Protein AF-0000000087551543 (afdb_homodimer)

Organism: NCBI:txid2305228

Sequence (442 aa):
MEDLEQTFEYLQQFLTEERLNKIEFFSKESSDFILPVMEDVYQFRNAAAIVRSVEACGFHKIIAMEEENVFNPNLTVTKGAETWVEVDKMPKSINSLRHIKEQGYKIVAVSPEKNAVMLPDYQVTEPIALVFGTELEGVSDEVIDFADETLAIPMYGFTKSFNVSVAAGICIYELKQKLLHSNLDYKLSEEKLLKMKIRWAVNSIRSGRQIFEKYVRDQNFMEDLEQTFEYLQQFLTEERLNKIEFFSKESSDFILPVMEDVYQFRNAAAIVRSVEACGFHKIIAMEEENVFNPNLTVTKGAETWVEVDKMPKSINSLRHIKEQGYKIVAVSPEKNAVMLPDYQVTEPIALVFGTELEGVSDEVIDFADETLAIPMYGFTKSFNVSVAAGICIYELKQKLLHSNLDYKLSEEKLLKMKIRWAVNSIRSGRQIFEKYVRDQNF

Foldseek 3Di:
DVVLVVLLVVLVVQDDPVLVVVLVVLLFLAFQLEEEEEEAEADLLLLLLLLLLCQVLRYAEYEYAHDPHDNHHDPVNNVCSPLQHYYHYDHNDVVVVVVVVVVWAQEEEADPPPVADELVRDARDGRHYYYWYYQPPIDDPVSVVSGPGYYYHDDDDPDDDDRRSVVSNVNSNSVSVNVVVDPDPRRDDPVVSSVSSLSSSLSRGDVSVVVSVVVVVVVVD/DVVLVVLLVVLVVQDDPVLLVVLVVLLFLAFQLEEEEEEAEADLLLLLLLLLLCQVLRYAEYEYAHDPHDNHHDCVNNVCSPLQHHYHYDHPDVVVVVVVVVVWAQEEEADPPPVADELVRDARDTRHYYYWYYQPPIDDPVSVVSGPGYYYHDDDDPDDDDRRSVVSNVNSNSVSVNVVVDPDPRRDDPVVSSVSSLSSSLSRGDPSVVVSVVVVVVVVD

Structure (mmCIF, N/CA/C/O backbone):
data_AF-0000000087551543-model_v1
#
loop_
_entity.id
_entity.type
_entity.pdbx_description
1 polymer "tRNA (guanosine(18)-2'-O)-methyltransferase"
#
loop_
_atom_site.group_PDB
_atom_site.id
_atom_site.type_symbol
_atom_site.label_atom_id
_atom_site.label_alt_id
_atom_site.label_comp_id
_atom_site.label_asym_id
_atom_site.label_entity_id
_atom_site.label_seq_id
_atom_site.pdbx_PDB_ins_code
_atom_site.Cartn_x
_atom_site.Cartn_y
_atom_site.Cartn_z
_atom_site.occupancy
_atom_site.B_iso_or_equiv
_atom_site.auth_seq_id
_atom_site.auth_comp_id
_atom_site.auth_asym_id
_atom_site.auth_atom_id
_atom_site.pdbx_PDB_model_num
ATOM 1 N N . MET A 1 1 ? -8.898 -35 -8.18 1 83.31 1 MET A N 1
ATOM 2 C CA . MET A 1 1 ? -8.703 -34.625 -6.777 1 83.31 1 MET A CA 1
ATOM 3 C C . MET A 1 1 ? -7.785 -35.625 -6.082 1 83.31 1 MET A C 1
ATOM 5 O O . MET A 1 1 ? -6.855 -35.25 -5.371 1 83.31 1 MET A O 1
ATOM 9 N N . GLU A 1 2 ? -8 -36.938 -6.461 1 86.62 2 GLU A N 1
ATOM 10 C CA . GLU A 1 2 ? -7.215 -37.969 -5.793 1 86.62 2 GLU A CA 1
ATOM 11 C C . GLU A 1 2 ? -5.738 -37.844 -6.148 1 86.62 2 GLU A C 1
ATOM 13 O O . GLU A 1 2 ? -4.871 -37.969 -5.281 1 86.62 2 GLU A O 1
ATOM 18 N N . ASP A 1 3 ? -5.473 -37.5 -7.324 1 92.38 3 ASP A N 1
ATOM 19 C CA . ASP A 1 3 ? -4.094 -37.375 -7.785 1 92.38 3 ASP A CA 1
ATOM 20 C C . ASP A 1 3 ? -3.395 -36.219 -7.113 1 92.38 3 ASP A C 1
ATOM 22 O O . ASP A 1 3 ? -2.246 -36.312 -6.68 1 92.38 3 ASP A O 1
ATOM 26 N N . LEU A 1 4 ? -4.125 -35.219 -6.973 1 95.81 4 LEU A N 1
ATOM 27 C CA . LEU A 1 4 ? -3.559 -34.031 -6.312 1 95.81 4 LEU A CA 1
ATOM 28 C C . LEU A 1 4 ? -3.275 -34.312 -4.84 1 95.81 4 LEU A C 1
ATOM 30 O O . LEU A 1 4 ? -2.236 -33.938 -4.312 1 95.81 4 LEU A O 1
ATOM 34 N N . GLU A 1 5 ? -4.215 -34.969 -4.152 1 96.56 5 GLU A N 1
ATOM 35 C CA . GLU A 1 5 ? -4.047 -35.344 -2.752 1 96.56 5 GLU A CA 1
ATOM 36 C C . GLU A 1 5 ? -2.807 -36.219 -2.561 1 96.56 5 GLU A C 1
ATOM 38 O O . GLU A 1 5 ? -2.027 -36 -1.631 1 96.56 5 GLU A O 1
ATOM 43 N N . GLN A 1 6 ? -2.676 -37.125 -3.449 1 96.62 6 GLN A N 1
ATOM 44 C CA . GLN A 1 6 ? -1.534 -38.031 -3.371 1 96.62 6 GLN A CA 1
ATOM 45 C C . GLN A 1 6 ? -0.225 -37.281 -3.623 1 96.62 6 GLN A C 1
ATOM 47 O O . GLN A 1 6 ? 0.785 -37.562 -2.971 1 96.62 6 GLN A O 1
ATOM 52 N N . THR A 1 7 ? -0.292 -36.438 -4.559 1 97.06 7 THR A N 1
ATOM 53 C CA . THR A 1 7 ? 0.885 -35.656 -4.867 1 97.06 7 THR A CA 1
ATOM 54 C C . THR A 1 7 ? 1.311 -34.812 -3.652 1 97.06 7 THR A C 1
ATOM 56 O O . THR A 1 7 ? 2.486 -34.812 -3.277 1 97.06 7 THR A O 1
ATOM 59 N N . PHE A 1 8 ? 0.382 -34.156 -3.033 1 97.94 8 PHE A N 1
ATOM 60 C CA . PHE A 1 8 ? 0.7 -33.344 -1.855 1 97.94 8 PHE A CA 1
ATOM 61 C C . PHE A 1 8 ? 1.206 -34.25 -0.722 1 97.94 8 PHE A C 1
ATOM 63 O O . PHE A 1 8 ? 2.16 -33.875 -0.028 1 97.94 8 PHE A O 1
ATOM 70 N N . GLU A 1 9 ? 0.592 -35.312 -0.579 1 97.06 9 GLU A N 1
ATOM 71 C CA . GLU A 1 9 ? 1.028 -36.281 0.434 1 97.06 9 GLU A CA 1
ATOM 72 C C . GLU A 1 9 ? 2.482 -36.688 0.216 1 97.06 9 GLU A C 1
ATOM 74 O O . GLU A 1 9 ? 3.26 -36.781 1.168 1 97.06 9 GLU A O 1
ATOM 79 N N . TYR A 1 10 ? 2.801 -36.938 -0.951 1 97.38 10 TYR A N 1
ATOM 80 C CA . TYR A 1 10 ? 4.164 -37.312 -1.3 1 97.38 10 TYR A CA 1
ATOM 81 C C . TYR A 1 10 ? 5.148 -36.219 -0.949 1 97.38 10 TYR A C 1
ATOM 83 O O . TYR A 1 10 ? 6.195 -36.469 -0.346 1 97.38 10 TYR A O 1
ATOM 91 N N . LEU A 1 11 ? 4.82 -35.062 -1.268 1 98.06 11 LEU A N 1
ATOM 92 C CA . LEU A 1 11 ? 5.711 -33.906 -1.078 1 98.06 11 LEU A CA 1
ATOM 93 C C . LEU A 1 11 ? 5.891 -33.594 0.405 1 98.06 11 LEU A C 1
ATOM 95 O O . LEU A 1 11 ? 6.938 -33.094 0.815 1 98.06 11 LEU A O 1
ATOM 99 N N . GLN A 1 12 ? 4.895 -33.938 1.283 1 97.81 12 GLN A N 1
ATOM 100 C CA . GLN A 1 12 ? 4.922 -33.625 2.713 1 97.81 12 GLN A CA 1
ATOM 101 C C . GLN A 1 12 ? 6.141 -34.281 3.379 1 97.81 12 GLN A C 1
ATOM 103 O O . GLN A 1 12 ? 6.672 -33.719 4.352 1 97.81 12 GLN A O 1
ATOM 108 N N . GLN A 1 13 ? 6.625 -35.312 2.762 1 96.81 13 GLN A N 1
ATOM 109 C CA . GLN A 1 13 ? 7.715 -36.062 3.369 1 96.81 13 GLN A CA 1
ATOM 110 C C . GLN A 1 13 ? 9.031 -35.312 3.301 1 96.81 13 GLN A C 1
ATOM 112 O O . GLN A 1 13 ? 9.984 -35.625 4.004 1 96.81 13 GLN A O 1
ATOM 117 N N . PHE A 1 14 ? 9.055 -34.344 2.521 1 97.75 14 PHE A N 1
ATOM 118 C CA . PHE A 1 14 ? 10.289 -33.594 2.307 1 97.75 14 PHE A CA 1
ATOM 119 C C . PHE A 1 14 ? 10.219 -32.25 3.016 1 97.75 14 PHE A C 1
ATOM 121 O O . PHE A 1 14 ? 11.148 -31.453 2.918 1 97.75 14 PHE A O 1
ATOM 128 N N . LEU A 1 15 ? 9.164 -31.953 3.686 1 97.81 15 LEU A N 1
ATOM 129 C CA . LEU A 1 15 ? 8.969 -30.703 4.41 1 97.81 15 LEU A CA 1
ATOM 130 C C . LEU A 1 15 ? 9.266 -30.875 5.895 1 97.81 15 LEU A C 1
ATOM 132 O O . LEU A 1 15 ? 9.047 -31.953 6.445 1 97.81 15 LEU A O 1
ATOM 136 N N . THR A 1 16 ? 9.781 -29.859 6.539 1 97.5 16 THR A N 1
ATOM 137 C CA . THR A 1 16 ? 9.82 -29.859 7.996 1 97.5 16 THR A CA 1
ATOM 138 C C . THR A 1 16 ? 8.414 -29.781 8.578 1 97.5 16 THR A C 1
ATOM 140 O O . THR A 1 16 ? 7.488 -29.312 7.906 1 97.5 16 THR A O 1
ATOM 143 N N . GLU A 1 17 ? 8.242 -30.25 9.742 1 97.81 17 GLU A N 1
ATOM 144 C CA . GLU A 1 17 ? 6.949 -30.172 10.414 1 97.81 17 GLU A CA 1
ATOM 145 C C . GLU A 1 17 ? 6.488 -28.719 10.547 1 97.81 17 GLU A C 1
ATOM 147 O O . GLU A 1 17 ? 5.305 -28.422 10.367 1 97.81 17 GLU A O 1
ATOM 152 N N . GLU A 1 18 ? 7.418 -27.922 10.773 1 97.44 18 GLU A N 1
ATOM 153 C CA . GLU A 1 18 ? 7.109 -26.5 10.922 1 97.44 18 GLU A CA 1
ATOM 154 C C . GLU A 1 18 ? 6.562 -25.922 9.617 1 97.44 18 GLU A C 1
ATOM 156 O O . GLU A 1 18 ? 5.547 -25.219 9.625 1 97.44 18 GLU A O 1
ATOM 161 N N . ARG A 1 19 ? 7.258 -26.219 8.531 1 97.38 19 ARG A N 1
ATOM 162 C CA . ARG A 1 19 ? 6.84 -25.719 7.227 1 97.38 19 ARG A CA 1
ATOM 163 C C . ARG A 1 19 ? 5.48 -26.281 6.832 1 97.38 19 ARG A C 1
ATOM 165 O O . ARG A 1 19 ? 4.621 -25.547 6.332 1 97.38 19 ARG A O 1
ATOM 172 N N . LEU A 1 20 ? 5.281 -27.531 7.094 1 98.06 20 LEU A N 1
ATOM 173 C CA . LEU A 1 20 ? 4.008 -28.172 6.789 1 98.06 20 LEU A CA 1
ATOM 174 C C . LEU A 1 20 ? 2.873 -27.547 7.586 1 98.06 20 LEU A C 1
ATOM 176 O O . LEU A 1 20 ? 1.802 -27.281 7.039 1 98.06 20 LEU A O 1
ATOM 180 N N . ASN A 1 21 ? 3.135 -27.328 8.789 1 98.06 21 ASN A N 1
ATOM 181 C CA . ASN A 1 21 ? 2.129 -26.703 9.648 1 98.06 21 ASN A CA 1
ATOM 182 C C . ASN A 1 21 ? 1.756 -25.312 9.156 1 98.06 21 ASN A C 1
ATOM 184 O O . ASN A 1 21 ? 0.583 -24.922 9.172 1 98.06 21 ASN A O 1
ATOM 188 N N . LYS A 1 22 ? 2.688 -24.594 8.695 1 97.25 22 LYS A N 1
ATOM 189 C CA . LYS A 1 22 ? 2.43 -23.266 8.156 1 97.25 22 LYS A CA 1
ATOM 190 C C . LYS A 1 22 ? 1.593 -23.344 6.879 1 97.25 22 LYS A C 1
ATOM 192 O O . LYS A 1 22 ? 0.639 -22.578 6.711 1 97.25 22 LYS A O 1
ATOM 197 N N . ILE A 1 23 ? 2.004 -24.203 6.039 1 98.12 23 ILE A N 1
ATOM 198 C CA . ILE A 1 23 ? 1.266 -24.391 4.793 1 98.12 23 ILE A CA 1
ATOM 199 C C . ILE A 1 23 ? -0.193 -24.719 5.105 1 98.12 23 ILE A C 1
ATOM 201 O O . ILE A 1 23 ? -1.106 -24.109 4.535 1 98.12 23 ILE A O 1
ATOM 205 N N . GLU A 1 24 ? -0.45 -25.641 6.027 1 97.88 24 GLU A N 1
ATOM 206 C CA . GLU A 1 24 ? -1.799 -26.078 6.391 1 97.88 24 GLU A CA 1
ATOM 207 C C . GLU A 1 24 ? -2.584 -24.938 7.031 1 97.88 24 GLU A C 1
ATOM 209 O O . GLU A 1 24 ? -3.777 -24.766 6.77 1 97.88 24 GLU A O 1
ATOM 214 N N . PHE A 1 25 ? -1.883 -24.203 7.777 1 97.69 25 PHE A N 1
ATOM 215 C CA . PHE A 1 25 ? -2.535 -23.109 8.5 1 97.69 25 PHE A CA 1
ATOM 216 C C . PHE A 1 25 ? -2.959 -22 7.539 1 97.69 25 PHE A C 1
ATOM 218 O O . PHE A 1 25 ? -4.137 -21.656 7.473 1 97.69 25 PHE A O 1
ATOM 225 N N . PHE A 1 26 ? -2.072 -21.516 6.695 1 97.25 26 PHE A N 1
ATOM 226 C CA . PHE A 1 26 ? -2.324 -20.344 5.875 1 97.25 26 PHE A CA 1
ATOM 227 C C . PHE A 1 26 ? -3.146 -20.703 4.645 1 97.25 26 PHE A C 1
ATOM 229 O O . PHE A 1 26 ? -3.818 -19.844 4.066 1 97.25 26 PHE A O 1
ATOM 236 N N . SER A 1 27 ? -3.053 -21.953 4.289 1 97.62 27 SER A N 1
ATOM 237 C CA . SER A 1 27 ? -3.84 -22.359 3.131 1 97.62 27 SER A CA 1
ATOM 238 C C . SER A 1 27 ? -5.332 -22.188 3.387 1 97.62 27 SER A C 1
ATOM 240 O O . SER A 1 27 ? -6.102 -21.938 2.459 1 97.62 27 SER A O 1
ATOM 242 N N . LYS A 1 28 ? -5.738 -22.281 4.547 1 94.06 28 LYS A N 1
ATOM 243 C CA . LYS A 1 28 ? -7.148 -22.203 4.918 1 94.06 28 LYS A CA 1
ATOM 244 C C . LYS A 1 28 ? -7.707 -20.812 4.664 1 94.06 28 LYS A C 1
ATOM 246 O O . LYS A 1 28 ? -8.906 -20.656 4.434 1 94.06 28 LYS A O 1
ATOM 251 N N . GLU A 1 29 ? -6.816 -19.797 4.715 1 93.06 29 GLU A N 1
ATOM 252 C CA . GLU A 1 29 ? -7.242 -18.406 4.555 1 93.06 29 GLU A CA 1
ATOM 253 C C . GLU A 1 29 ? -7.027 -17.938 3.121 1 93.06 29 GLU A C 1
ATOM 255 O O . GLU A 1 29 ? -7.391 -16.812 2.777 1 93.06 29 GLU A O 1
ATOM 260 N N . SER A 1 30 ? -6.539 -18.812 2.23 1 97.25 30 SER A N 1
ATOM 261 C CA . SER A 1 30 ? -6.164 -18.438 0.867 1 97.25 30 SER A CA 1
ATOM 262 C C . SER A 1 30 ? -7.395 -18.297 -0.022 1 97.25 30 SER A C 1
ATOM 264 O O . SER A 1 30 ? -8.391 -19 0.16 1 97.25 30 SER A O 1
ATOM 266 N N . SER A 1 31 ? -7.332 -17.312 -0.839 1 98.44 31 SER A N 1
ATOM 267 C CA . SER A 1 31 ? -8.438 -16.984 -1.739 1 98.44 31 SER A CA 1
ATOM 268 C C . SER A 1 31 ? -7.926 -16.484 -3.086 1 98.44 31 SER A C 1
ATOM 270 O O . SER A 1 31 ? -6.852 -15.891 -3.162 1 98.44 31 SER A O 1
ATOM 272 N N . ASP A 1 32 ? -8.609 -16.797 -4.141 1 98.31 32 ASP A N 1
ATOM 273 C CA . ASP A 1 32 ? -8.32 -16.234 -5.453 1 98.31 32 ASP A CA 1
ATOM 274 C C . ASP A 1 32 ? -9.461 -15.336 -5.926 1 98.31 32 ASP A C 1
ATOM 276 O O . ASP A 1 32 ? -9.633 -15.125 -7.125 1 98.31 32 ASP A O 1
ATOM 280 N N . PHE A 1 33 ? -10.336 -14.93 -4.918 1 98.75 33 PHE A N 1
ATOM 281 C CA . PHE A 1 33 ? -11.508 -14.125 -5.215 1 98.75 33 PHE A CA 1
ATOM 282 C C . PHE A 1 33 ? -11.109 -12.75 -5.738 1 98.75 33 PHE A C 1
ATOM 284 O O . PHE A 1 33 ? -11.883 -12.094 -6.441 1 98.75 33 PHE A O 1
ATOM 291 N N . ILE A 1 34 ? -9.938 -12.281 -5.406 1 98.81 34 ILE A N 1
ATOM 292 C CA . ILE A 1 34 ? -9.312 -11.062 -5.902 1 98.81 34 ILE A CA 1
ATOM 293 C C . ILE A 1 34 ? -8.016 -11.414 -6.637 1 98.81 34 ILE A C 1
ATOM 295 O O . ILE A 1 34 ? -7.141 -12.078 -6.082 1 98.81 34 ILE A O 1
ATOM 299 N N . LEU A 1 35 ? -7.93 -11.031 -7.871 1 98.81 35 LEU A N 1
ATOM 300 C CA . LEU A 1 35 ? -6.766 -11.281 -8.711 1 98.81 35 LEU A CA 1
ATOM 301 C C . LEU A 1 35 ? -6.117 -9.977 -9.148 1 98.81 35 LEU A C 1
ATOM 303 O O . LEU A 1 35 ? -6.629 -9.289 -10.031 1 98.81 35 LEU A O 1
ATOM 307 N N . PRO A 1 36 ? -5.031 -9.617 -8.531 1 98.75 36 PRO A N 1
ATOM 308 C CA . PRO A 1 36 ? -4.328 -8.414 -9 1 98.75 36 PRO A CA 1
ATOM 309 C C . PRO A 1 36 ? -3.715 -8.594 -10.383 1 98.75 36 PRO A C 1
ATOM 311 O O . PRO A 1 36 ? -3.078 -9.617 -10.656 1 98.75 36 PRO A O 1
ATOM 314 N N . VAL A 1 37 ? -3.91 -7.664 -11.227 1 98.75 37 VAL A N 1
ATOM 315 C CA . VAL A 1 37 ? -3.354 -7.59 -12.578 1 98.75 37 VAL A CA 1
ATOM 316 C C . VAL A 1 37 ? -2.559 -6.297 -12.742 1 98.75 37 VAL A C 1
ATOM 318 O O . VAL A 1 37 ? -3.109 -5.203 -12.609 1 98.75 37 VAL A O 1
ATOM 321 N N . MET A 1 38 ? -1.271 -6.43 -13.008 1 97.38 38 MET A N 1
ATOM 322 C CA . MET A 1 38 ? -0.379 -5.277 -13.102 1 97.38 38 MET A CA 1
ATOM 323 C C . MET A 1 38 ? -0.048 -4.969 -14.562 1 97.38 38 MET A C 1
ATOM 325 O O . MET A 1 38 ? 0.503 -5.812 -15.266 1 97.38 38 MET A O 1
ATOM 329 N N . GLU A 1 39 ? -0.346 -3.756 -14.938 1 95.88 39 GLU A N 1
ATOM 330 C CA . GLU A 1 39 ? -0.029 -3.318 -16.297 1 95.88 39 GLU A CA 1
ATOM 331 C C . GLU A 1 39 ? 1.344 -2.656 -16.359 1 95.88 39 GLU A C 1
ATOM 333 O O . GLU A 1 39 ? 1.496 -1.495 -15.969 1 95.88 39 GLU A O 1
ATOM 338 N N . ASP A 1 40 ? 2.328 -3.355 -16.781 1 93.69 40 ASP A N 1
ATOM 339 C CA . ASP A 1 40 ? 3.641 -2.873 -17.203 1 93.69 40 ASP A CA 1
ATOM 340 C C . ASP A 1 40 ? 4.324 -2.092 -16.078 1 93.69 40 ASP A C 1
ATOM 342 O O . ASP A 1 40 ? 4.809 -0.98 -16.297 1 93.69 40 ASP A O 1
ATOM 346 N N . VAL A 1 41 ? 4.328 -2.691 -14.93 1 89.31 41 VAL A N 1
ATOM 347 C CA . VAL A 1 41 ? 4.969 -2.094 -13.766 1 89.31 41 VAL A CA 1
ATOM 348 C C . VAL A 1 41 ? 6.461 -1.919 -14.023 1 89.31 41 VAL A C 1
ATOM 350 O O . VAL A 1 41 ? 7.145 -2.869 -14.414 1 89.31 41 VAL A O 1
ATOM 353 N N . TYR A 1 42 ? 6.984 -0.744 -13.781 1 84.06 42 TYR A N 1
ATOM 354 C CA . TYR A 1 42 ? 8.336 -0.339 -14.164 1 84.06 42 TYR A CA 1
ATOM 355 C C . TYR A 1 42 ? 9.32 -0.586 -13.031 1 84.06 42 TYR A C 1
ATOM 357 O O . TYR A 1 42 ? 10.359 -1.224 -13.227 1 84.06 42 TYR A O 1
ATOM 365 N N . GLN A 1 43 ? 9.023 -0.26 -11.797 1 85.25 43 GLN A N 1
ATOM 366 C CA . GLN A 1 43 ? 9.961 -0.276 -10.68 1 85.25 43 GLN A CA 1
ATOM 367 C C . GLN A 1 43 ? 9.906 -1.606 -9.938 1 85.25 43 GLN A C 1
ATOM 369 O O . GLN A 1 43 ? 8.852 -2 -9.438 1 85.25 43 GLN A O 1
ATOM 374 N N . PHE A 1 44 ? 11.078 -2.221 -9.789 1 88.5 44 PHE A N 1
ATOM 375 C CA . PHE A 1 44 ? 11.156 -3.533 -9.156 1 88.5 44 PHE A CA 1
ATOM 376 C C . PHE A 1 44 ? 10.758 -3.453 -7.688 1 88.5 44 PHE A C 1
ATOM 378 O O . PHE A 1 44 ? 10.227 -4.418 -7.129 1 88.5 44 PHE A O 1
ATOM 385 N N . ARG A 1 45 ? 10.969 -2.322 -7.043 1 90.31 45 ARG A N 1
ATOM 386 C CA . ARG A 1 45 ? 10.586 -2.17 -5.641 1 90.31 45 ARG A CA 1
ATOM 387 C C . ARG A 1 45 ? 9.07 -2.195 -5.48 1 90.31 45 ARG A C 1
ATOM 389 O O . ARG A 1 45 ? 8.555 -2.73 -4.5 1 90.31 45 ARG A O 1
ATOM 396 N N . ASN A 1 46 ? 8.383 -1.562 -6.43 1 93.88 46 ASN A N 1
ATOM 397 C CA . ASN A 1 46 ? 6.926 -1.633 -6.418 1 93.88 46 ASN A CA 1
ATOM 398 C C . ASN A 1 46 ? 6.434 -3.062 -6.625 1 93.88 46 ASN A C 1
ATOM 400 O O . ASN A 1 46 ? 5.523 -3.516 -5.926 1 93.88 46 ASN A O 1
ATOM 404 N N . ALA A 1 47 ? 7.059 -3.732 -7.559 1 94.69 47 ALA A N 1
ATOM 405 C CA . ALA A 1 47 ? 6.695 -5.125 -7.816 1 94.69 47 ALA A CA 1
ATOM 406 C C . ALA A 1 47 ? 6.852 -5.977 -6.559 1 94.69 47 ALA A C 1
ATOM 408 O O . ALA A 1 47 ? 5.957 -6.746 -6.207 1 94.69 47 ALA A O 1
ATOM 409 N N . ALA A 1 48 ? 7.945 -5.801 -5.883 1 95.44 48 ALA A N 1
ATOM 410 C CA . ALA A 1 48 ? 8.219 -6.566 -4.672 1 95.44 48 ALA A CA 1
ATOM 411 C C . ALA A 1 48 ? 7.199 -6.25 -3.58 1 95.44 48 ALA A C 1
ATOM 413 O O . ALA A 1 48 ? 6.691 -7.156 -2.912 1 95.44 48 ALA A O 1
ATOM 414 N N . ALA A 1 49 ? 6.883 -4.969 -3.408 1 96.19 49 ALA A N 1
ATOM 415 C CA . ALA A 1 49 ? 5.902 -4.555 -2.406 1 96.19 49 ALA A CA 1
ATOM 416 C C . ALA A 1 49 ? 4.52 -5.113 -2.725 1 96.19 49 ALA A C 1
ATOM 418 O O . ALA A 1 49 ? 3.781 -5.512 -1.821 1 96.19 49 ALA A O 1
ATOM 419 N N . ILE A 1 50 ? 4.16 -5.191 -3.969 1 97.75 50 ILE A N 1
ATOM 420 C CA . ILE A 1 50 ? 2.865 -5.711 -4.395 1 97.75 50 ILE A CA 1
ATOM 421 C C . ILE A 1 50 ? 2.787 -7.207 -4.102 1 97.75 50 ILE A C 1
ATOM 423 O O . ILE A 1 50 ? 1.794 -7.688 -3.547 1 97.75 50 ILE A O 1
ATOM 427 N N . VAL A 1 51 ? 3.859 -7.898 -4.383 1 97.56 51 VAL A N 1
ATOM 428 C CA . VAL A 1 51 ? 3.91 -9.328 -4.094 1 97.56 51 VAL A CA 1
ATOM 429 C C . VAL A 1 51 ? 3.711 -9.562 -2.596 1 97.56 51 VAL A C 1
ATOM 431 O O . VAL A 1 51 ? 2.926 -10.422 -2.193 1 97.56 51 VAL A O 1
ATOM 434 N N . ARG A 1 52 ? 4.328 -8.781 -1.812 1 97.69 52 ARG A N 1
ATOM 435 C CA . ARG A 1 52 ? 4.211 -8.914 -0.362 1 97.69 52 ARG A CA 1
ATOM 436 C C . ARG A 1 52 ? 2.783 -8.633 0.099 1 97.69 52 ARG A C 1
ATOM 438 O O . ARG A 1 52 ? 2.25 -9.352 0.95 1 97.69 52 ARG A O 1
ATOM 445 N N . SER A 1 53 ? 2.176 -7.582 -0.453 1 98.44 53 SER A N 1
ATOM 446 C CA . SER A 1 53 ? 0.82 -7.211 -0.061 1 98.44 53 SER A CA 1
ATOM 447 C C . SER A 1 53 ? -0.183 -8.297 -0.445 1 98.44 53 SER A C 1
ATOM 449 O O . SER A 1 53 ? -1.076 -8.625 0.338 1 98.44 53 SER A O 1
ATOM 451 N N . VAL A 1 54 ? -0.042 -8.812 -1.632 1 98.44 54 VAL A N 1
ATOM 452 C CA . VAL A 1 54 ? -0.929 -9.867 -2.117 1 98.44 54 VAL A CA 1
ATOM 453 C C . VAL A 1 54 ? -0.836 -11.086 -1.201 1 98.44 54 VAL A C 1
ATOM 455 O O . VAL A 1 54 ? -1.856 -11.609 -0.744 1 98.44 54 VAL A O 1
ATOM 458 N N . GLU A 1 55 ? 0.37 -11.445 -0.916 1 98.12 55 GLU A N 1
ATOM 459 C CA . GLU A 1 55 ? 0.617 -12.594 -0.053 1 98.12 55 GLU A CA 1
ATOM 460 C C . GLU A 1 55 ? 0.108 -12.344 1.363 1 98.12 55 GLU A C 1
ATOM 462 O O . GLU A 1 55 ? -0.557 -13.195 1.95 1 98.12 55 GLU A O 1
ATOM 467 N N . ALA A 1 56 ? 0.368 -11.195 1.892 1 98 56 ALA A N 1
ATOM 468 C CA . ALA A 1 56 ? -0.018 -10.828 3.252 1 98 56 ALA A CA 1
ATOM 469 C C . ALA A 1 56 ? -1.534 -10.867 3.42 1 98 56 ALA A C 1
ATOM 471 O O . ALA A 1 56 ? -2.039 -11.117 4.52 1 98 56 ALA A O 1
ATOM 472 N N . CYS A 1 57 ? -2.279 -10.656 2.363 1 98.5 57 CYS A N 1
ATOM 473 C CA . CYS A 1 57 ? -3.734 -10.578 2.436 1 98.5 57 CYS A CA 1
ATOM 474 C C . CYS A 1 57 ? -4.371 -11.914 2.088 1 98.5 57 CYS A C 1
ATOM 476 O O . CYS A 1 57 ? -5.598 -12.023 1.998 1 98.5 57 CYS A O 1
ATOM 478 N N . GLY A 1 58 ? -3.557 -12.914 1.888 1 98.25 58 GLY A N 1
ATOM 479 C CA . GLY A 1 58 ? -4.062 -14.266 1.698 1 98.25 58 GLY A CA 1
ATOM 480 C C . GLY A 1 58 ? -4.445 -14.562 0.26 1 98.25 58 GLY A C 1
ATOM 481 O O . GLY A 1 58 ? -5.285 -15.43 0.001 1 98.25 58 GLY A O 1
ATOM 482 N N . PHE A 1 59 ? -3.906 -13.742 -0.574 1 98.44 59 PHE A N 1
ATOM 483 C CA . PHE A 1 59 ? -3.969 -14.039 -1.999 1 98.44 59 PHE A CA 1
ATOM 484 C C . PHE A 1 59 ? -2.621 -14.531 -2.51 1 98.44 59 PHE A C 1
ATOM 486 O O . PHE A 1 59 ? -1.6 -14.375 -1.836 1 98.44 59 PHE A O 1
ATOM 493 N N . HIS A 1 60 ? -2.594 -15.211 -3.648 1 97.25 60 HIS A N 1
ATOM 494 C CA . HIS A 1 60 ? -1.337 -15.891 -3.947 1 97.25 60 HIS A CA 1
ATOM 495 C C . HIS A 1 60 ? -1.097 -15.969 -5.449 1 97.25 60 HIS A C 1
ATOM 497 O O . HIS A 1 60 ? -0.386 -16.859 -5.926 1 97.25 60 HIS A O 1
ATOM 503 N N . LYS A 1 61 ? -1.736 -15.102 -6.168 1 97.94 61 LYS A N 1
ATOM 504 C CA . LYS A 1 61 ? -1.493 -15.008 -7.605 1 97.94 61 LYS A CA 1
ATOM 505 C C . LYS A 1 61 ? -1.518 -13.555 -8.078 1 97.94 61 LYS A C 1
ATOM 507 O O . LYS A 1 61 ? -2.34 -12.766 -7.613 1 97.94 61 LYS A O 1
ATOM 512 N N . ILE A 1 62 ? -0.627 -13.258 -8.961 1 98.25 62 ILE A N 1
ATOM 513 C CA . ILE A 1 62 ? -0.564 -11.977 -9.648 1 98.25 62 ILE A CA 1
ATOM 514 C C . ILE A 1 62 ? -0.412 -12.203 -11.148 1 98.25 62 ILE A C 1
ATOM 516 O O . ILE A 1 62 ? 0.345 -13.07 -11.578 1 98.25 62 ILE A O 1
ATOM 520 N N . ILE A 1 63 ? -1.139 -11.43 -11.906 1 98.5 63 ILE A N 1
ATOM 521 C CA . ILE A 1 63 ? -0.889 -11.383 -13.344 1 98.5 63 ILE A CA 1
ATOM 522 C C . ILE A 1 63 ? -0.081 -10.133 -13.688 1 98.5 63 ILE A C 1
ATOM 524 O O . ILE A 1 63 ? -0.451 -9.023 -13.297 1 98.5 63 ILE A O 1
ATOM 528 N N . ALA A 1 64 ? 0.991 -10.367 -14.328 1 97.31 64 ALA A N 1
ATOM 529 C CA . ALA A 1 64 ? 1.811 -9.258 -14.828 1 97.31 64 ALA A CA 1
ATOM 530 C C . ALA A 1 64 ? 1.68 -9.125 -16.344 1 97.31 64 ALA A C 1
ATOM 532 O O . ALA A 1 64 ? 2.193 -9.953 -17.094 1 97.31 64 ALA A O 1
ATOM 533 N N . MET A 1 65 ? 0.991 -8.094 -16.734 1 97 65 MET A N 1
ATOM 534 C CA . MET A 1 65 ? 0.915 -7.801 -18.172 1 97 65 MET A CA 1
ATOM 535 C C . MET A 1 65 ? 2.082 -6.918 -18.594 1 97 65 MET A C 1
ATOM 537 O O . MET A 1 65 ? 2.148 -5.742 -18.234 1 97 65 MET A O 1
ATOM 541 N N . GLU A 1 66 ? 2.941 -7.52 -19.422 1 95.19 66 GLU A N 1
ATOM 542 C CA . GLU A 1 66 ? 4.211 -6.867 -19.734 1 95.19 66 GLU A CA 1
ATOM 543 C C . GLU A 1 66 ? 4.227 -6.344 -21.172 1 95.19 66 GLU A C 1
ATOM 545 O O . GLU A 1 66 ? 3.6 -6.93 -22.062 1 95.19 66 GLU A O 1
ATOM 550 N N . GLU A 1 67 ? 4.883 -5.223 -21.297 1 90.88 67 GLU A N 1
ATOM 551 C CA . GLU A 1 67 ? 5.164 -4.633 -22.609 1 90.88 67 GLU A CA 1
ATOM 552 C C . GLU A 1 67 ? 6.598 -4.109 -22.672 1 90.88 67 GLU A C 1
ATOM 554 O O . GLU A 1 67 ? 7.492 -4.793 -23.172 1 90.88 67 GLU A O 1
ATOM 559 N N . GLU A 1 68 ? 6.93 -2.947 -22.078 1 84.81 68 GLU A N 1
ATOM 560 C CA . GLU A 1 68 ? 8.273 -2.377 -22.062 1 84.81 68 GLU A CA 1
ATOM 561 C C . GLU A 1 68 ? 9.039 -2.781 -20.812 1 84.81 68 GLU A C 1
ATOM 563 O O . GLU A 1 68 ? 10.266 -2.818 -20.812 1 84.81 68 GLU A O 1
ATOM 568 N N . ASN A 1 69 ? 8.273 -3.061 -19.828 1 83.88 69 ASN A N 1
ATOM 569 C CA . ASN A 1 69 ? 8.875 -3.383 -18.547 1 83.88 69 ASN A CA 1
ATOM 570 C C . ASN A 1 69 ? 8.625 -4.836 -18.156 1 83.88 69 ASN A C 1
ATOM 572 O O . ASN A 1 69 ? 7.613 -5.422 -18.547 1 83.88 69 ASN A O 1
ATOM 576 N N . VAL A 1 70 ? 9.656 -5.328 -17.359 1 82.12 70 VAL A N 1
ATOM 577 C CA . VAL A 1 70 ? 9.539 -6.68 -16.828 1 82.12 70 VAL A CA 1
ATOM 578 C C . VAL A 1 70 ? 9.203 -6.621 -15.336 1 82.12 70 VAL A C 1
ATOM 580 O O . VAL A 1 70 ? 9.836 -5.879 -14.578 1 82.12 70 VAL A O 1
ATOM 583 N N . PHE A 1 71 ? 8.133 -7.34 -15.062 1 85.19 71 PHE A N 1
ATOM 584 C CA . PHE A 1 71 ? 7.789 -7.496 -13.656 1 85.19 71 PHE A CA 1
ATOM 585 C C . PHE A 1 71 ? 8.82 -8.359 -12.938 1 85.19 71 PHE A C 1
ATOM 587 O O . PHE A 1 71 ? 8.836 -9.578 -13.102 1 85.19 71 PHE A O 1
ATOM 594 N N . ASN A 1 72 ? 9.688 -7.73 -12.203 1 82.81 72 ASN A N 1
ATOM 595 C CA . ASN A 1 72 ? 10.82 -8.406 -11.578 1 82.81 72 ASN A CA 1
ATOM 596 C C . ASN A 1 72 ? 10.961 -8.031 -10.109 1 82.81 72 ASN A C 1
ATOM 598 O O . ASN A 1 72 ? 11.742 -7.145 -9.758 1 82.81 72 ASN A O 1
ATOM 602 N N . PRO A 1 73 ? 10.18 -8.758 -9.297 1 81.12 73 PRO A N 1
ATOM 603 C CA . PRO A 1 73 ? 10.328 -8.461 -7.867 1 81.12 73 PRO A CA 1
ATOM 604 C C . PRO A 1 73 ? 11.68 -8.891 -7.309 1 81.12 73 PRO A C 1
ATOM 606 O O . PRO A 1 73 ? 12.109 -10.031 -7.531 1 81.12 73 PRO A O 1
ATOM 609 N N . ASN A 1 74 ? 12.383 -7.902 -6.773 1 77.5 74 ASN A N 1
ATOM 610 C CA . ASN A 1 74 ? 13.633 -8.25 -6.105 1 77.5 74 ASN A CA 1
ATOM 611 C C . ASN A 1 74 ? 13.391 -9.133 -4.887 1 77.5 74 ASN A C 1
ATOM 613 O O . ASN A 1 74 ? 12.672 -8.742 -3.963 1 77.5 74 ASN A O 1
ATOM 617 N N . LEU A 1 75 ? 14.047 -10.227 -4.863 1 75.81 75 LEU A N 1
ATOM 618 C CA . LEU A 1 75 ? 13.82 -11.266 -3.865 1 75.81 75 LEU A CA 1
ATOM 619 C C . LEU A 1 75 ? 14.18 -10.766 -2.471 1 75.81 75 LEU A C 1
ATOM 621 O O . LEU A 1 75 ? 13.555 -11.156 -1.484 1 75.81 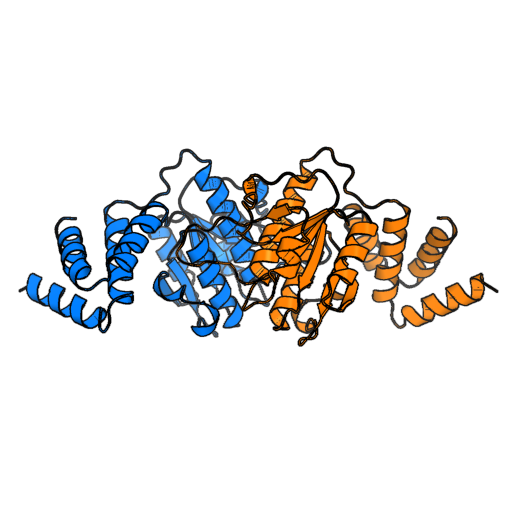75 LEU A O 1
ATOM 625 N N . THR A 1 76 ? 15.117 -9.914 -2.416 1 74.81 76 THR A N 1
ATOM 626 C CA . THR A 1 76 ? 15.516 -9.367 -1.121 1 74.81 76 THR A CA 1
ATOM 627 C C . THR A 1 76 ? 14.445 -8.43 -0.575 1 74.81 76 THR A C 1
ATOM 629 O O . THR A 1 76 ? 14.25 -8.344 0.639 1 74.81 76 THR A O 1
ATOM 632 N N . VAL A 1 77 ? 13.68 -8 -1.53 1 78.94 77 VAL A N 1
ATOM 633 C CA . VAL A 1 77 ? 12.711 -6.977 -1.15 1 78.94 77 VAL A CA 1
ATOM 634 C C . VAL A 1 77 ? 11.375 -7.633 -0.803 1 78.94 77 VAL A C 1
ATOM 636 O O . VAL A 1 77 ? 10.617 -7.117 0.023 1 78.94 77 VAL A O 1
ATOM 639 N N . THR A 1 78 ? 11.148 -8.766 -1.321 1 86.25 78 THR A N 1
ATOM 640 C CA . THR A 1 78 ? 9.867 -9.43 -1.089 1 86.25 78 THR A CA 1
ATOM 641 C C . THR A 1 78 ? 9.828 -10.039 0.308 1 86.25 78 THR A C 1
ATOM 643 O O . THR A 1 78 ? 8.75 -10.367 0.812 1 86.25 78 THR A O 1
ATOM 646 N N . LYS A 1 79 ? 11.016 -10.281 0.94 1 87.62 79 LYS A N 1
ATOM 647 C CA . LYS A 1 79 ? 11.164 -10.906 2.25 1 87.62 79 LYS A CA 1
ATOM 648 C C . LYS A 1 79 ? 10.562 -12.312 2.258 1 87.62 79 LYS A C 1
ATOM 650 O O . LYS A 1 79 ? 9.859 -12.688 3.197 1 87.62 79 LYS A O 1
ATOM 655 N N . GLY A 1 80 ? 10.672 -13.008 1.076 1 90.94 80 GLY A N 1
ATOM 656 C CA . GLY A 1 80 ? 10.281 -14.406 0.981 1 90.94 80 GLY A CA 1
ATOM 657 C C . GLY A 1 80 ? 8.875 -14.594 0.452 1 90.94 80 GLY A C 1
ATOM 658 O O . GLY A 1 80 ? 8.453 -15.727 0.184 1 90.94 80 GLY A O 1
ATOM 659 N N . ALA A 1 81 ? 8.133 -13.516 0.255 1 94.38 81 ALA A N 1
ATOM 660 C CA . ALA A 1 81 ? 6.746 -13.609 -0.193 1 94.38 81 ALA A CA 1
ATOM 661 C C . ALA A 1 81 ? 6.652 -14.289 -1.556 1 94.38 81 ALA A C 1
ATOM 663 O O . ALA A 1 81 ? 5.641 -14.914 -1.879 1 94.38 81 ALA A O 1
ATOM 664 N N . GLU A 1 82 ? 7.707 -14.258 -2.309 1 92.25 82 GLU A N 1
ATOM 665 C CA . GLU A 1 82 ? 7.723 -14.797 -3.662 1 92.25 82 GLU A CA 1
ATOM 666 C C . GLU A 1 82 ? 7.594 -16.312 -3.648 1 92.25 82 GLU A C 1
ATOM 668 O 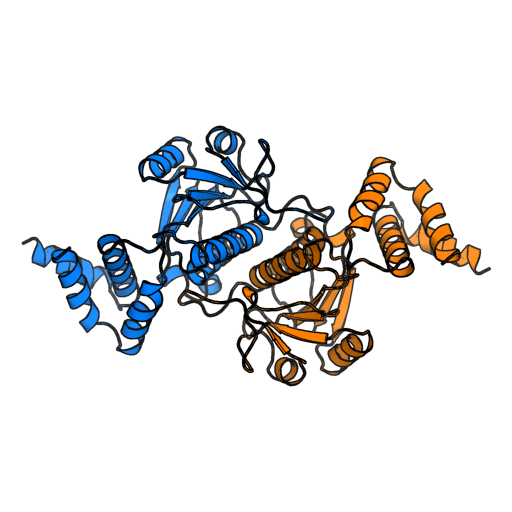O . GLU A 1 82 ? 7.199 -16.922 -4.648 1 92.25 82 GLU A O 1
ATOM 673 N N . THR A 1 83 ? 7.887 -16.922 -2.543 1 94.25 83 THR A N 1
ATOM 674 C CA . THR A 1 83 ? 7.754 -18.359 -2.393 1 94.25 83 THR A CA 1
ATOM 675 C C . THR A 1 83 ? 6.285 -18.781 -2.441 1 94.25 83 THR A C 1
ATOM 677 O O . THR A 1 83 ? 5.965 -19.891 -2.865 1 94.25 83 THR A O 1
ATOM 680 N N . TRP A 1 84 ? 5.445 -17.828 -2.133 1 97 84 TRP A N 1
ATOM 681 C CA . TRP A 1 84 ? 4.059 -18.203 -1.863 1 97 84 TRP A CA 1
ATOM 682 C C . TRP A 1 84 ? 3.125 -17.609 -2.91 1 97 84 TRP A C 1
ATOM 684 O O . TRP A 1 84 ? 1.93 -17.906 -2.928 1 97 84 TRP A O 1
ATOM 694 N N . VAL A 1 85 ? 3.68 -16.766 -3.754 1 97.25 85 VAL A N 1
ATOM 695 C CA . VAL A 1 85 ? 2.852 -16.062 -4.723 1 97.25 85 VAL A CA 1
ATOM 696 C C . VAL A 1 85 ? 3.248 -16.469 -6.141 1 97.25 85 VAL A C 1
ATOM 698 O O . VAL A 1 85 ? 4.43 -16.453 -6.488 1 97.25 85 VAL A O 1
ATOM 701 N N . GLU A 1 86 ? 2.324 -16.828 -6.926 1 96.81 86 GLU A N 1
ATOM 702 C CA . GLU A 1 86 ? 2.525 -17.109 -8.344 1 96.81 86 GLU A CA 1
ATOM 703 C C . GLU A 1 86 ? 2.387 -15.852 -9.195 1 96.81 86 GLU A C 1
ATOM 705 O O . GLU A 1 86 ? 1.372 -15.156 -9.117 1 96.81 86 GLU A O 1
ATOM 710 N N . VAL A 1 87 ? 3.402 -15.594 -9.938 1 95.88 87 VAL A N 1
ATOM 711 C CA . VAL A 1 87 ? 3.34 -14.477 -10.883 1 95.88 87 VAL A CA 1
ATOM 712 C C . VAL A 1 87 ? 3.25 -15.008 -12.305 1 95.88 87 VAL A C 1
ATOM 714 O O . VAL A 1 87 ? 4.184 -15.648 -12.797 1 95.88 87 VAL A O 1
ATOM 717 N N . ASP A 1 88 ? 2.127 -14.797 -12.938 1 96.62 88 ASP A N 1
ATOM 718 C CA . ASP A 1 88 ? 1.916 -15.172 -14.336 1 96.62 88 ASP A CA 1
ATOM 719 C C . ASP A 1 88 ? 2.145 -13.984 -15.266 1 96.62 88 ASP A C 1
ATOM 721 O O . ASP A 1 88 ? 1.475 -12.953 -15.141 1 96.62 88 ASP A O 1
ATOM 725 N N . LYS A 1 89 ? 3.051 -14.18 -16.141 1 96.19 89 LYS A N 1
ATOM 726 C CA . LYS A 1 89 ? 3.375 -13.109 -17.078 1 96.19 89 LYS A CA 1
ATOM 727 C C . LYS A 1 89 ? 2.643 -13.305 -18.406 1 96.19 89 LYS A C 1
ATOM 729 O O . LYS A 1 89 ? 2.525 -14.43 -18.906 1 96.19 89 LYS A O 1
ATOM 734 N N . MET A 1 90 ? 2.076 -12.266 -18.859 1 96.25 90 MET A N 1
ATOM 735 C CA . MET A 1 90 ? 1.405 -12.266 -20.156 1 96.25 90 MET A CA 1
ATOM 736 C C . MET A 1 90 ? 1.602 -10.938 -20.875 1 96.25 90 MET A C 1
ATOM 738 O O . MET A 1 90 ? 1.951 -9.938 -20.25 1 96.25 90 MET A O 1
ATOM 742 N N . PRO A 1 91 ? 1.388 -10.953 -22.203 1 96.56 91 PRO A N 1
ATOM 743 C CA . PRO A 1 91 ? 1.531 -9.695 -22.953 1 96.56 91 PRO A CA 1
ATOM 744 C C . PRO A 1 91 ? 0.491 -8.656 -22.547 1 96.56 91 PRO A C 1
ATOM 746 O O . PRO A 1 91 ? -0.654 -9.008 -22.25 1 96.56 91 PRO A O 1
ATOM 749 N N . LYS A 1 92 ? 0.923 -7.461 -22.469 1 95.62 92 LYS A N 1
ATOM 750 C CA . LYS A 1 92 ? -0.028 -6.371 -22.281 1 95.62 92 LYS A CA 1
ATOM 751 C C . LYS A 1 92 ? -0.912 -6.188 -23.5 1 95.62 92 LYS A C 1
ATOM 753 O O . LYS A 1 92 ? -0.557 -5.453 -24.422 1 95.62 92 LYS A O 1
ATOM 758 N N . SER A 1 93 ? -2.109 -6.859 -23.469 1 96.31 93 SER A N 1
ATOM 759 C CA . SER A 1 93 ? -3.062 -6.82 -24.578 1 96.31 93 SER A CA 1
ATOM 760 C C . SER A 1 93 ? -4.488 -7.055 -24.078 1 96.31 93 SER A C 1
ATOM 762 O O . SER A 1 93 ? -4.691 -7.605 -23 1 96.31 93 SER A O 1
ATOM 764 N N . ILE A 1 94 ? -5.387 -6.656 -24.875 1 97.19 94 ILE A N 1
ATOM 765 C CA . ILE A 1 94 ? -6.797 -6.871 -24.562 1 97.19 94 ILE A CA 1
ATOM 766 C C . ILE A 1 94 ? -7.102 -8.367 -24.562 1 97.19 94 ILE A C 1
ATOM 768 O O . ILE A 1 94 ? -7.941 -8.836 -23.797 1 97.19 94 ILE A O 1
ATOM 772 N N . ASN A 1 95 ? -6.387 -9.102 -25.375 1 98 95 ASN A N 1
ATOM 773 C CA . ASN A 1 95 ? -6.562 -10.555 -25.406 1 98 95 ASN A CA 1
ATOM 774 C C . ASN A 1 95 ? -6.227 -11.188 -24.062 1 98 95 ASN A C 1
ATOM 776 O O . ASN A 1 95 ? -6.879 -12.141 -23.641 1 98 95 ASN A O 1
ATOM 780 N N . SER A 1 96 ? -5.207 -10.695 -23.438 1 98.25 96 SER A N 1
ATOM 781 C CA . SER A 1 96 ? -4.863 -11.188 -22.109 1 98.25 96 SER A CA 1
ATOM 782 C C . SER A 1 96 ? -6 -10.953 -21.125 1 98.25 96 SER A C 1
ATOM 784 O O . SER A 1 96 ? -6.332 -11.836 -20.328 1 98.25 96 SER A O 1
ATOM 786 N N . LEU A 1 97 ? -6.613 -9.797 -21.188 1 98.44 97 LEU A N 1
ATOM 787 C CA . LEU A 1 97 ? -7.734 -9.477 -20.312 1 98.44 97 LEU A CA 1
ATOM 788 C C . LEU A 1 97 ? -8.945 -10.352 -20.641 1 98.44 97 LEU A C 1
ATOM 790 O O . LEU A 1 97 ? -9.68 -10.766 -19.734 1 98.44 97 LEU A O 1
ATOM 794 N N . ARG A 1 98 ? -9.148 -10.602 -21.906 1 98.5 98 ARG A N 1
ATOM 795 C CA . ARG A 1 98 ? -10.227 -11.5 -22.312 1 98.5 98 ARG A CA 1
ATOM 796 C C . ARG A 1 98 ? -10.039 -12.891 -21.719 1 98.5 98 ARG A C 1
ATOM 798 O O . ARG A 1 98 ? -10.992 -13.5 -21.234 1 98.5 98 ARG A O 1
ATOM 805 N N . HIS A 1 99 ? -8.836 -13.289 -21.812 1 98.44 99 HIS A N 1
ATOM 806 C CA . HIS A 1 99 ? -8.516 -14.594 -21.25 1 98.44 99 HIS A CA 1
ATOM 807 C C . HIS A 1 99 ? -8.82 -14.641 -19.766 1 98.44 99 HIS A C 1
ATOM 809 O O . HIS A 1 99 ? -9.383 -15.617 -19.266 1 98.44 99 HIS A O 1
ATOM 815 N N . ILE A 1 100 ? -8.508 -13.633 -19.016 1 98.56 100 ILE A N 1
ATOM 816 C CA . ILE A 1 100 ? -8.773 -13.531 -17.594 1 98.56 100 ILE A CA 1
ATOM 817 C C . ILE A 1 100 ? -10.281 -13.531 -17.344 1 98.56 100 ILE A C 1
ATOM 819 O O . ILE A 1 100 ? -10.773 -14.219 -16.453 1 98.56 100 ILE A O 1
ATOM 823 N N . LYS A 1 101 ? -10.961 -12.773 -18.125 1 98.31 101 LYS A N 1
ATOM 824 C CA . LYS A 1 101 ? -12.414 -12.719 -18.031 1 98.31 101 LYS A CA 1
ATOM 825 C C . LYS A 1 101 ? -13.031 -14.094 -18.25 1 98.31 101 LYS A C 1
ATOM 827 O O . LYS A 1 101 ? -13.961 -14.484 -17.547 1 98.31 101 LYS A O 1
ATOM 832 N N . GLU A 1 102 ? -12.5 -14.844 -19.203 1 98.25 102 GLU A N 1
ATOM 833 C CA . GLU A 1 102 ? -12.984 -16.188 -19.516 1 98.25 102 GLU A CA 1
ATOM 834 C C . GLU A 1 102 ? -12.75 -17.141 -18.359 1 98.25 102 GLU A C 1
ATOM 836 O O . GLU A 1 102 ? -13.406 -18.188 -18.266 1 98.25 102 GLU A O 1
ATOM 841 N N . GLN A 1 103 ? -11.875 -16.797 -17.531 1 97.69 103 GLN A N 1
ATOM 842 C CA . GLN A 1 103 ? -11.609 -17.625 -16.375 1 97.69 103 GLN A CA 1
ATOM 843 C C . GLN A 1 103 ? -12.586 -17.328 -15.242 1 97.69 103 GLN A C 1
ATOM 845 O O . GLN A 1 103 ? -12.492 -17.906 -14.156 1 97.69 103 GLN A O 1
ATOM 850 N N . GLY A 1 104 ? -13.469 -16.328 -15.422 1 98 104 GLY A N 1
ATOM 851 C CA . GLY A 1 104 ? -14.547 -16.109 -14.461 1 98 104 GLY A CA 1
ATOM 852 C C . GLY A 1 104 ? -14.383 -14.828 -13.664 1 98 104 GLY A C 1
ATOM 853 O O . GLY A 1 104 ? -15.109 -14.602 -12.695 1 98 104 GLY A O 1
ATOM 854 N N . TYR A 1 105 ? -13.477 -13.992 -14.117 1 98.81 105 TYR A N 1
ATOM 855 C CA . TYR A 1 105 ? -13.234 -12.766 -13.359 1 98.81 105 TYR A CA 1
ATOM 856 C C . TYR A 1 105 ? -13.945 -11.578 -14.008 1 98.81 105 TYR A C 1
ATOM 858 O O . TYR A 1 105 ? -13.906 -11.414 -15.227 1 98.81 105 TYR A O 1
ATOM 866 N N . LYS A 1 106 ? -14.633 -10.805 -13.172 1 98.81 106 LYS A N 1
ATOM 867 C CA . LYS A 1 106 ? -15.016 -9.461 -13.578 1 98.81 106 LYS A CA 1
ATOM 868 C C . LYS A 1 106 ? -13.805 -8.531 -13.625 1 98.81 106 LYS A C 1
ATOM 870 O O . LYS A 1 106 ? -13.016 -8.484 -12.68 1 98.81 106 LYS A O 1
ATOM 875 N N . ILE A 1 107 ? -13.609 -7.859 -14.766 1 98.81 107 ILE A N 1
ATOM 876 C CA . ILE A 1 107 ? -12.461 -6.969 -14.914 1 98.81 107 ILE A CA 1
ATOM 877 C C . ILE A 1 107 ? -12.773 -5.617 -14.281 1 98.81 107 ILE A C 1
ATOM 879 O O . ILE A 1 107 ? -13.695 -4.922 -14.703 1 98.81 107 ILE A O 1
ATOM 883 N N . VAL A 1 108 ? -12.039 -5.238 -13.273 1 98.88 108 VAL A N 1
ATOM 884 C CA . VAL A 1 108 ? -12.203 -3.975 -12.562 1 98.88 108 VAL A CA 1
ATOM 885 C C . VAL A 1 108 ? -10.914 -3.154 -12.672 1 98.88 108 VAL A C 1
ATOM 887 O O . VAL A 1 108 ? -9.875 -3.551 -12.141 1 98.88 108 VAL A O 1
ATOM 890 N N . ALA A 1 109 ? -10.969 -2.059 -13.375 1 98.75 109 ALA A N 1
ATOM 891 C CA . ALA A 1 109 ? -9.812 -1.175 -13.508 1 98.75 109 ALA A CA 1
ATOM 892 C C . ALA A 1 109 ? -9.75 -0.174 -12.359 1 98.75 109 ALA A C 1
ATOM 894 O O . ALA A 1 109 ? -10.75 0.486 -12.047 1 98.75 109 ALA A O 1
ATOM 895 N N . VAL A 1 110 ? -8.594 -0.069 -11.75 1 98.56 110 VAL A N 1
ATOM 896 C CA . VAL A 1 110 ? -8.422 0.91 -10.68 1 98.56 110 VAL A CA 1
ATOM 897 C C . VAL A 1 110 ? -8.086 2.273 -11.281 1 98.56 110 VAL A C 1
ATOM 899 O O . VAL A 1 110 ? -6.934 2.535 -11.641 1 98.56 110 VAL A O 1
ATOM 902 N N . SER A 1 111 ? -9.062 3.061 -11.43 1 97.62 111 SER A N 1
ATOM 903 C CA . SER A 1 111 ? -9.016 4.367 -12.078 1 97.62 111 SER A CA 1
ATOM 904 C C . SER A 1 111 ? -10.227 5.215 -11.711 1 97.62 111 SER A C 1
ATOM 906 O O . SER A 1 111 ? -11.336 4.691 -11.57 1 97.62 111 SER A O 1
ATOM 908 N N . PRO A 1 112 ? -9.992 6.477 -11.547 1 96.12 112 PRO A N 1
ATOM 909 C CA . PRO A 1 112 ? -11.141 7.336 -11.234 1 96.12 112 PRO A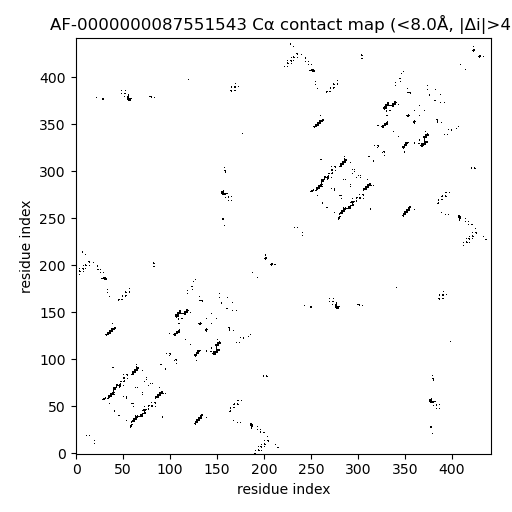 CA 1
ATOM 910 C C . PRO A 1 112 ? -12.047 7.559 -12.445 1 96.12 112 PRO A C 1
ATOM 912 O O . PRO A 1 112 ? -13.125 8.148 -12.305 1 96.12 112 PRO A O 1
ATOM 915 N N . GLU A 1 113 ? -11.695 7.062 -13.539 1 95.19 113 GLU A N 1
ATOM 916 C CA . GLU A 1 113 ? -12.43 7.32 -14.773 1 95.19 113 GLU A CA 1
ATOM 917 C C . GLU A 1 113 ? -13.711 6.5 -14.836 1 95.19 113 GLU A C 1
ATOM 919 O O . GLU A 1 113 ? -13.922 5.605 -14.016 1 95.19 113 GLU A O 1
ATOM 924 N N . LYS A 1 114 ? -14.703 6.855 -15.789 1 95 114 LYS A N 1
ATOM 925 C CA . LYS A 1 114 ? -15.93 6.137 -16.125 1 95 114 LYS A CA 1
ATOM 926 C C . LYS A 1 114 ? -16.812 5.961 -14.883 1 95 114 LYS A C 1
ATOM 928 O O . LYS A 1 114 ? -17.281 4.852 -14.594 1 95 114 LYS A O 1
ATOM 933 N N . ASN A 1 115 ? -17 7.039 -14.102 1 94.31 115 ASN A N 1
ATOM 934 C CA . ASN A 1 115 ? -17.859 7.031 -12.922 1 94.31 115 ASN A CA 1
ATOM 935 C C . ASN A 1 115 ? -17.484 5.895 -11.969 1 94.31 115 ASN A C 1
ATOM 937 O O . ASN A 1 115 ? -18.359 5.121 -11.555 1 94.31 115 ASN A O 1
ATOM 941 N N . ALA A 1 116 ? -16.281 5.812 -11.648 1 98.12 116 ALA A N 1
ATOM 942 C CA . ALA A 1 116 ? -15.719 4.766 -10.797 1 98.12 116 ALA A CA 1
ATOM 943 C C . ALA A 1 116 ? -16.469 4.68 -9.469 1 98.12 116 ALA A C 1
ATOM 945 O O . ALA A 1 116 ? -16.812 5.707 -8.883 1 98.12 116 ALA A O 1
ATOM 946 N N . VAL A 1 117 ? -16.734 3.467 -9.039 1 98.69 117 VAL A N 1
ATOM 947 C CA . VAL A 1 117 ? -17.203 3.264 -7.672 1 98.69 117 VAL A CA 1
ATOM 948 C C . VAL A 1 117 ? -16.062 3.484 -6.688 1 98.69 117 VAL A C 1
ATOM 950 O O . VAL A 1 117 ? -14.945 2.984 -6.895 1 98.69 117 VAL A O 1
ATOM 953 N N . MET A 1 118 ? -16.312 4.289 -5.691 1 98.75 118 MET A N 1
ATOM 954 C CA . MET A 1 118 ? -15.289 4.516 -4.676 1 98.75 118 MET A CA 1
ATOM 955 C C . MET A 1 118 ? -15.094 3.273 -3.814 1 98.75 118 MET A C 1
ATOM 957 O O . MET A 1 118 ? -16.062 2.596 -3.463 1 98.75 118 MET A O 1
ATOM 961 N N . LEU A 1 119 ? -13.867 2.996 -3.455 1 98.81 119 LEU A N 1
ATOM 962 C CA . LEU A 1 119 ? -13.445 1.781 -2.766 1 98.81 119 LEU A CA 1
ATOM 963 C C . LEU A 1 119 ? -14.281 1.548 -1.513 1 98.81 119 LEU A C 1
ATOM 965 O O . LEU A 1 119 ? -14.742 0.431 -1.267 1 98.81 119 LEU A O 1
ATOM 969 N N . PRO A 1 120 ? -14.586 2.557 -0.681 1 98.5 120 PRO A N 1
ATOM 970 C CA . PRO A 1 120 ? -15.398 2.287 0.507 1 98.5 120 PRO A CA 1
ATOM 971 C C . PRO A 1 120 ? -16.781 1.747 0.162 1 98.5 120 PRO A C 1
ATOM 973 O O . PRO A 1 120 ? -17.359 0.964 0.927 1 98.5 120 PRO A O 1
ATOM 976 N N . ASP A 1 121 ? -17.297 2.111 -0.968 1 98.25 121 ASP A N 1
ATOM 977 C CA . ASP A 1 121 ? -18.672 1.775 -1.347 1 98.25 121 ASP A CA 1
ATOM 978 C C . ASP A 1 121 ? -18.703 0.547 -2.252 1 98.25 121 ASP A C 1
ATOM 980 O O . ASP A 1 121 ? -19.781 0.036 -2.574 1 98.25 121 ASP A O 1
ATOM 984 N N . TYR A 1 122 ? -17.562 0.101 -2.664 1 98.44 122 TYR A N 1
ATOM 985 C CA . TYR A 1 122 ? -17.5 -1.015 -3.602 1 98.44 122 TYR A CA 1
ATOM 986 C C . TYR A 1 122 ? -17.891 -2.322 -2.918 1 98.44 122 TYR A C 1
ATOM 988 O O . TYR A 1 122 ? -17.375 -2.641 -1.843 1 98.44 122 TYR A O 1
ATOM 996 N N . GLN A 1 123 ? -18.734 -3.082 -3.463 1 97.25 123 GLN A N 1
ATOM 997 C CA . GLN A 1 123 ? -19.172 -4.383 -2.953 1 97.25 123 GLN A CA 1
ATOM 998 C C . GLN A 1 123 ? -18.656 -5.512 -3.836 1 97.25 123 GLN A C 1
ATOM 1000 O O . GLN A 1 123 ? -18.922 -5.539 -5.039 1 97.25 123 GLN A O 1
ATOM 1005 N N . VAL A 1 124 ? -17.922 -6.395 -3.23 1 97.31 124 VAL A N 1
ATOM 1006 C CA . VAL A 1 124 ? -17.469 -7.578 -3.951 1 97.31 124 VAL A CA 1
ATOM 1007 C C . VAL A 1 124 ? -18.578 -8.625 -3.977 1 97.31 124 VAL A C 1
ATOM 1009 O O . VAL A 1 124 ? -19.031 -9.078 -2.924 1 97.31 124 VAL A O 1
ATOM 1012 N N . THR A 1 125 ? -19.031 -8.984 -5.117 1 97.69 125 THR A N 1
ATOM 1013 C CA . THR A 1 125 ? -20.156 -9.922 -5.215 1 97.69 125 THR A CA 1
ATOM 1014 C C . THR A 1 125 ? -19.75 -11.148 -6.031 1 97.69 125 THR A C 1
ATOM 1016 O O . THR A 1 125 ? -20.453 -12.156 -6.027 1 97.69 125 THR A O 1
ATOM 1019 N N . GLU A 1 126 ? -18.703 -11.094 -6.77 1 98.31 126 GLU A N 1
ATOM 1020 C CA . GLU A 1 126 ? -18.125 -12.141 -7.609 1 98.31 126 GLU A CA 1
ATOM 1021 C C . GLU A 1 126 ? -16.609 -11.977 -7.73 1 98.31 126 GLU A C 1
ATOM 1023 O O . GLU A 1 126 ? -16.062 -10.945 -7.34 1 98.31 126 GLU A O 1
ATOM 1028 N N . PRO A 1 127 ? -15.906 -12.969 -8.211 1 98.75 127 PRO A N 1
ATOM 1029 C CA . PRO A 1 127 ? -14.453 -12.836 -8.383 1 98.75 127 PRO A CA 1
ATOM 1030 C C . PRO A 1 127 ? -14.078 -11.672 -9.297 1 98.75 127 PRO A C 1
ATOM 1032 O O . PRO A 1 127 ? -14.703 -11.477 -10.344 1 98.75 127 PRO A O 1
ATOM 1035 N N . ILE A 1 128 ? -13.062 -10.93 -8.922 1 98.88 128 ILE A N 1
ATOM 1036 C CA . ILE A 1 128 ? -12.695 -9.766 -9.719 1 98.88 128 ILE A CA 1
ATOM 1037 C C . ILE A 1 128 ? -11.195 -9.805 -10.016 1 98.88 128 ILE A C 1
ATOM 1039 O O . ILE A 1 128 ? -10.398 -10.25 -9.18 1 98.88 128 ILE A O 1
ATOM 1043 N N . ALA A 1 129 ? -10.812 -9.406 -11.203 1 98.88 129 ALA A N 1
ATOM 1044 C CA . ALA A 1 129 ? -9.445 -9.039 -11.57 1 98.88 129 ALA A CA 1
ATOM 1045 C C . ALA A 1 129 ? -9.227 -7.535 -11.438 1 98.88 129 ALA A C 1
ATOM 1047 O O . ALA A 1 129 ? -9.852 -6.746 -12.148 1 98.88 129 ALA A O 1
ATOM 1048 N N . LEU A 1 130 ? -8.445 -7.188 -10.523 1 98.81 130 LEU A N 1
ATOM 1049 C CA . LEU A 1 130 ? -8.172 -5.785 -10.227 1 98.81 130 LEU A CA 1
ATOM 1050 C C . LEU A 1 130 ? -6.957 -5.285 -11 1 98.81 130 LEU A C 1
ATOM 1052 O O . LEU A 1 130 ? -5.824 -5.664 -10.703 1 98.81 130 LEU A O 1
ATOM 1056 N N . VAL A 1 131 ? -7.156 -4.383 -11.945 1 98.75 131 VAL A N 1
ATOM 1057 C CA . VAL A 1 131 ? -6.098 -3.975 -12.867 1 98.75 131 VAL A CA 1
ATOM 1058 C C . VAL A 1 131 ? -5.5 -2.646 -12.406 1 98.75 131 VAL A C 1
ATOM 1060 O O . VAL A 1 131 ? -6.211 -1.651 -12.273 1 98.75 131 VAL A O 1
ATOM 1063 N N . PHE A 1 132 ? -4.223 -2.703 -12.156 1 98.25 132 PHE A N 1
ATOM 1064 C CA . PHE A 1 132 ? -3.453 -1.513 -11.812 1 98.25 132 PHE A CA 1
ATOM 1065 C C . PHE A 1 132 ? -2.555 -1.093 -12.969 1 98.25 132 PHE A C 1
ATOM 1067 O O . PHE A 1 132 ? -1.961 -1.939 -13.641 1 98.25 132 PHE A O 1
ATOM 1074 N N . GLY A 1 133 ? -2.447 0.161 -13.164 1 95.12 133 GLY A N 1
ATOM 1075 C CA . GLY A 1 133 ? -1.688 0.681 -14.289 1 95.12 133 GLY A CA 1
ATOM 1076 C C . GLY A 1 133 ? -0.254 1.023 -13.938 1 95.12 133 GLY A C 1
ATOM 1077 O O . GLY A 1 133 ? 0.228 0.662 -12.859 1 95.12 133 GLY A O 1
ATOM 1078 N N . THR A 1 134 ? 0.407 1.69 -14.891 1 90.44 134 THR A N 1
ATOM 1079 C CA . THR A 1 134 ? 1.806 2.07 -14.719 1 90.44 134 THR A CA 1
ATOM 1080 C C . THR A 1 134 ? 1.939 3.221 -13.727 1 90.44 134 THR A C 1
ATOM 1082 O O . THR A 1 134 ? 0.964 3.916 -13.445 1 90.44 134 THR A O 1
ATOM 1085 N N . GLU A 1 135 ? 3.184 3.424 -13.211 1 87.12 135 GLU A N 1
ATOM 1086 C CA . GLU A 1 135 ? 3.48 4.469 -12.234 1 87.12 135 GLU A CA 1
ATOM 1087 C C . GLU A 1 135 ? 3.271 5.855 -12.836 1 87.12 135 GLU A C 1
ATOM 1089 O O . GLU A 1 135 ? 2.889 6.793 -12.133 1 87.12 135 GLU A O 1
ATOM 1094 N N . LEU A 1 136 ? 3.381 5.984 -14.094 1 82.75 136 LEU A N 1
ATOM 1095 C CA . LEU A 1 136 ? 3.344 7.293 -14.734 1 82.75 136 LEU A CA 1
ATOM 1096 C C . LEU A 1 136 ? 1.948 7.598 -15.273 1 82.75 136 LEU A C 1
ATOM 1098 O O . LEU A 1 136 ? 1.353 8.617 -14.914 1 82.75 136 LEU A O 1
ATOM 1102 N N . GLU A 1 137 ? 1.285 6.609 -15.961 1 87.06 137 GLU A N 1
ATOM 1103 C CA . GLU A 1 137 ? 0.091 6.914 -16.75 1 87.06 137 GLU A CA 1
ATOM 1104 C C . GLU A 1 137 ? -1.156 6.305 -16.109 1 87.06 137 GLU A C 1
ATOM 1106 O O . GLU A 1 137 ? -2.279 6.676 -16.453 1 87.06 137 GLU A O 1
ATOM 1111 N N . GLY A 1 138 ? -0.89 5.449 -15.125 1 92.25 138 GLY A N 1
ATOM 1112 C CA . GLY A 1 138 ? -2.039 4.703 -14.641 1 92.25 138 GLY A CA 1
ATOM 1113 C C . GLY A 1 138 ? -2.525 3.65 -15.617 1 92.25 138 GLY A C 1
ATOM 1114 O O . GLY A 1 138 ? -1.732 3.09 -16.375 1 92.25 138 GLY A O 1
ATOM 1115 N N . VAL A 1 139 ? -3.758 3.346 -15.5 1 95.06 139 VAL A N 1
ATOM 1116 C CA . VAL A 1 139 ? -4.348 2.332 -16.375 1 95.06 139 VAL A CA 1
ATOM 1117 C C . VAL A 1 139 ? -4.617 2.928 -17.75 1 95.06 139 VAL A C 1
ATOM 1119 O O . VAL A 1 139 ? -5.098 4.059 -17.859 1 95.06 139 VAL A O 1
ATOM 1122 N N . SER A 1 140 ? -4.309 2.234 -18.797 1 95.19 140 SER A N 1
ATOM 1123 C CA . SER A 1 140 ? -4.484 2.732 -20.156 1 95.19 140 SER A CA 1
ATOM 1124 C C . SER A 1 140 ? -5.961 2.873 -20.5 1 95.19 140 SER A C 1
ATOM 1126 O O . SER A 1 140 ? -6.809 2.191 -19.922 1 95.19 140 SER A O 1
ATOM 1128 N N . ASP A 1 141 ? -6.215 3.701 -21.453 1 96.06 141 ASP A N 1
ATOM 1129 C CA . ASP A 1 141 ? -7.578 3.906 -21.938 1 96.06 141 ASP A CA 1
ATOM 1130 C C . ASP A 1 141 ? -8.172 2.609 -22.484 1 96.06 141 ASP A C 1
ATOM 1132 O O . ASP A 1 141 ? -9.359 2.338 -22.297 1 96.06 141 ASP A O 1
ATOM 1136 N N . GLU A 1 142 ? -7.336 1.825 -23.141 1 96.19 142 GLU A N 1
ATOM 1137 C CA . GLU A 1 142 ? -7.777 0.55 -23.703 1 96.19 142 GLU A CA 1
ATOM 1138 C C . GLU A 1 142 ? -8.297 -0.379 -22.609 1 96.19 142 GLU A C 1
ATOM 1140 O O . GLU A 1 142 ? -9.336 -1.017 -22.766 1 96.19 142 GLU A O 1
ATOM 1145 N N . VAL A 1 143 ? -7.629 -0.407 -21.516 1 97.06 143 VAL A N 1
ATOM 1146 C CA . VAL A 1 143 ? -8.008 -1.258 -20.391 1 97.06 143 VAL A CA 1
ATOM 1147 C C . VAL A 1 143 ? -9.273 -0.704 -19.734 1 97.06 143 VAL A C 1
ATOM 1149 O O . VAL A 1 143 ? -10.188 -1.458 -19.391 1 97.06 143 VAL A O 1
ATOM 1152 N N . ILE A 1 144 ? -9.305 0.599 -19.578 1 97.88 144 ILE A N 1
ATOM 1153 C CA . ILE A 1 144 ? -10.469 1.241 -18.984 1 97.88 144 ILE A CA 1
ATOM 1154 C C . ILE A 1 144 ? -11.711 0.943 -19.828 1 97.88 144 ILE A C 1
ATOM 1156 O O . ILE A 1 144 ? -12.766 0.607 -19.281 1 97.88 144 ILE A O 1
ATOM 1160 N N . ASP A 1 145 ? -11.555 1.01 -21.109 1 97.88 145 ASP A N 1
ATOM 1161 C CA . ASP A 1 145 ? -12.672 0.786 -22.016 1 97.88 145 ASP A CA 1
ATOM 1162 C C . ASP A 1 145 ? -13.125 -0.672 -21.984 1 97.88 145 ASP A C 1
ATOM 1164 O O . ASP A 1 145 ? -14.312 -0.964 -22.156 1 97.88 145 ASP A O 1
ATOM 1168 N N . PHE A 1 146 ? -12.227 -1.541 -21.766 1 98.12 146 PHE A N 1
ATOM 1169 C CA . PHE A 1 146 ? -12.516 -2.971 -21.766 1 98.12 146 PHE A CA 1
ATOM 1170 C C . PHE A 1 146 ? -13.086 -3.404 -20.422 1 98.12 146 PHE A C 1
ATOM 1172 O O . PHE A 1 146 ? -13.844 -4.371 -20.344 1 98.12 146 PHE A O 1
ATOM 1179 N N . ALA A 1 147 ? -12.742 -2.771 -19.328 1 98.5 147 ALA A N 1
ATOM 1180 C CA . ALA A 1 147 ? -13.094 -3.168 -17.953 1 98.5 147 ALA A CA 1
ATOM 1181 C C . ALA A 1 147 ? -14.609 -3.199 -17.766 1 98.5 147 ALA A C 1
ATOM 1183 O O . ALA A 1 147 ? -15.336 -2.42 -18.391 1 98.5 147 ALA A O 1
ATOM 1184 N N . ASP A 1 148 ? -15.109 -4.086 -16.953 1 98.56 148 ASP A N 1
ATOM 1185 C CA . ASP A 1 148 ? -16.531 -4.16 -16.594 1 98.56 148 ASP A CA 1
ATOM 1186 C C . ASP A 1 148 ? -16.922 -3.012 -15.672 1 98.56 148 ASP A C 1
ATOM 1188 O O . ASP A 1 148 ? -18.078 -2.578 -15.672 1 98.56 148 ASP A O 1
ATOM 1192 N N . GLU A 1 149 ? -16.016 -2.613 -14.859 1 98.25 149 GLU A N 1
ATOM 1193 C CA . GLU A 1 149 ? -16.203 -1.558 -13.875 1 98.25 149 GLU A CA 1
ATOM 1194 C C . GLU A 1 149 ? -14.883 -0.863 -13.547 1 98.25 149 GLU A C 1
ATOM 1196 O O . GLU A 1 149 ? -13.812 -1.39 -13.836 1 98.25 149 GLU A O 1
ATOM 1201 N N . THR A 1 150 ? -15.016 0.354 -13.117 1 98.62 150 THR A N 1
ATOM 1202 C CA . THR A 1 150 ? -13.852 1.049 -12.578 1 98.62 150 THR A CA 1
ATOM 1203 C C . THR A 1 150 ? -14.016 1.295 -11.078 1 98.62 150 THR A C 1
ATOM 1205 O O . THR A 1 150 ? -15.141 1.442 -10.586 1 98.62 150 THR A O 1
ATOM 1208 N N . LEU A 1 151 ? -12.938 1.193 -10.391 1 98.69 151 LEU A N 1
ATOM 1209 C CA . LEU A 1 151 ? -12.82 1.376 -8.945 1 98.69 151 LEU A CA 1
ATOM 1210 C C . LEU A 1 151 ? -11.773 2.438 -8.617 1 98.69 151 LEU A C 1
ATOM 1212 O O . LEU A 1 151 ? -10.695 2.461 -9.211 1 98.69 151 LEU A O 1
ATOM 1216 N N . ALA A 1 152 ? -12.109 3.332 -7.676 1 98.56 152 ALA A N 1
ATOM 1217 C CA . ALA A 1 152 ? -11.148 4.375 -7.32 1 98.56 152 ALA A CA 1
ATOM 1218 C C . ALA A 1 152 ? -11.008 4.496 -5.809 1 98.56 152 ALA A C 1
ATOM 1220 O O . ALA A 1 152 ? -11.961 4.254 -5.066 1 98.56 152 ALA A O 1
ATOM 1221 N N . ILE A 1 153 ? -9.82 4.766 -5.379 1 98.69 153 ILE A N 1
ATOM 1222 C CA . ILE A 1 153 ? -9.578 5.141 -3.99 1 98.69 153 ILE A CA 1
ATOM 1223 C C . ILE A 1 153 ? -9.852 6.633 -3.803 1 98.69 153 ILE A C 1
ATOM 1225 O O . ILE A 1 153 ? -9.32 7.465 -4.543 1 98.69 153 ILE A O 1
ATOM 1229 N N . PRO A 1 154 ? -10.641 6.996 -2.875 1 98.19 154 PRO A N 1
ATOM 1230 C CA . PRO A 1 154 ? -10.906 8.43 -2.695 1 98.19 154 PRO A CA 1
ATOM 1231 C C . PRO A 1 154 ? -9.641 9.219 -2.373 1 98.19 154 PRO A C 1
ATOM 1233 O O . PRO A 1 154 ? -8.766 8.734 -1.647 1 98.19 154 PRO A O 1
ATOM 1236 N N . MET A 1 155 ? -9.492 10.312 -2.947 1 97.44 155 MET A N 1
ATOM 1237 C CA . MET A 1 155 ? -8.414 11.273 -2.688 1 97.44 155 MET A CA 1
ATOM 1238 C C . MET A 1 155 ? -8.938 12.484 -1.931 1 97.44 155 MET A C 1
ATOM 1240 O O . MET A 1 155 ? -9.938 13.086 -2.33 1 97.44 155 MET A O 1
ATOM 1244 N N . TYR A 1 156 ? -8.227 12.852 -0.897 1 97.5 156 TYR A N 1
ATOM 1245 C CA . TYR A 1 156 ? -8.711 13.953 -0.067 1 97.5 156 TYR A CA 1
ATOM 1246 C C . TYR A 1 156 ? -7.734 15.125 -0.094 1 97.5 156 TYR A C 1
ATOM 1248 O O . TYR A 1 156 ? -7.973 16.156 0.541 1 97.5 156 TYR A O 1
ATOM 1256 N N . GLY A 1 157 ? -6.609 14.906 -0.784 1 96.88 157 GLY A N 1
ATOM 1257 C CA . GLY A 1 157 ? -5.609 15.945 -0.949 1 96.88 157 GLY A CA 1
ATOM 1258 C C . GLY A 1 157 ? -5.379 16.328 -2.398 1 96.88 157 GLY A C 1
ATOM 1259 O O . GLY A 1 157 ? -6.25 16.125 -3.246 1 96.88 157 GLY A O 1
ATOM 1260 N N . PHE A 1 158 ? -4.215 16.969 -2.645 1 95.94 158 PHE A N 1
ATOM 1261 C CA . PHE A 1 158 ? -3.885 17.547 -3.945 1 95.94 158 PHE A CA 1
ATOM 1262 C C . PHE A 1 158 ? -3.412 16.453 -4.906 1 95.94 158 PHE A C 1
ATOM 1264 O O . PHE A 1 158 ? -3.559 16.594 -6.121 1 95.94 158 PHE A O 1
ATOM 1271 N N . THR A 1 159 ? -2.898 15.445 -4.277 1 93.31 159 THR A N 1
ATOM 1272 C CA . THR A 1 159 ? -2.369 14.359 -5.09 1 93.31 159 THR A CA 1
ATOM 1273 C C . THR A 1 159 ? -3.498 13.625 -5.812 1 93.31 159 THR A C 1
ATOM 1275 O O . THR A 1 159 ? -4.59 13.469 -5.27 1 93.31 159 THR A O 1
ATOM 1278 N N . LYS A 1 160 ? -3.168 13.125 -6.996 1 92.56 160 LYS A N 1
ATOM 1279 C CA . LYS A 1 160 ? -4.215 12.539 -7.828 1 92.56 160 LYS A CA 1
ATOM 1280 C C . LYS A 1 160 ? -4.215 11.016 -7.719 1 92.56 160 LYS A C 1
ATOM 1282 O O . LYS A 1 160 ? -5.141 10.352 -8.188 1 92.56 160 LYS A O 1
ATOM 1287 N N . SER A 1 161 ? -3.186 10.508 -7.184 1 95.31 161 SER A N 1
ATOM 1288 C CA . SER A 1 161 ? -3.115 9.055 -7.043 1 95.31 161 SER A CA 1
ATOM 1289 C C . SER A 1 161 ? -2.096 8.648 -5.984 1 95.31 161 SER A C 1
ATOM 1291 O O . SER A 1 161 ? -1.216 9.438 -5.629 1 95.31 161 SER A O 1
ATOM 1293 N N . PHE A 1 162 ? -2.252 7.465 -5.508 1 97 162 PHE A N 1
ATOM 1294 C CA . PHE A 1 162 ? -1.259 6.824 -4.652 1 97 162 PHE A CA 1
ATOM 1295 C C . PHE A 1 162 ? -0.161 6.18 -5.492 1 97 162 PHE A C 1
ATOM 1297 O O . PHE A 1 162 ? -0.334 5.965 -6.691 1 97 162 PHE A O 1
ATOM 1304 N N . ASN A 1 163 ? 1.068 6.012 -4.82 1 95.75 163 ASN A N 1
ATOM 1305 C CA . ASN A 1 163 ? 2.027 5.078 -5.402 1 95.75 163 ASN A CA 1
ATOM 1306 C C . ASN A 1 163 ? 1.375 3.74 -5.738 1 95.75 163 ASN A C 1
ATOM 1308 O O . ASN A 1 163 ? 0.553 3.236 -4.973 1 95.75 163 ASN A O 1
ATOM 1312 N N . VAL A 1 164 ? 1.741 3.154 -6.828 1 96.81 164 VAL A N 1
ATOM 1313 C CA . VAL A 1 164 ? 1.034 1.994 -7.363 1 96.81 164 VAL A CA 1
ATOM 1314 C C . VAL A 1 164 ? 1.059 0.859 -6.34 1 96.81 164 VAL A C 1
ATOM 1316 O O . VAL A 1 164 ? 0.074 0.133 -6.188 1 96.81 164 VAL A O 1
ATOM 1319 N N . SER A 1 165 ? 2.188 0.634 -5.637 1 97.06 165 SER A N 1
ATOM 1320 C CA . SER A 1 165 ? 2.238 -0.451 -4.664 1 97.06 165 SER A CA 1
ATOM 1321 C C . SER A 1 165 ? 1.363 -0.149 -3.453 1 97.06 165 SER A C 1
ATOM 1323 O O . SER A 1 165 ? 0.762 -1.056 -2.873 1 97.06 165 SER A O 1
ATOM 1325 N N . VAL A 1 166 ? 1.268 1.143 -3.094 1 98.38 166 VAL A N 1
ATOM 1326 C CA . VAL A 1 166 ? 0.395 1.553 -1.999 1 98.38 166 VAL A CA 1
ATOM 1327 C C . VAL A 1 166 ? -1.065 1.377 -2.41 1 98.38 166 VAL A C 1
ATOM 1329 O O . VAL A 1 166 ? -1.873 0.844 -1.644 1 98.38 166 VAL A O 1
ATOM 1332 N N . ALA A 1 167 ? -1.389 1.818 -3.637 1 98.62 167 ALA A N 1
ATOM 1333 C CA . ALA A 1 167 ? -2.748 1.658 -4.148 1 98.62 167 ALA A CA 1
ATOM 1334 C C . ALA A 1 167 ? -3.164 0.19 -4.148 1 98.62 167 ALA A C 1
ATOM 1336 O O . ALA A 1 167 ? -4.262 -0.151 -3.703 1 98.62 167 ALA A O 1
ATOM 1337 N N . ALA A 1 168 ? -2.264 -0.64 -4.625 1 98.69 168 ALA A N 1
ATOM 1338 C CA . ALA A 1 168 ? -2.537 -2.076 -4.633 1 98.69 168 ALA A CA 1
ATOM 1339 C C . ALA A 1 168 ? -2.748 -2.6 -3.215 1 98.69 168 ALA A C 1
ATOM 1341 O O . ALA A 1 168 ? -3.709 -3.328 -2.953 1 98.69 168 ALA A O 1
ATOM 1342 N N . GLY A 1 169 ? -1.885 -2.217 -2.305 1 98.81 169 GLY A N 1
ATOM 1343 C CA . GLY A 1 169 ? -2.002 -2.643 -0.918 1 98.81 169 GLY A CA 1
ATOM 1344 C C . GLY A 1 169 ? -3.309 -2.223 -0.274 1 98.81 169 GLY A C 1
ATOM 1345 O O . GLY A 1 169 ? -3.971 -3.031 0.384 1 98.81 169 GLY A O 1
ATOM 1346 N N . ILE A 1 170 ? -3.734 -0.936 -0.478 1 98.94 170 ILE A N 1
ATOM 1347 C CA . ILE A 1 170 ? -4.973 -0.411 0.086 1 98.94 170 ILE A CA 1
ATOM 1348 C C . ILE A 1 170 ? -6.164 -1.19 -0.466 1 98.94 170 ILE A C 1
ATOM 1350 O O . ILE A 1 170 ? -7.023 -1.642 0.293 1 98.94 170 ILE A O 1
ATOM 1354 N N . CYS A 1 171 ? -6.215 -1.387 -1.762 1 98.94 171 CYS A N 1
ATOM 1355 C CA . CYS A 1 171 ? -7.344 -2.053 -2.4 1 98.94 171 CYS A CA 1
ATOM 1356 C C . CYS A 1 171 ? -7.445 -3.506 -1.955 1 98.94 171 CYS A C 1
ATOM 1358 O O . CYS A 1 171 ? -8.508 -3.963 -1.543 1 98.94 171 CYS A O 1
ATOM 1360 N N . ILE A 1 172 ? -6.301 -4.203 -2.014 1 98.88 172 ILE A N 1
ATOM 1361 C CA . ILE A 1 172 ? -6.305 -5.629 -1.717 1 98.88 172 ILE A CA 1
ATOM 1362 C C . ILE A 1 172 ? -6.648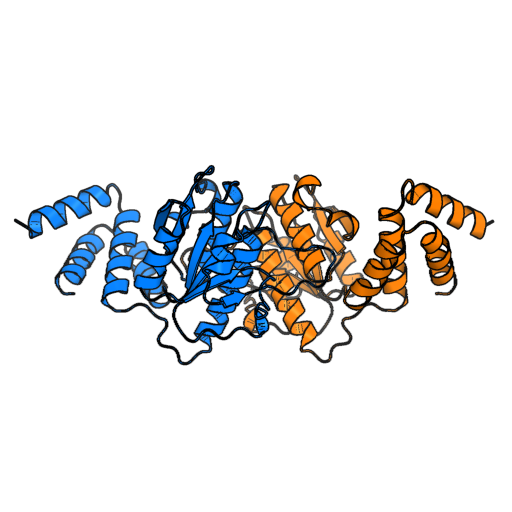 -5.852 -0.245 1 98.88 172 ILE A C 1
ATOM 1364 O O . ILE A 1 172 ? -7.43 -6.742 0.091 1 98.88 172 ILE A O 1
ATOM 1368 N N . TYR A 1 173 ? -6.121 -5.043 0.651 1 98.88 173 TYR A N 1
ATOM 1369 C CA . TYR A 1 173 ? -6.426 -5.125 2.074 1 98.88 173 TYR A CA 1
ATOM 1370 C C . TYR A 1 173 ? -7.91 -4.883 2.328 1 98.88 173 TYR A C 1
ATOM 1372 O O . TYR A 1 173 ? -8.57 -5.676 3.004 1 98.88 173 TYR A O 1
ATOM 1380 N N . GLU A 1 174 ? -8.438 -3.785 1.801 1 98.88 174 GLU A N 1
ATOM 1381 C CA . GLU A 1 174 ? -9.836 -3.436 2.051 1 98.88 174 GLU A CA 1
ATOM 1382 C C . GLU A 1 174 ? -10.781 -4.484 1.476 1 98.88 174 GLU A C 1
ATOM 1384 O O . GLU A 1 174 ? -11.766 -4.855 2.113 1 98.88 174 GLU A O 1
ATOM 1389 N N . LEU A 1 175 ? -10.508 -4.934 0.285 1 98.75 175 LEU A N 1
ATOM 1390 C CA . LEU A 1 175 ? -11.367 -5.938 -0.333 1 98.75 175 LEU A CA 1
ATOM 1391 C C . LEU A 1 175 ? -11.297 -7.258 0.425 1 98.75 175 LEU A C 1
ATOM 1393 O O . LEU A 1 175 ? -12.289 -7.98 0.517 1 98.75 175 LEU A O 1
ATOM 1397 N N . LYS A 1 176 ? -10.078 -7.633 0.953 1 98.62 176 LYS A N 1
ATOM 1398 C CA . LYS A 1 176 ? -9.984 -8.805 1.821 1 98.62 176 LYS A CA 1
ATOM 1399 C C . LYS A 1 176 ? -10.867 -8.641 3.057 1 98.62 176 LYS A C 1
ATOM 1401 O O . LYS A 1 176 ? -11.578 -9.57 3.438 1 98.62 176 LYS A O 1
ATOM 1406 N N . GLN A 1 177 ? -10.836 -7.445 3.723 1 98.5 177 GLN A N 1
ATOM 1407 C CA . GLN A 1 177 ? -11.695 -7.199 4.879 1 98.5 177 GLN A CA 1
ATOM 1408 C C . GLN A 1 177 ? -13.172 -7.355 4.516 1 98.5 177 GLN A C 1
ATOM 1410 O O . GLN A 1 177 ? -13.945 -7.938 5.277 1 98.5 177 GLN A O 1
ATOM 1415 N N . LYS A 1 178 ? -13.547 -6.871 3.332 1 98.44 178 LYS A N 1
ATOM 1416 C CA . LYS A 1 178 ? -14.938 -6.977 2.896 1 98.44 178 LYS A CA 1
ATOM 1417 C C . LYS A 1 178 ? -15.328 -8.438 2.674 1 98.44 178 LYS A C 1
ATOM 1419 O O . LYS A 1 178 ? -16.438 -8.836 3.018 1 98.44 178 LYS A O 1
ATOM 1424 N N . LEU A 1 179 ? -14.438 -9.219 2.098 1 98.38 179 LEU A N 1
ATOM 1425 C CA . LEU A 1 179 ? -14.711 -10.641 1.902 1 98.38 179 LEU A CA 1
ATOM 1426 C C . LEU A 1 179 ? -14.922 -11.336 3.238 1 98.38 179 LEU A C 1
ATOM 1428 O O . LEU A 1 179 ? -15.836 -12.156 3.379 1 98.38 179 LEU A O 1
ATOM 1432 N N . LEU A 1 180 ? -14.078 -11.008 4.227 1 97.56 180 LEU A N 1
ATOM 1433 C CA . LEU A 1 180 ? -14.148 -11.633 5.543 1 97.56 180 LEU A CA 1
ATOM 1434 C C . LEU A 1 180 ? -15.5 -11.383 6.195 1 97.56 180 LEU A C 1
ATOM 1436 O O . LEU A 1 180 ? -15.984 -12.211 6.973 1 97.56 180 LEU A O 1
ATOM 1440 N N . HIS A 1 181 ? -16.109 -10.281 5.844 1 96.69 181 HIS A N 1
ATOM 1441 C CA . HIS A 1 181 ? -17.375 -9.898 6.469 1 96.69 181 HIS A CA 1
ATOM 1442 C C . HIS A 1 181 ? -18.562 -10.203 5.547 1 96.69 181 HIS A C 1
ATOM 1444 O O . HIS A 1 181 ? -19.688 -9.773 5.82 1 96.69 181 HIS A O 1
ATOM 1450 N N . SER A 1 182 ? -18.266 -10.914 4.449 1 97.25 182 SER A N 1
ATOM 1451 C CA . SER A 1 182 ? -19.312 -11.258 3.492 1 97.25 182 SER A CA 1
ATOM 1452 C C . SER A 1 182 ? -19.828 -12.68 3.717 1 97.25 182 SER A C 1
ATOM 1454 O O . SER A 1 182 ? -19.281 -13.414 4.535 1 97.25 182 SER A O 1
ATOM 1456 N N . ASN A 1 183 ? -20.906 -12.992 3.1 1 97.19 183 ASN A N 1
ATOM 1457 C CA . ASN A 1 183 ? -21.438 -14.359 3.098 1 97.19 183 ASN A CA 1
ATOM 1458 C C . ASN A 1 183 ? -21.031 -15.109 1.832 1 97.19 183 ASN A C 1
ATOM 1460 O O . ASN A 1 183 ? -21.641 -16.125 1.492 1 97.19 183 ASN A O 1
ATOM 1464 N N . LEU A 1 184 ? -19.984 -14.594 1.212 1 97.5 184 LEU A N 1
ATOM 1465 C CA . LEU A 1 184 ? -19.547 -15.203 -0.039 1 97.5 184 LEU A CA 1
ATOM 1466 C C . LEU A 1 184 ? -18.656 -16.422 0.228 1 97.5 184 LEU A C 1
ATOM 1468 O O . LEU A 1 184 ? -17.922 -16.453 1.213 1 97.5 184 LEU A O 1
ATOM 1472 N N . ASP A 1 185 ? -18.797 -17.359 -0.648 1 96.94 185 ASP A N 1
ATOM 1473 C CA . ASP A 1 185 ? -17.859 -18.484 -0.658 1 96.94 185 ASP A CA 1
ATOM 1474 C C . ASP A 1 185 ? -16.578 -18.109 -1.399 1 96.94 185 ASP A C 1
ATOM 1476 O O . ASP A 1 185 ? -16.344 -18.562 -2.523 1 96.94 185 ASP A O 1
ATOM 1480 N N . TYR A 1 186 ? -15.734 -17.328 -0.705 1 97.5 186 TYR A N 1
ATOM 1481 C CA . TYR A 1 186 ? -14.609 -16.703 -1.388 1 97.5 186 TYR A CA 1
ATOM 1482 C C . TYR A 1 186 ? -13.336 -17.531 -1.217 1 97.5 186 TYR A C 1
ATOM 1484 O O . TYR A 1 186 ? -12.281 -17.156 -1.723 1 97.5 186 TYR A O 1
ATOM 1492 N N . LYS A 1 187 ? -13.359 -18.594 -0.505 1 96.44 187 LYS A N 1
ATOM 1493 C CA . LYS A 1 187 ? -12.188 -19.453 -0.313 1 96.44 187 LYS A CA 1
ATOM 1494 C C . LYS A 1 187 ? -11.961 -20.344 -1.525 1 96.44 187 LYS A C 1
ATOM 1496 O O . LYS A 1 187 ? -12.82 -20.453 -2.402 1 96.44 187 LYS A O 1
ATOM 1501 N N . LEU A 1 188 ? -10.82 -20.922 -1.544 1 97.38 188 LEU A N 1
ATOM 1502 C CA . LEU A 1 188 ? -10.461 -21.766 -2.676 1 97.38 188 LEU A CA 1
ATOM 1503 C C . LEU A 1 188 ? -11.289 -23.047 -2.688 1 97.38 188 LEU A C 1
ATOM 1505 O O . LEU A 1 188 ? -11.586 -23.609 -1.63 1 97.38 188 LEU A O 1
ATOM 1509 N N . SER A 1 189 ? -11.633 -23.469 -3.891 1 96 189 SER A N 1
ATOM 1510 C CA . SER A 1 189 ? -12.148 -24.828 -4.016 1 96 189 SER A CA 1
ATOM 1511 C C . SER A 1 189 ? -11.109 -25.844 -3.562 1 96 189 SER A C 1
ATOM 1513 O O . SER A 1 189 ? -9.922 -25.547 -3.473 1 96 189 SER A O 1
ATOM 1515 N N . GLU A 1 190 ? -11.594 -26.969 -3.297 1 95.94 190 GLU A N 1
ATOM 1516 C CA . GLU A 1 190 ? -10.695 -28.031 -2.857 1 95.94 190 GLU A CA 1
ATOM 1517 C C . GLU A 1 190 ? -9.578 -28.266 -3.871 1 95.94 190 GLU A C 1
ATOM 1519 O O . GLU A 1 190 ? -8.414 -28.422 -3.494 1 95.94 190 GLU A O 1
ATOM 1524 N N . GLU A 1 191 ? -9.93 -28.25 -5.027 1 97.06 191 GLU A N 1
ATOM 1525 C CA . GLU A 1 191 ? -8.953 -28.484 -6.086 1 97.06 191 GLU A CA 1
ATOM 1526 C C . GLU A 1 191 ? -7.902 -27.391 -6.137 1 97.06 191 GLU A C 1
ATOM 1528 O O . GLU A 1 191 ? -6.703 -27.656 -6.176 1 97.06 191 GLU A O 1
ATOM 1533 N N . LYS A 1 192 ? -8.359 -26.188 -6.152 1 97.19 192 LYS A N 1
ATOM 1534 C CA . LYS A 1 192 ? -7.438 -25.047 -6.203 1 97.19 192 LYS A CA 1
ATOM 1535 C C . LYS A 1 192 ? -6.559 -25 -4.957 1 97.19 192 LYS A C 1
ATOM 1537 O O . LYS A 1 192 ? -5.387 -24.625 -5.035 1 97.19 192 LYS A O 1
ATOM 1542 N N . LEU A 1 193 ? -7.156 -25.344 -3.857 1 97.69 193 LEU A N 1
ATOM 1543 C CA . LEU A 1 193 ? -6.434 -25.391 -2.594 1 97.69 193 LEU A CA 1
ATOM 1544 C C . LEU A 1 193 ? -5.277 -26.391 -2.662 1 97.69 193 LEU A C 1
ATOM 1546 O O . LEU A 1 193 ? -4.148 -26.062 -2.281 1 97.69 193 LEU A O 1
ATOM 1550 N N . LEU A 1 194 ? -5.57 -27.531 -3.176 1 97.75 194 LEU A N 1
ATOM 1551 C CA . LEU A 1 194 ? -4.551 -28.578 -3.277 1 97.75 194 LEU A CA 1
ATOM 1552 C C . LEU A 1 194 ? -3.455 -28.172 -4.258 1 97.75 194 LEU A C 1
ATOM 1554 O O . LEU A 1 194 ? -2.27 -28.375 -3.99 1 97.75 194 LEU A O 1
ATOM 1558 N N . LYS A 1 195 ? -3.838 -27.578 -5.312 1 97.94 195 LYS A N 1
ATOM 1559 C CA . LYS A 1 195 ? -2.855 -27.109 -6.285 1 97.94 195 LYS A CA 1
ATOM 1560 C C . LYS A 1 195 ? -1.935 -26.062 -5.676 1 97.94 195 LYS A C 1
ATOM 1562 O O . LYS A 1 195 ? -0.726 -26.078 -5.918 1 97.94 195 LYS A O 1
ATOM 1567 N N . MET A 1 196 ? -2.494 -25.203 -4.918 1 98 196 MET A N 1
ATOM 1568 C CA . MET A 1 196 ? -1.708 -24.172 -4.246 1 98 196 MET A CA 1
ATOM 1569 C C . MET A 1 196 ? -0.756 -24.797 -3.229 1 98 196 MET A C 1
ATOM 1571 O O . MET A 1 196 ? 0.426 -24.453 -3.186 1 98 196 MET A O 1
ATOM 1575 N N . LYS A 1 197 ? -1.236 -25.703 -2.477 1 98.25 197 LYS A N 1
ATOM 1576 C CA . LYS A 1 197 ? -0.402 -26.375 -1.479 1 98.25 197 LYS A CA 1
ATOM 1577 C C . LYS A 1 197 ? 0.761 -27.109 -2.139 1 98.25 197 LYS A C 1
ATOM 1579 O O . LYS A 1 197 ? 1.874 -27.125 -1.609 1 98.25 197 LYS A O 1
ATOM 1584 N N . ILE A 1 198 ? 0.445 -27.703 -3.195 1 98.19 198 ILE A N 1
ATOM 1585 C CA . ILE A 1 198 ? 1.484 -28.406 -3.938 1 98.19 198 ILE A CA 1
ATOM 1586 C C . ILE A 1 198 ? 2.545 -27.406 -4.41 1 98.19 198 ILE A C 1
ATOM 1588 O O . ILE A 1 198 ? 3.742 -27.641 -4.234 1 98.19 198 ILE A O 1
ATOM 1592 N N . ARG A 1 199 ? 2.162 -26.359 -4.957 1 97.88 199 ARG A N 1
ATOM 1593 C CA . ARG A 1 199 ? 3.105 -25.344 -5.398 1 97.88 199 ARG A CA 1
ATOM 1594 C C . ARG A 1 199 ? 3.943 -24.828 -4.23 1 97.88 199 ARG A C 1
ATOM 1596 O O . ARG A 1 199 ? 5.16 -24.672 -4.355 1 97.88 199 ARG A O 1
ATOM 1603 N N . TRP A 1 200 ? 3.297 -24.531 -3.086 1 98.25 200 TRP A N 1
ATOM 1604 C CA . TRP A 1 200 ? 3.994 -24.062 -1.895 1 98.25 200 TRP A CA 1
ATOM 1605 C C . TRP A 1 200 ? 5.008 -25.094 -1.413 1 98.25 200 TRP A C 1
ATOM 1607 O O . TRP A 1 200 ? 6.129 -24.75 -1.033 1 98.25 200 TRP A O 1
ATOM 1617 N N . ALA A 1 201 ? 4.621 -26.328 -1.454 1 98.25 201 ALA A N 1
ATOM 1618 C CA . ALA A 1 201 ? 5.516 -27.406 -1.054 1 98.25 201 ALA A CA 1
ATOM 1619 C C . ALA A 1 201 ? 6.738 -27.469 -1.967 1 98.25 201 ALA A C 1
ATOM 1621 O O . ALA A 1 201 ? 7.875 -27.5 -1.492 1 98.25 201 ALA A O 1
ATOM 1622 N N . VAL A 1 202 ? 6.449 -27.438 -3.199 1 98.19 202 VAL A N 1
ATOM 1623 C CA . VAL A 1 202 ? 7.52 -27.5 -4.184 1 98.19 202 VAL A CA 1
ATOM 1624 C C . VAL A 1 202 ? 8.5 -26.359 -3.967 1 98.19 202 VAL A C 1
ATOM 1626 O O . VAL A 1 202 ? 9.719 -26.562 -3.936 1 98.19 202 VAL A O 1
ATOM 1629 N N . ASN A 1 203 ? 8.023 -25.234 -3.752 1 96.81 203 ASN A N 1
ATOM 1630 C CA . ASN A 1 203 ? 8.836 -24.031 -3.566 1 96.81 203 ASN A CA 1
ATOM 1631 C C . ASN A 1 203 ? 9.609 -24.078 -2.25 1 96.81 203 ASN A C 1
ATOM 1633 O O . ASN A 1 203 ? 10.562 -23.328 -2.055 1 96.81 203 ASN A O 1
ATOM 1637 N N . SER A 1 204 ? 9.211 -24.906 -1.328 1 96.62 204 SER A N 1
ATOM 1638 C CA . SER A 1 204 ? 9.781 -24.938 0.015 1 96.62 204 SER A CA 1
ATOM 1639 C C . SER A 1 204 ? 10.828 -26.031 0.148 1 96.62 204 SER A C 1
ATOM 1641 O O . SER A 1 204 ? 11.508 -26.141 1.172 1 96.62 204 SER A O 1
ATOM 1643 N N . ILE A 1 205 ? 10.859 -26.938 -0.855 1 96.56 205 ILE A N 1
ATOM 1644 C CA . ILE A 1 205 ? 11.742 -28.094 -0.818 1 96.56 205 ILE A CA 1
ATOM 1645 C C . ILE A 1 205 ? 12.992 -27.828 -1.649 1 96.56 205 ILE A C 1
ATOM 1647 O O . ILE A 1 205 ? 12.906 -27.281 -2.758 1 96.56 205 ILE A O 1
ATOM 1651 N N . ARG A 1 206 ? 14.125 -28.172 -0.959 1 92.88 206 ARG A N 1
ATOM 1652 C CA . ARG A 1 206 ? 15.344 -28.141 -1.766 1 92.88 206 ARG A CA 1
ATOM 1653 C C . ARG A 1 206 ? 15.211 -29.062 -2.982 1 92.88 206 ARG A C 1
ATOM 1655 O O . ARG A 1 206 ? 14.875 -30.234 -2.848 1 92.88 206 ARG A O 1
ATOM 1662 N N . SER A 1 207 ? 15.391 -28.5 -4.215 1 95.44 207 SER A N 1
ATOM 1663 C CA . SER A 1 207 ? 15.203 -29.203 -5.48 1 95.44 207 SER A CA 1
ATOM 1664 C C . SER A 1 207 ? 13.758 -29.641 -5.656 1 95.44 207 SER A C 1
ATOM 1666 O O . SER A 1 207 ? 13.492 -30.734 -6.18 1 95.44 207 SER A O 1
ATOM 1668 N N . GLY A 1 208 ? 12.867 -28.984 -5.008 1 96.62 208 GLY A N 1
ATOM 1669 C CA . GLY A 1 208 ? 11.453 -29.312 -5.016 1 96.62 208 GLY A CA 1
ATOM 1670 C C . GLY A 1 208 ? 10.898 -29.547 -6.41 1 96.62 208 GLY A C 1
ATOM 1671 O O . GLY A 1 208 ? 10.125 -30.469 -6.633 1 96.62 208 GLY A O 1
ATOM 1672 N N . ARG A 1 209 ? 11.305 -28.797 -7.391 1 96.44 209 ARG A N 1
ATOM 1673 C CA . ARG A 1 209 ? 10.82 -28.922 -8.758 1 96.44 209 ARG A CA 1
ATOM 1674 C C . ARG A 1 209 ? 11.211 -30.281 -9.352 1 96.44 209 ARG A C 1
ATOM 1676 O O . ARG A 1 209 ? 10.391 -30.953 -9.977 1 96.44 209 ARG A O 1
ATOM 1683 N N . GLN A 1 210 ? 12.398 -30.547 -9.078 1 96.69 210 GLN A N 1
ATOM 1684 C CA . GLN A 1 210 ? 12.898 -31.828 -9.578 1 96.69 210 GLN A CA 1
ATOM 1685 C C . GLN A 1 210 ? 12.164 -33 -8.93 1 96.69 210 GLN A C 1
ATOM 1687 O O . GLN A 1 210 ? 11.789 -33.969 -9.609 1 96.69 210 GLN A O 1
ATOM 1692 N N . ILE A 1 211 ? 12.031 -32.844 -7.738 1 96.06 211 ILE A N 1
ATOM 1693 C CA . ILE A 1 211 ? 11.352 -33.906 -6.988 1 96.06 211 ILE A CA 1
ATOM 1694 C C . ILE A 1 211 ? 9.914 -34.062 -7.488 1 96.06 211 ILE A C 1
ATOM 1696 O O . ILE A 1 211 ? 9.438 -35.156 -7.719 1 96.06 211 ILE A O 1
ATOM 1700 N N . PHE A 1 212 ? 9.266 -32.969 -7.648 1 96.62 212 PHE A N 1
ATOM 1701 C CA . PHE A 1 212 ? 7.891 -32.969 -8.133 1 96.62 212 PHE A CA 1
ATOM 1702 C C . PHE A 1 212 ? 7.801 -33.531 -9.531 1 96.62 212 PHE A C 1
ATOM 1704 O O . PHE A 1 212 ? 6.957 -34.406 -9.797 1 96.62 212 PHE A O 1
ATOM 1711 N N . GLU A 1 213 ? 8.586 -33.125 -10.367 1 95.5 213 GLU A N 1
ATOM 1712 C CA . GLU A 1 213 ? 8.562 -33.625 -11.75 1 95.5 213 GLU A CA 1
ATOM 1713 C C . GLU A 1 213 ? 8.797 -35.125 -11.82 1 95.5 213 GLU A C 1
ATOM 1715 O O . GLU A 1 213 ? 8.164 -35.812 -12.617 1 95.5 213 GLU A O 1
ATOM 1720 N N . LYS A 1 214 ? 9.758 -35.531 -11.117 1 94.88 214 LYS A N 1
ATOM 1721 C CA . LYS A 1 214 ? 10.016 -36.969 -11.07 1 94.88 214 LYS A CA 1
ATOM 1722 C C . LYS A 1 214 ? 8.789 -37.719 -10.602 1 94.88 214 LYS A C 1
ATOM 1724 O O . LYS A 1 214 ? 8.43 -38.75 -11.188 1 94.88 214 LYS A O 1
ATOM 1729 N N . TYR A 1 215 ? 8.195 -37.281 -9.523 1 94.06 215 TYR A N 1
ATOM 1730 C CA . TYR A 1 215 ? 7.004 -37.938 -8.992 1 94.06 215 TYR A CA 1
ATOM 1731 C C . TYR A 1 215 ? 5.91 -38.031 -10.055 1 94.06 215 TYR A C 1
ATOM 1733 O O . TYR A 1 215 ? 5.312 -39.094 -10.258 1 94.06 215 TYR A O 1
ATOM 1741 N N . VAL A 1 216 ? 5.645 -36.906 -10.766 1 93.31 216 VAL A N 1
ATOM 1742 C CA . VAL A 1 216 ? 4.59 -36.844 -11.766 1 93.31 216 VAL A CA 1
ATOM 1743 C C . VAL A 1 216 ? 4.91 -37.812 -12.914 1 93.31 216 VAL A C 1
ATOM 1745 O O . VAL A 1 216 ? 4.023 -38.5 -13.422 1 93.31 216 VAL A O 1
ATOM 1748 N N . ARG A 1 217 ? 6.199 -37.812 -13.273 1 91.56 217 ARG A N 1
ATOM 1749 C CA . ARG A 1 217 ? 6.629 -38.719 -14.336 1 91.56 217 ARG A CA 1
ATOM 1750 C C . ARG A 1 217 ? 6.406 -40.188 -13.938 1 91.56 217 ARG A C 1
ATOM 1752 O O . ARG A 1 217 ? 5.957 -41 -14.75 1 91.56 217 ARG A O 1
ATOM 1759 N N . ASP A 1 218 ? 6.629 -40.438 -12.789 1 90.75 218 ASP A N 1
ATOM 1760 C CA . ASP A 1 218 ? 6.527 -41.812 -12.305 1 90.75 218 ASP A CA 1
ATOM 1761 C C . ASP A 1 218 ? 5.07 -42.25 -12.172 1 90.75 218 ASP A C 1
ATOM 1763 O O . ASP A 1 218 ? 4.758 -43.438 -12.242 1 90.75 218 ASP A O 1
ATOM 1767 N N . GLN A 1 219 ? 4.262 -41.344 -11.891 1 87.75 219 GLN A N 1
ATOM 1768 C CA . GLN A 1 219 ? 2.846 -41.656 -11.773 1 87.75 219 GLN A CA 1
ATOM 1769 C C . GLN A 1 219 ? 2.203 -41.844 -13.148 1 87.75 219 GLN A C 1
ATOM 1771 O O . GLN A 1 219 ? 1.178 -42.5 -13.273 1 87.75 219 GLN A O 1
ATOM 1776 N N . ASN A 1 220 ? 2.686 -41.125 -14.07 1 78.12 220 ASN A N 1
ATOM 1777 C CA . ASN A 1 220 ? 2.133 -41.219 -15.414 1 78.12 220 ASN A CA 1
ATOM 1778 C C . ASN A 1 220 ? 2.709 -42.438 -16.172 1 78.12 220 ASN A C 1
ATOM 1780 O O . ASN A 1 220 ? 2.33 -42.688 -17.312 1 78.12 220 ASN A O 1
ATOM 1784 N N . PHE A 1 221 ? 3.613 -43.031 -15.734 1 72.06 221 PHE A N 1
ATOM 1785 C CA . PHE A 1 221 ? 4.121 -44.281 -16.297 1 72.06 221 PHE A CA 1
ATOM 1786 C C . PHE A 1 221 ? 3.586 -45.469 -15.516 1 72.06 221 PHE A C 1
ATOM 1788 O O . PHE A 1 221 ? 3.398 -45.406 -14.305 1 72.06 221 PHE A O 1
ATOM 1795 N N . MET B 1 1 ? -5.465 35.125 15.516 1 84.81 1 MET B N 1
ATOM 1796 C CA . MET B 1 1 ? -6.266 34.719 14.375 1 84.81 1 MET B CA 1
ATOM 1797 C C . MET B 1 1 ? -6.297 35.781 13.297 1 84.81 1 MET B C 1
ATOM 1799 O O . MET B 1 1 ? -6.109 35.5 12.117 1 84.81 1 MET B O 1
ATOM 1803 N N . GLU B 1 2 ? -6.395 37.031 13.805 1 86.31 2 GLU B N 1
ATOM 1804 C CA . GLU B 1 2 ? -6.512 38.125 12.844 1 86.31 2 GLU B CA 1
ATOM 1805 C C . GLU B 1 2 ? -5.234 38.281 12.023 1 86.31 2 GLU B C 1
ATOM 1807 O O . GLU B 1 2 ? -5.289 38.469 10.812 1 86.31 2 GLU B O 1
ATOM 1812 N N . ASP B 1 3 ? -4.137 38.062 12.625 1 92.44 3 ASP B N 1
ATOM 1813 C CA . ASP B 1 3 ? -2.85 38.219 11.945 1 92.44 3 ASP B CA 1
ATOM 1814 C C . ASP B 1 3 ? -2.66 37.125 10.906 1 92.44 3 ASP B C 1
ATOM 1816 O O . ASP B 1 3 ? -2.205 37.375 9.789 1 92.44 3 ASP B O 1
ATOM 1820 N N . LEU B 1 4 ? -3.172 36 11.25 1 95.81 4 LEU B N 1
ATOM 1821 C CA . LEU B 1 4 ? -3.064 34.875 10.305 1 95.81 4 LEU B CA 1
ATOM 1822 C C . LEU B 1 4 ? -3.967 35.125 9.094 1 95.81 4 LEU B C 1
ATOM 1824 O O . LEU B 1 4 ? -3.568 34.844 7.957 1 95.81 4 LEU B O 1
ATOM 1828 N N . GLU B 1 5 ? -5.152 35.562 9.359 1 96.62 5 GLU B N 1
ATOM 1829 C CA . GLU B 1 5 ? -6.094 35.875 8.281 1 96.62 5 GLU B CA 1
ATOM 1830 C C . GLU B 1 5 ? -5.527 36.906 7.324 1 96.62 5 GLU B C 1
ATOM 1832 O O . GLU B 1 5 ? -5.625 36.75 6.105 1 96.62 5 GLU B O 1
ATOM 1837 N N . GLN B 1 6 ? -4.988 37.844 7.887 1 96.31 6 GLN B N 1
ATOM 1838 C CA . GLN B 1 6 ? -4.422 38.938 7.074 1 96.31 6 GLN B CA 1
ATOM 1839 C C . GLN B 1 6 ? -3.225 38.438 6.266 1 96.31 6 GLN B C 1
ATOM 1841 O O . GLN B 1 6 ? -3.049 38.812 5.109 1 96.31 6 GLN B O 1
ATOM 1846 N N . THR B 1 7 ? -2.463 37.656 6.926 1 96.94 7 THR B N 1
ATOM 1847 C CA . THR B 1 7 ? -1.309 37.094 6.246 1 96.94 7 THR B CA 1
ATOM 1848 C C . THR B 1 7 ? -1.749 36.25 5.043 1 96.94 7 THR B C 1
ATOM 1850 O O . THR B 1 7 ? -1.216 36.438 3.941 1 96.94 7 THR B O 1
ATOM 1853 N N . PHE B 1 8 ? -2.701 35.438 5.219 1 97.94 8 PHE B N 1
ATOM 1854 C CA . PHE B 1 8 ? -3.195 34.594 4.117 1 97.94 8 PHE B CA 1
ATOM 1855 C C . PHE B 1 8 ? -3.801 35.469 3.025 1 97.94 8 PHE B C 1
ATOM 1857 O O . PHE B 1 8 ? -3.584 35.25 1.836 1 97.94 8 PHE B O 1
ATOM 1864 N N . GLU B 1 9 ? -4.508 36.438 3.459 1 97.12 9 GLU B N 1
ATOM 1865 C CA . GLU B 1 9 ? -5.09 37.375 2.502 1 97.12 9 GLU B CA 1
ATOM 1866 C C . GLU B 1 9 ? -4.008 38 1.646 1 97.12 9 GLU B C 1
ATOM 1868 O O . GLU B 1 9 ? -4.168 38.156 0.43 1 97.12 9 GLU B O 1
ATOM 1873 N N . TYR B 1 10 ? -2.986 38.375 2.25 1 97.38 10 TYR B N 1
ATOM 1874 C CA . TYR B 1 10 ? -1.875 39.031 1.543 1 97.38 10 TYR B CA 1
ATOM 1875 C C . TYR B 1 10 ? -1.27 38.062 0.521 1 97.38 10 TYR B C 1
ATOM 1877 O O . TYR B 1 10 ? -1.028 38.438 -0.627 1 97.38 10 TYR B O 1
ATOM 1885 N N . LEU B 1 11 ? -1.116 36.875 0.89 1 98 11 LEU B N 1
ATOM 1886 C CA . LEU B 1 11 ? -0.455 35.906 0.042 1 98 11 LEU B CA 1
ATOM 1887 C C . LEU B 1 11 ? -1.34 35.531 -1.141 1 98 11 LEU B C 1
ATOM 1889 O O . LEU B 1 11 ? -0.836 35.156 -2.207 1 98 11 LEU B O 1
ATOM 1893 N N . GLN B 1 12 ? -2.641 35.594 -1.004 1 97.88 12 GLN B N 1
ATOM 1894 C CA . GLN B 1 12 ? -3.594 35.219 -2.039 1 97.88 12 GLN B CA 1
ATOM 1895 C C . GLN B 1 12 ? -3.34 36 -3.332 1 97.88 12 GLN B C 1
ATOM 1897 O O . GLN B 1 12 ? -3.588 35.469 -4.426 1 97.88 12 GLN B O 1
ATOM 1902 N N . GLN B 1 13 ? -2.852 37.125 -3.211 1 96.69 13 GLN B N 1
ATOM 1903 C CA . GLN B 1 13 ? -2.672 38 -4.363 1 96.69 13 GLN B CA 1
ATOM 1904 C C . GLN B 1 13 ? -1.6 37.469 -5.305 1 96.69 13 GLN B C 1
ATOM 1906 O O . GLN B 1 13 ? -1.508 37.906 -6.461 1 96.69 13 GLN B O 1
ATOM 1911 N N . PHE B 1 14 ? -0.769 36.594 -4.805 1 97.75 14 PHE B N 1
ATOM 1912 C CA . PHE B 1 14 ? 0.344 36.062 -5.586 1 97.75 14 PHE B CA 1
ATOM 1913 C C . PHE B 1 14 ? 0.014 34.688 -6.125 1 97.75 14 PHE B C 1
ATOM 1915 O O . PHE B 1 14 ? 0.847 34.062 -6.777 1 97.75 14 PHE B O 1
ATOM 1922 N N . LEU B 1 15 ? -1.177 34.156 -5.859 1 97.75 15 LEU B N 1
ATOM 1923 C CA . LEU B 1 15 ? -1.622 32.844 -6.312 1 97.75 15 LEU B CA 1
ATOM 1924 C C . LEU B 1 15 ? -2.514 32.969 -7.547 1 97.75 15 LEU B C 1
ATOM 1926 O O . LEU B 1 15 ? -3.229 33.969 -7.703 1 97.75 15 LEU B O 1
ATOM 1930 N N . THR B 1 16 ? -2.436 32.031 -8.406 1 97.44 16 THR B N 1
ATOM 1931 C CA . THR B 1 16 ? -3.451 31.938 -9.453 1 97.44 16 THR B CA 1
ATOM 1932 C C . THR B 1 16 ? -4.809 31.578 -8.859 1 97.44 16 THR B C 1
ATOM 1934 O O . THR B 1 16 ? -4.887 31.031 -7.762 1 97.44 16 THR B O 1
ATOM 1937 N N . GLU B 1 17 ? -5.816 31.922 -9.516 1 97.81 17 GLU B N 1
ATOM 1938 C CA . GLU B 1 17 ? -7.164 31.594 -9.07 1 97.81 17 GLU B CA 1
ATOM 1939 C C . GLU B 1 17 ? -7.336 30.078 -8.93 1 97.81 17 GLU B C 1
ATOM 1941 O O . GLU B 1 17 ? -7.965 29.609 -7.98 1 97.81 17 GLU B O 1
ATOM 1946 N N . GLU B 1 18 ? -6.758 29.406 -9.805 1 97.44 18 GLU B N 1
ATOM 1947 C CA . GLU B 1 18 ? -6.844 27.953 -9.781 1 97.44 18 GLU B CA 1
ATOM 1948 C C . GLU B 1 18 ? -6.195 27.391 -8.531 1 97.44 18 GLU B C 1
ATOM 1950 O O . GLU B 1 18 ? -6.773 26.531 -7.855 1 97.44 18 GLU B O 1
ATOM 1955 N N . ARG B 1 19 ? -5 27.875 -8.25 1 97.25 19 ARG B N 1
ATOM 1956 C CA . ARG B 1 19 ? -4.27 27.406 -7.078 1 97.25 19 ARG B CA 1
ATOM 1957 C C . ARG B 1 19 ? -5.004 27.766 -5.793 1 97.25 19 ARG B C 1
ATOM 1959 O O . ARG B 1 19 ? -5.113 26.953 -4.879 1 97.25 19 ARG B O 1
ATOM 1966 N N . LEU B 1 20 ? -5.527 28.969 -5.746 1 98.06 20 LEU B N 1
ATOM 1967 C CA . LEU B 1 20 ? -6.281 29.406 -4.578 1 98.06 20 LEU B CA 1
ATOM 1968 C C . LEU B 1 20 ? -7.52 28.547 -4.367 1 98.06 20 LEU B C 1
ATOM 1970 O O . LEU B 1 20 ? -7.816 28.141 -3.24 1 98.06 20 LEU B O 1
ATOM 1974 N N . ASN B 1 21 ? -8.18 28.266 -5.402 1 98.06 21 ASN B N 1
ATOM 1975 C CA . ASN B 1 21 ? -9.375 27.438 -5.324 1 98.06 21 ASN B CA 1
ATOM 1976 C C . ASN B 1 21 ? -9.055 26.031 -4.809 1 98.06 21 ASN B C 1
ATOM 1978 O O . ASN B 1 21 ? -9.805 25.469 -4.012 1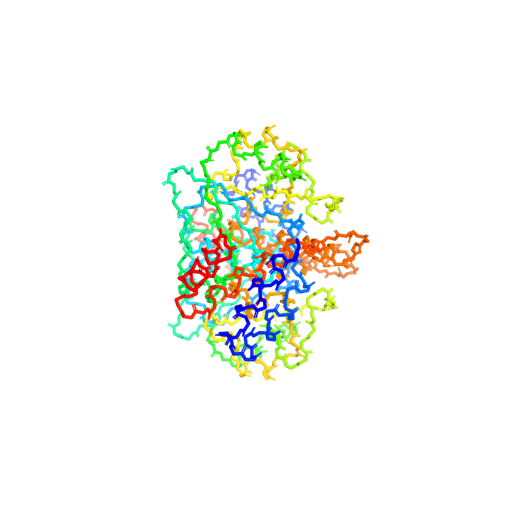 98.06 21 ASN B O 1
ATOM 1982 N N . LYS B 1 22 ? -7.957 25.516 -5.219 1 97.25 22 LYS B N 1
ATOM 1983 C CA . LYS B 1 22 ? -7.527 24.203 -4.75 1 97.25 22 LYS B CA 1
ATOM 1984 C C . LYS B 1 22 ? -7.203 24.234 -3.258 1 97.25 22 LYS B C 1
ATOM 1986 O O . LYS B 1 22 ? -7.605 23.344 -2.512 1 97.25 22 LYS B O 1
ATOM 1991 N N . ILE B 1 23 ? -6.461 25.25 -2.877 1 98.12 23 ILE B N 1
ATOM 1992 C CA . ILE B 1 23 ? -6.109 25.406 -1.469 1 98.12 23 ILE B CA 1
ATOM 1993 C C . ILE B 1 23 ? -7.379 25.469 -0.624 1 98.12 23 ILE B C 1
ATOM 1995 O O . ILE B 1 23 ? -7.504 24.766 0.383 1 98.12 23 ILE B O 1
ATOM 1999 N N . GLU B 1 24 ? -8.375 26.25 -1.076 1 97.88 24 GLU B N 1
ATOM 2000 C CA . GLU B 1 24 ? -9.617 26.422 -0.332 1 97.88 24 GLU B CA 1
ATOM 2001 C C . GLU B 1 24 ? -10.422 25.125 -0.298 1 97.88 24 GLU B C 1
ATOM 2003 O O . GLU B 1 24 ? -11.023 24.781 0.725 1 97.88 24 GLU B O 1
ATOM 2008 N N . PHE B 1 25 ? -10.367 24.453 -1.326 1 97.75 25 PHE B N 1
ATOM 2009 C CA . PHE B 1 25 ? -11.156 23.234 -1.435 1 97.75 25 PHE B CA 1
ATOM 2010 C C . PHE B 1 25 ? -10.578 22.141 -0.545 1 97.75 25 PHE B C 1
ATOM 2012 O O . PHE B 1 25 ? -11.281 21.609 0.318 1 97.75 25 PHE B O 1
ATOM 2019 N N . PHE B 1 26 ? -9.289 21.875 -0.664 1 97.25 26 PHE B N 1
ATOM 2020 C CA . PHE B 1 26 ? -8.688 20.719 0.006 1 97.25 26 PHE B CA 1
ATOM 2021 C C . PHE B 1 26 ? -8.43 21.031 1.477 1 97.25 26 PHE B C 1
ATOM 2023 O O . PHE B 1 26 ? -8.336 20.125 2.301 1 97.25 26 PHE B O 1
ATOM 2030 N N . SER B 1 27 ? -8.305 22.328 1.805 1 97.62 27 SER B N 1
ATOM 2031 C CA . SER B 1 27 ? -8.086 22.688 3.203 1 97.62 27 SER B CA 1
ATOM 2032 C C . SER B 1 27 ? -9.258 22.25 4.074 1 97.62 27 SER B C 1
ATOM 2034 O O . SER B 1 27 ? -9.086 21.953 5.254 1 97.62 27 SER B O 1
ATOM 2036 N N . LYS B 1 28 ? -10.406 22.188 3.463 1 94.06 28 LYS B N 1
ATOM 2037 C CA . LYS B 1 28 ? -11.617 21.859 4.211 1 94.06 28 LYS B CA 1
ATOM 2038 C C . LYS B 1 28 ? -11.586 20.406 4.699 1 94.06 28 LYS B C 1
ATOM 2040 O O . LYS B 1 28 ? -12.219 20.078 5.707 1 94.06 28 LYS B O 1
ATOM 2045 N N . GLU B 1 29 ? -10.836 19.578 4.031 1 93.19 29 GLU B N 1
ATOM 2046 C CA . GLU B 1 29 ? -10.789 18.156 4.359 1 93.19 29 GLU B CA 1
ATOM 2047 C C . GLU B 1 29 ? -9.539 17.812 5.168 1 93.19 29 GLU B C 1
ATOM 2049 O O . GLU B 1 29 ? -9.367 16.672 5.594 1 93.19 29 GLU B O 1
ATOM 2054 N N . SER B 1 30 ? -8.727 18.797 5.449 1 97.25 30 SER B N 1
ATOM 2055 C CA . SER B 1 30 ? -7.441 18.594 6.105 1 97.25 30 SER B CA 1
ATOM 2056 C C . SER B 1 30 ? -7.621 18.312 7.594 1 97.25 30 SER B C 1
ATOM 2058 O O . SER B 1 30 ? -8.539 18.828 8.227 1 97.25 30 SER B O 1
ATOM 2060 N N . SER B 1 31 ? -6.812 17.438 8.078 1 98.44 31 SER B N 1
ATOM 2061 C CA . SER B 1 31 ? -6.875 17.016 9.469 1 98.44 31 SER B CA 1
ATOM 2062 C C . SER B 1 31 ? -5.484 16.703 10.016 1 98.44 31 SER B C 1
ATOM 2064 O O . SER B 1 31 ? -4.605 16.281 9.266 1 98.44 31 SER B O 1
ATOM 2066 N N . ASP B 1 32 ? -5.289 16.953 11.25 1 98.38 32 ASP B N 1
ATOM 2067 C CA . ASP B 1 32 ? -4.066 16.531 11.922 1 98.38 32 ASP B CA 1
ATOM 2068 C C . ASP B 1 32 ? -4.363 15.484 13 1 98.38 32 ASP B C 1
ATOM 2070 O O . ASP B 1 32 ? -3.594 15.328 13.953 1 98.38 32 ASP B O 1
ATOM 2074 N N . PHE B 1 33 ? -5.559 14.914 12.891 1 98.69 33 PHE B N 1
ATOM 2075 C CA . PHE B 1 33 ? -6.016 13.953 13.891 1 98.69 33 PHE B CA 1
ATOM 2076 C C . PHE B 1 33 ? -5.152 12.695 13.867 1 98.69 33 PHE B C 1
ATOM 2078 O O . PHE B 1 33 ? -5.078 11.969 14.859 1 98.69 33 PHE B O 1
ATOM 2085 N N . ILE B 1 34 ? -4.559 12.391 12.766 1 98.81 34 ILE B N 1
ATOM 2086 C CA . ILE B 1 34 ? -3.576 11.328 12.578 1 98.81 34 ILE B CA 1
ATOM 2087 C C . ILE B 1 34 ? -2.229 11.93 12.188 1 98.81 34 ILE B C 1
ATOM 2089 O O . ILE B 1 34 ? -2.135 12.68 11.219 1 98.81 34 ILE B O 1
ATOM 2093 N N . LEU B 1 35 ? -1.207 11.648 12.992 1 98.81 35 LEU B N 1
ATOM 2094 C CA . LEU B 1 35 ? 0.146 12.148 12.758 1 98.81 35 LEU B CA 1
ATOM 2095 C C . LEU B 1 35 ? 1.111 10.992 12.508 1 98.81 35 LEU B C 1
ATOM 2097 O O . LEU B 1 35 ? 1.506 10.289 13.445 1 98.81 35 LEU B O 1
ATOM 2101 N N . PRO B 1 36 ? 1.466 10.773 11.258 1 98.75 36 PRO B N 1
ATOM 2102 C CA . PRO B 1 36 ? 2.467 9.734 11 1 98.75 36 PRO B CA 1
ATOM 2103 C C . PRO B 1 36 ? 3.848 10.102 11.539 1 98.75 36 PRO B C 1
ATOM 2105 O O . PRO B 1 36 ? 4.316 11.219 11.352 1 98.75 36 PRO B O 1
ATOM 2108 N N . VAL B 1 37 ? 4.465 9.211 12.227 1 98.75 37 VAL B N 1
ATOM 2109 C CA . VAL B 1 37 ? 5.816 9.328 12.766 1 98.75 37 VAL B CA 1
ATOM 2110 C C . VAL B 1 37 ? 6.684 8.188 12.227 1 98.75 37 VAL B C 1
ATOM 2112 O O . VAL B 1 37 ? 6.395 7.012 12.461 1 98.75 37 VAL B O 1
ATOM 2115 N N . MET B 1 38 ? 7.742 8.531 11.484 1 97.44 38 MET B N 1
ATOM 2116 C CA . MET B 1 38 ? 8.602 7.543 10.836 1 97.44 38 MET B CA 1
ATOM 2117 C C . MET B 1 38 ? 9.914 7.391 11.594 1 97.44 38 MET B C 1
ATOM 2119 O O . MET B 1 38 ? 10.672 8.359 11.742 1 97.44 38 MET B O 1
ATOM 2123 N N . GLU B 1 39 ? 10.18 6.199 11.984 1 96.06 39 GLU B N 1
ATOM 2124 C CA . GLU B 1 39 ? 11.43 5.91 12.68 1 96.06 39 GLU B CA 1
ATOM 2125 C C . GLU B 1 39 ? 12.516 5.48 11.703 1 96.06 39 GLU B C 1
ATOM 2127 O O . GLU B 1 39 ? 12.531 4.332 11.242 1 96.06 39 GLU B O 1
ATOM 2132 N N . ASP B 1 40 ? 13.391 6.336 11.359 1 93.88 40 ASP B N 1
ATOM 2133 C CA . ASP B 1 40 ? 14.664 6.098 10.688 1 93.88 40 ASP B CA 1
ATOM 2134 C C . ASP B 1 40 ? 14.453 5.359 9.367 1 93.88 40 ASP B C 1
ATOM 2136 O O . ASP B 1 40 ? 15.117 4.359 9.102 1 93.88 40 ASP B O 1
ATOM 2140 N N . VAL B 1 41 ? 13.531 5.883 8.594 1 89.44 41 VAL B N 1
ATOM 2141 C CA . VAL B 1 41 ? 13.227 5.312 7.285 1 89.44 41 VAL B CA 1
ATOM 2142 C C . VAL B 1 41 ? 14.461 5.387 6.387 1 89.44 41 VAL B C 1
ATOM 2144 O O . VAL B 1 41 ? 15.062 6.453 6.246 1 89.44 41 VAL B O 1
ATOM 2147 N N . TYR B 1 42 ? 14.82 4.312 5.75 1 83.94 42 TYR B N 1
ATOM 2148 C CA . TYR B 1 42 ? 16.078 4.141 5.027 1 83.94 42 TYR B CA 1
ATOM 2149 C C . TYR B 1 42 ? 15.906 4.473 3.551 1 83.94 42 TYR B C 1
ATOM 2151 O O . TYR B 1 42 ? 16.656 5.277 2.998 1 83.94 42 TYR B O 1
ATOM 2159 N N . GLN B 1 43 ? 14.883 4.008 2.891 1 85.12 43 GLN B N 1
ATOM 2160 C CA . GLN B 1 43 ? 14.734 4.102 1.442 1 85.12 43 GLN B CA 1
ATOM 2161 C C . GLN B 1 43 ? 13.953 5.352 1.053 1 85.12 43 GLN B C 1
ATOM 2163 O O . GLN B 1 43 ? 12.805 5.531 1.475 1 85.12 43 GLN B O 1
ATOM 2168 N N . PHE B 1 44 ? 14.531 6.16 0.193 1 88.38 44 PHE B N 1
ATOM 2169 C CA . PHE B 1 44 ? 13.93 7.422 -0.21 1 88.38 44 PHE B CA 1
ATOM 2170 C C . PHE B 1 44 ? 12.625 7.184 -0.958 1 88.38 44 PHE B C 1
ATOM 2172 O O . PHE B 1 44 ? 11.703 8.008 -0.894 1 88.38 44 PHE B O 1
ATOM 2179 N N . ARG B 1 45 ? 12.477 6.035 -1.659 1 90.25 45 ARG B N 1
ATOM 2180 C CA . ARG B 1 45 ? 11.234 5.734 -2.377 1 90.25 45 ARG B CA 1
ATOM 2181 C C . ARG B 1 45 ? 10.086 5.508 -1.406 1 90.25 45 ARG B C 1
ATOM 2183 O O . ARG B 1 45 ? 8.945 5.883 -1.689 1 90.25 45 ARG B O 1
ATOM 2190 N N . ASN B 1 46 ? 10.406 4.855 -0.29 1 93.94 46 ASN B N 1
ATOM 2191 C CA . ASN B 1 46 ? 9.398 4.691 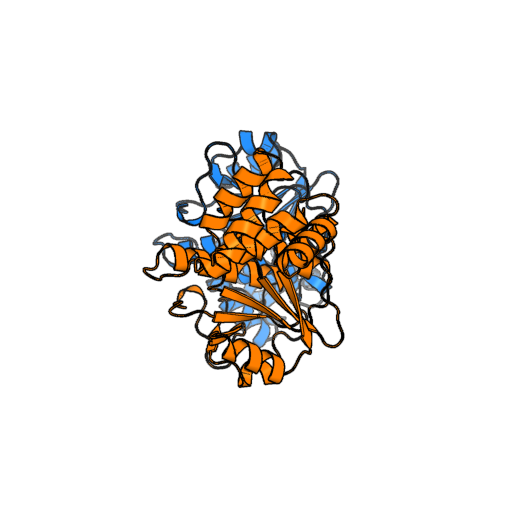0.748 1 93.94 46 ASN B CA 1
ATOM 2192 C C . ASN B 1 46 ? 8.977 6.031 1.339 1 93.94 46 ASN B C 1
ATOM 2194 O O . ASN B 1 46 ? 7.785 6.285 1.533 1 93.94 46 ASN B O 1
ATOM 2198 N N . ALA B 1 47 ? 9.953 6.859 1.6 1 94.69 47 ALA B N 1
ATOM 2199 C CA . ALA B 1 47 ? 9.672 8.188 2.135 1 94.69 47 ALA B CA 1
ATOM 2200 C C . ALA B 1 47 ? 8.75 8.969 1.202 1 94.69 47 ALA B C 1
ATOM 2202 O O . ALA B 1 47 ? 7.762 9.562 1.648 1 94.69 47 ALA B O 1
ATOM 2203 N N . ALA B 1 48 ? 9.039 8.906 -0.086 1 95.31 48 ALA B N 1
ATOM 2204 C CA . ALA B 1 48 ? 8.234 9.625 -1.075 1 95.31 48 ALA B CA 1
ATOM 2205 C C . ALA B 1 48 ? 6.812 9.078 -1.13 1 95.31 48 ALA B C 1
ATOM 2207 O O . ALA B 1 48 ? 5.848 9.844 -1.171 1 95.31 48 ALA B O 1
ATOM 2208 N N . ALA B 1 49 ? 6.672 7.773 -1.089 1 96.12 49 ALA B N 1
ATOM 2209 C CA . ALA B 1 49 ? 5.355 7.141 -1.124 1 96.12 49 ALA B CA 1
ATOM 2210 C C . ALA B 1 49 ? 4.547 7.488 0.124 1 96.12 49 ALA B C 1
ATOM 2212 O O . ALA B 1 49 ? 3.336 7.703 0.047 1 96.12 49 ALA B O 1
ATOM 2213 N N . ILE B 1 50 ? 5.188 7.57 1.23 1 97.69 50 ILE B N 1
ATOM 2214 C CA . ILE B 1 50 ? 4.523 7.898 2.488 1 97.69 50 ILE B CA 1
ATOM 2215 C C . ILE B 1 50 ? 4.02 9.344 2.441 1 97.69 50 ILE B C 1
ATOM 2217 O O . ILE B 1 50 ? 2.873 9.617 2.801 1 97.69 50 ILE B O 1
ATOM 2221 N N . VAL B 1 51 ? 4.84 10.242 1.935 1 97.5 51 VAL B N 1
ATOM 2222 C CA . VAL B 1 51 ? 4.438 11.641 1.798 1 97.5 51 VAL B CA 1
ATOM 2223 C C . VAL B 1 51 ? 3.199 11.734 0.909 1 97.5 51 VAL B C 1
ATOM 2225 O O . VAL B 1 51 ? 2.236 12.43 1.247 1 97.5 51 VAL B O 1
ATOM 2228 N N . ARG B 1 52 ? 3.172 10.984 -0.143 1 97.62 52 ARG B N 1
ATOM 2229 C CA . ARG B 1 52 ? 2.039 10.992 -1.063 1 97.62 52 ARG B CA 1
ATOM 2230 C C . ARG B 1 52 ? 0.781 10.461 -0.389 1 97.62 52 ARG B C 1
ATOM 2232 O O . ARG B 1 52 ? -0.305 11.016 -0.557 1 97.62 52 ARG B O 1
ATOM 2239 N N . SER B 1 53 ? 0.935 9.391 0.383 1 98.38 53 SER B N 1
ATOM 2240 C CA . SER B 1 53 ? -0.21 8.781 1.05 1 98.38 53 SER B CA 1
ATOM 2241 C C . SER B 1 53 ? -0.794 9.711 2.109 1 98.38 53 SER B C 1
ATOM 2243 O O . SER B 1 53 ? -2.016 9.836 2.223 1 98.38 53 SER B O 1
ATOM 2245 N N . VAL B 1 54 ? 0.071 10.32 2.852 1 98.44 54 VAL B N 1
ATOM 2246 C CA . VAL B 1 54 ? -0.356 11.25 3.893 1 98.44 54 VAL B CA 1
ATOM 2247 C C . VAL B 1 54 ? -1.141 12.398 3.27 1 98.44 54 VAL B C 1
ATOM 2249 O O . VAL B 1 54 ? -2.244 12.719 3.717 1 98.44 54 VAL B O 1
ATOM 2252 N N . GLU B 1 55 ? -0.601 12.922 2.232 1 98.12 55 GLU B N 1
ATOM 2253 C CA . GLU B 1 55 ? -1.23 14.039 1.535 1 98.12 55 GLU B CA 1
ATOM 2254 C C . GLU B 1 55 ? -2.547 13.617 0.89 1 98.12 55 GLU B C 1
ATOM 2256 O O . GLU B 1 55 ? -3.557 14.312 1.012 1 98.12 55 GLU B O 1
ATOM 2261 N N . ALA B 1 56 ? -2.555 12.484 0.283 1 98 56 ALA B N 1
ATOM 2262 C CA . ALA B 1 56 ? -3.73 11.969 -0.417 1 98 56 ALA B CA 1
ATOM 2263 C C . ALA B 1 56 ? -4.887 11.742 0.55 1 98 56 ALA B C 1
ATOM 2265 O O . ALA B 1 56 ? -6.055 11.828 0.161 1 98 56 ALA B O 1
ATOM 2266 N N . CYS B 1 57 ? -4.605 11.492 1.778 1 98.5 57 CYS B N 1
ATOM 2267 C CA . CYS B 1 57 ? -5.633 11.172 2.764 1 98.5 57 CYS B CA 1
ATOM 2268 C C . CYS B 1 57 ? -6.035 12.414 3.551 1 98.5 57 CYS B C 1
ATOM 2270 O O . CYS B 1 57 ? -6.82 12.328 4.496 1 98.5 57 CYS B O 1
ATOM 2272 N N . GLY B 1 58 ? -5.5 13.539 3.195 1 98.25 58 GLY B N 1
ATOM 2273 C CA . GLY B 1 58 ? -5.926 14.805 3.779 1 98.25 58 GLY B CA 1
ATOM 2274 C C . GLY B 1 58 ? -5.203 15.141 5.07 1 98.25 58 GLY B C 1
ATOM 2275 O O . GLY B 1 58 ? -5.727 15.875 5.91 1 98.25 58 GLY B O 1
ATOM 2276 N N . PHE B 1 59 ? -4.098 14.461 5.191 1 98.44 59 PHE B N 1
ATOM 2277 C CA . PHE B 1 59 ? -3.17 14.844 6.25 1 98.44 59 PHE B CA 1
ATOM 2278 C C . PHE B 1 59 ? -1.962 15.578 5.676 1 98.44 59 PHE B C 1
ATOM 2280 O O . PHE B 1 59 ? -1.723 15.531 4.465 1 98.44 59 PHE B O 1
ATOM 2287 N N . HIS B 1 60 ? -1.257 16.344 6.512 1 97.25 60 HIS B N 1
ATOM 2288 C CA . HIS B 1 60 ? -0.294 17.234 5.867 1 97.25 60 HIS B CA 1
ATOM 2289 C C . HIS B 1 60 ? 0.932 17.453 6.75 1 97.25 60 HIS B C 1
ATOM 2291 O O . HIS B 1 60 ? 1.615 18.469 6.629 1 97.25 60 HIS B O 1
ATOM 2297 N N . LYS B 1 61 ? 1.153 16.547 7.66 1 97.88 61 LYS B N 1
ATOM 2298 C CA . LYS B 1 61 ? 2.359 16.594 8.484 1 97.88 61 LYS B CA 1
ATOM 2299 C C . LYS B 1 61 ? 2.91 15.188 8.727 1 97.88 61 LYS B C 1
ATOM 2301 O O . LYS B 1 61 ? 2.148 14.25 8.945 1 97.88 61 LYS B O 1
ATOM 2306 N N . ILE B 1 62 ? 4.203 15.078 8.672 1 98.25 62 ILE B N 1
ATOM 2307 C CA . ILE B 1 62 ? 4.941 13.867 9.016 1 98.25 62 ILE B CA 1
ATOM 2308 C C . ILE B 1 62 ? 6.082 14.219 9.969 1 98.25 62 ILE B C 1
ATOM 2310 O O . ILE B 1 62 ? 6.77 15.227 9.789 1 98.25 62 ILE B O 1
ATOM 2314 N N . ILE B 1 63 ? 6.238 13.43 10.969 1 98.5 63 ILE B N 1
ATOM 2315 C CA . ILE B 1 63 ? 7.441 13.516 11.781 1 98.5 63 ILE B CA 1
ATOM 2316 C C . ILE B 1 63 ? 8.43 12.43 11.359 1 98.5 63 ILE B C 1
ATOM 2318 O O . ILE B 1 63 ? 8.078 11.258 11.281 1 98.5 63 ILE B O 1
ATOM 2322 N N . ALA B 1 64 ? 9.609 12.852 11.062 1 97.38 64 ALA B N 1
ATOM 2323 C CA . ALA B 1 64 ? 10.703 11.93 10.75 1 97.38 64 ALA B CA 1
ATOM 2324 C C . ALA B 1 64 ? 11.711 11.875 11.891 1 97.38 64 ALA B C 1
ATOM 2326 O O . ALA B 1 64 ? 12.469 12.82 12.102 1 97.38 64 ALA B O 1
ATOM 2327 N N . MET B 1 65 ? 11.68 10.805 12.586 1 97.06 65 MET B N 1
ATOM 2328 C CA . MET B 1 65 ? 12.695 10.594 13.609 1 97.06 65 MET B CA 1
ATOM 2329 C C . MET B 1 65 ? 13.938 9.938 13.023 1 97.06 65 MET B C 1
ATOM 2331 O O . MET B 1 65 ? 13.906 8.766 12.641 1 97.06 65 MET B O 1
ATOM 2335 N N . GLU B 1 66 ? 15.039 10.703 13.031 1 95.44 66 GLU B N 1
ATOM 2336 C CA . GLU B 1 66 ? 16.219 10.273 12.297 1 95.44 66 GLU B CA 1
ATOM 2337 C C . GLU B 1 66 ? 17.344 9.859 13.242 1 95.44 66 GLU B C 1
ATOM 2339 O O . GLU B 1 66 ? 17.453 10.398 14.344 1 95.44 66 GLU B O 1
ATOM 2344 N N . GLU B 1 67 ? 18.062 8.891 12.797 1 91.31 67 GLU B N 1
ATOM 2345 C CA . GLU B 1 67 ? 19.281 8.438 13.461 1 91.31 67 GLU B CA 1
ATOM 2346 C C . GLU B 1 67 ? 20.391 8.164 12.453 1 91.31 67 GLU B C 1
ATOM 2348 O O . GLU B 1 67 ? 21.25 9.016 12.227 1 91.31 67 GLU B O 1
ATOM 2353 N N . GLU B 1 68 ? 20.391 7.035 11.719 1 85.75 68 GLU B N 1
ATOM 2354 C CA . GLU B 1 68 ? 21.391 6.691 10.711 1 85.75 68 GLU B CA 1
ATOM 2355 C C . GLU B 1 68 ? 20.953 7.133 9.32 1 85.75 68 GLU B C 1
ATOM 2357 O O . GLU B 1 68 ? 21.781 7.375 8.445 1 85.75 68 GLU B O 1
ATOM 2362 N N . ASN B 1 69 ? 19.703 7.207 9.188 1 84.88 69 ASN B N 1
ATOM 2363 C CA . ASN B 1 69 ? 19.141 7.531 7.879 1 84.88 69 ASN B CA 1
ATOM 2364 C C . ASN B 1 69 ? 18.453 8.898 7.887 1 84.88 69 ASN B C 1
ATOM 2366 O O . ASN B 1 69 ? 17.969 9.344 8.922 1 84.88 69 ASN B O 1
ATOM 2370 N N . VAL B 1 70 ? 18.484 9.516 6.656 1 82.75 70 VAL B N 1
ATOM 2371 C CA . VAL B 1 70 ? 17.812 10.797 6.465 1 82.75 70 VAL B CA 1
ATOM 2372 C C . VAL B 1 70 ? 16.531 10.586 5.66 1 82.75 70 VAL B C 1
ATOM 2374 O O . VAL B 1 70 ? 16.547 9.922 4.625 1 82.75 70 VAL B O 1
ATOM 2377 N N . PHE B 1 71 ? 15.484 11.062 6.266 1 85.81 71 PHE B N 1
ATOM 2378 C CA . PHE B 1 71 ? 14.227 11.07 5.539 1 85.81 71 PHE B CA 1
ATOM 2379 C C . PHE B 1 71 ? 14.281 12.039 4.367 1 85.81 71 PHE B C 1
ATOM 2381 O O . PHE B 1 71 ? 14.227 13.258 4.559 1 85.81 71 PHE B O 1
ATOM 2388 N N . ASN B 1 72 ? 14.422 11.555 3.227 1 82.75 72 ASN B N 1
ATOM 2389 C CA . ASN B 1 72 ? 14.633 12.359 2.029 1 82.75 72 ASN B CA 1
ATOM 2390 C C . ASN B 1 72 ? 13.734 11.914 0.883 1 82.75 72 ASN B C 1
ATOM 2392 O O . ASN B 1 72 ? 14.141 11.117 0.036 1 82.75 72 ASN B O 1
ATOM 2396 N N . PRO B 1 73 ? 12.508 12.453 0.914 1 80.75 73 PRO B N 1
ATOM 2397 C CA . PRO B 1 73 ? 11.633 12.094 -0.201 1 80.75 73 PRO B CA 1
ATOM 2398 C C . PRO B 1 73 ? 12.086 12.695 -1.528 1 80.75 73 PRO B C 1
ATOM 2400 O O . PRO B 1 73 ? 12.359 13.898 -1.603 1 80.75 73 PRO B O 1
ATOM 2403 N N . ASN B 1 74 ? 12.375 11.812 -2.465 1 77.25 74 ASN B N 1
ATOM 2404 C CA . ASN B 1 74 ? 12.703 12.305 -3.799 1 77.25 74 ASN B CA 1
ATOM 2405 C C . ASN B 1 74 ? 11.531 13.055 -4.426 1 77.25 74 ASN B C 1
ATOM 2407 O O . ASN B 1 74 ? 10.445 12.484 -4.586 1 77.25 74 ASN B O 1
ATOM 2411 N N . LEU B 1 75 ? 11.75 14.234 -4.836 1 75.12 75 LEU B N 1
ATOM 2412 C CA . LEU B 1 75 ? 10.711 15.148 -5.312 1 75.12 75 LEU B CA 1
ATOM 2413 C C . LEU B 1 75 ? 10.055 14.609 -6.574 1 75.12 75 LEU B C 1
ATOM 2415 O O . LEU B 1 75 ? 8.859 14.82 -6.793 1 75.12 75 LEU B O 1
ATOM 2419 N N . THR B 1 76 ? 10.82 13.898 -7.348 1 75.25 76 THR B N 1
ATOM 2420 C CA . THR B 1 76 ? 10.266 13.328 -8.57 1 75.25 76 THR B CA 1
ATOM 2421 C C . THR B 1 76 ? 9.297 12.203 -8.25 1 75.25 76 THR B C 1
ATOM 2423 O O . THR B 1 76 ? 8.305 12.008 -8.953 1 75.25 76 THR B O 1
ATOM 2426 N N . VAL B 1 77 ? 9.492 11.719 -7.047 1 78.62 77 VAL B N 1
ATOM 2427 C CA . VAL B 1 77 ? 8.727 10.531 -6.684 1 78.62 77 VAL B CA 1
ATOM 2428 C C . VAL B 1 77 ? 7.465 10.945 -5.93 1 78.62 77 VAL B C 1
ATOM 2430 O O . VAL B 1 77 ? 6.438 10.266 -6.004 1 78.62 77 VAL B O 1
ATOM 2433 N N . THR B 1 78 ? 7.484 12.055 -5.324 1 85.94 78 THR B N 1
ATOM 2434 C CA . THR B 1 78 ? 6.344 12.492 -4.527 1 85.94 78 THR B CA 1
ATOM 2435 C C . THR B 1 78 ? 5.223 13.008 -5.426 1 85.94 78 THR B C 1
ATOM 2437 O O . THR B 1 78 ? 4.078 13.125 -4.988 1 85.94 78 THR B O 1
ATOM 2440 N N . LYS B 1 79 ? 5.559 13.352 -6.719 1 87.25 79 LYS B N 1
ATOM 2441 C CA . LYS B 1 79 ? 4.625 13.914 -7.688 1 87.25 79 LYS B CA 1
ATOM 2442 C C . LYS B 1 79 ? 4 15.203 -7.16 1 87.25 79 LYS B C 1
ATOM 2444 O O . LYS B 1 79 ? 2.789 15.406 -7.277 1 87.25 79 LYS B O 1
ATOM 2449 N N . GLY B 1 80 ? 4.797 16 -6.355 1 90.62 80 GLY B N 1
ATOM 2450 C CA . GLY B 1 80 ? 4.387 17.328 -5.906 1 90.62 80 GLY B CA 1
ATOM 2451 C C . GLY B 1 80 ? 3.77 17.312 -4.52 1 90.62 80 GLY B C 1
ATOM 2452 O O . GLY B 1 80 ? 3.496 18.375 -3.951 1 90.62 80 GLY B O 1
ATOM 2453 N N . ALA B 1 81 ? 3.592 16.125 -3.941 1 94 81 ALA B N 1
ATOM 2454 C CA . ALA B 1 81 ? 2.945 16.031 -2.635 1 94 81 ALA B CA 1
ATOM 2455 C C . ALA B 1 81 ? 3.75 16.766 -1.568 1 94 81 ALA B C 1
ATOM 2457 O O . ALA B 1 81 ? 3.189 17.234 -0.575 1 94 81 ALA B O 1
ATOM 2458 N N . GLU B 1 82 ? 4.984 16.969 -1.805 1 91.94 82 GLU B N 1
ATOM 2459 C CA . GLU B 1 82 ? 5.871 17.594 -0.829 1 91.94 82 GLU B CA 1
ATOM 2460 C C . GLU B 1 82 ? 5.535 19.062 -0.642 1 91.94 82 GLU B C 1
ATOM 2462 O O . GLU B 1 82 ? 5.883 19.656 0.38 1 91.94 82 GLU B O 1
ATOM 2467 N N . THR B 1 83 ? 4.855 19.656 -1.592 1 94 83 THR B N 1
ATOM 2468 C CA . THR B 1 83 ? 4.422 21.047 -1.507 1 94 83 THR B CA 1
ATOM 2469 C C . THR B 1 83 ? 3.389 21.219 -0.398 1 94 83 THR B C 1
ATOM 2471 O O . THR B 1 83 ? 3.291 22.297 0.202 1 94 83 THR B O 1
ATOM 2474 N N . TRP B 1 84 ? 2.75 20.109 -0.072 1 96.88 84 TRP B N 1
ATOM 2475 C CA . TRP B 1 84 ? 1.553 20.234 0.753 1 96.88 84 TRP B CA 1
ATOM 2476 C C . TRP B 1 84 ? 1.754 19.562 2.107 1 96.88 84 TRP B C 1
ATOM 2478 O O . TRP B 1 84 ? 0.909 19.688 2.998 1 96.88 84 TRP B O 1
ATOM 2488 N N . VAL B 1 85 ? 2.871 18.875 2.213 1 97.19 85 VAL B N 1
ATOM 2489 C CA . VAL B 1 85 ? 3.111 18.109 3.432 1 97.19 85 VAL B CA 1
ATOM 2490 C C . VAL B 1 85 ? 4.332 18.672 4.164 1 97.19 85 VAL B C 1
ATOM 2492 O O . VAL B 1 85 ? 5.391 18.859 3.559 1 97.19 85 VAL B O 1
ATOM 2495 N N . GLU B 1 86 ? 4.18 18.953 5.418 1 96.81 86 GLU B N 1
ATOM 2496 C CA . GLU B 1 86 ? 5.285 19.375 6.277 1 96.81 86 GLU B CA 1
ATOM 2497 C C . GLU B 1 86 ? 6 18.172 6.883 1 96.81 86 GLU B C 1
ATOM 2499 O O . GLU B 1 86 ? 5.363 17.328 7.512 1 96.81 86 GLU B O 1
ATOM 2504 N N . VAL B 1 87 ? 7.305 18.078 6.641 1 95.88 87 VAL B N 1
ATOM 2505 C CA . VAL B 1 87 ? 8.109 17.031 7.266 1 95.88 87 VAL B CA 1
ATOM 2506 C C . VAL B 1 87 ? 8.984 17.641 8.359 1 95.88 87 VAL B C 1
ATOM 2508 O O . VAL B 1 87 ? 9.867 18.453 8.086 1 95.88 87 VAL B O 1
ATOM 2511 N N . ASP B 1 88 ? 8.664 17.344 9.578 1 96.62 88 ASP B N 1
ATOM 2512 C CA . ASP B 1 88 ? 9.461 17.766 10.727 1 96.62 88 ASP B CA 1
ATOM 2513 C C . ASP B 1 88 ? 10.469 16.688 11.133 1 96.62 88 ASP B C 1
ATOM 2515 O O . ASP B 1 88 ? 10.086 15.57 11.461 1 96.62 88 ASP B O 1
ATOM 2519 N N . LYS B 1 89 ? 11.695 17.062 11.125 1 96.25 89 LYS B N 1
ATOM 2520 C CA . LYS B 1 89 ? 12.758 16.125 11.477 1 96.25 89 LYS B CA 1
ATOM 2521 C C . LYS B 1 89 ? 13.172 16.281 12.938 1 96.25 89 LYS B C 1
ATOM 2523 O O . LYS B 1 89 ? 13.266 17.406 13.438 1 96.25 89 LYS B O 1
ATOM 2528 N N . MET B 1 90 ? 13.273 15.234 13.562 1 96.25 90 MET B N 1
ATOM 2529 C CA . MET B 1 90 ? 13.742 15.219 14.945 1 96.25 90 MET B CA 1
ATOM 2530 C C . MET B 1 90 ? 14.602 13.984 15.211 1 96.25 90 MET B C 1
ATOM 2532 O O . MET B 1 90 ? 14.555 13.016 14.453 1 96.25 90 MET B O 1
ATOM 2536 N N . PRO B 1 91 ? 15.422 14.039 16.281 1 96.62 91 PRO B N 1
ATOM 2537 C CA . PRO B 1 91 ? 16.234 12.867 16.609 1 96.62 91 PRO B CA 1
ATOM 2538 C C . PRO B 1 91 ? 15.406 11.656 17.016 1 96.62 91 PRO B C 1
ATOM 2540 O O . PRO B 1 91 ? 14.367 11.797 17.656 1 96.62 91 PRO B O 1
ATOM 2543 N N . LYS B 1 92 ? 15.828 10.531 16.578 1 95.81 92 LYS B N 1
ATOM 2544 C CA . LYS B 1 92 ? 15.219 9.297 17.047 1 95.81 92 LYS B CA 1
ATOM 2545 C C . LYS B 1 92 ? 15.531 9.062 18.516 1 95.81 92 LYS B C 1
ATOM 2547 O O . LYS B 1 92 ? 16.562 8.469 18.859 1 95.81 92 LYS B O 1
ATOM 2552 N N . SER B 1 93 ? 14.586 9.516 19.375 1 96.38 93 SER B N 1
ATOM 2553 C CA . SER B 1 93 ? 14.734 9.398 20.828 1 96.38 93 SER B CA 1
ATOM 2554 C C . SER B 1 93 ? 13.375 9.375 21.516 1 96.38 93 SER B C 1
ATOM 2556 O O . SER B 1 93 ? 12.375 9.812 20.953 1 96.38 93 SER B O 1
ATOM 2558 N N . ILE B 1 94 ? 13.383 8.883 22.703 1 97.25 94 ILE B N 1
ATOM 2559 C CA . ILE B 1 94 ? 12.172 8.852 23.5 1 97.25 94 ILE B CA 1
ATOM 2560 C C . ILE B 1 94 ? 11.727 10.281 23.812 1 97.25 94 ILE B C 1
ATOM 2562 O O . ILE B 1 94 ? 10.531 10.555 23.906 1 97.25 94 ILE B O 1
ATOM 2566 N N . ASN B 1 95 ? 12.664 11.172 23.922 1 98 95 ASN B N 1
ATOM 2567 C CA . ASN B 1 95 ? 12.344 12.57 24.172 1 98 95 ASN B CA 1
ATOM 2568 C C . ASN B 1 95 ? 11.516 13.164 23.031 1 98 95 ASN B C 1
ATOM 2570 O O . ASN B 1 95 ? 10.617 13.977 23.266 1 98 95 ASN B O 1
ATOM 2574 N N . SER B 1 96 ? 11.844 12.781 21.828 1 98.25 96 SER B N 1
ATOM 2575 C CA . SER B 1 96 ? 11.055 13.234 20.688 1 98.25 96 SER B CA 1
ATOM 2576 C C . SER B 1 96 ? 9.609 12.758 20.797 1 98.25 96 SER B C 1
ATOM 2578 O O . SER B 1 96 ? 8.68 13.516 20.531 1 98.25 96 SER B O 1
ATOM 2580 N N . LEU B 1 97 ? 9.422 11.547 21.219 1 98.44 97 LEU B N 1
ATOM 2581 C CA . LEU B 1 97 ? 8.078 10.992 21.375 1 98.44 97 LEU B CA 1
ATOM 2582 C C . LEU B 1 97 ? 7.344 11.688 22.516 1 98.44 97 LEU B C 1
ATOM 2584 O O . LEU B 1 97 ? 6.137 11.914 22.438 1 98.44 97 LEU B O 1
ATOM 2588 N N . ARG B 1 98 ? 8.047 11.969 23.562 1 98.5 98 ARG B N 1
ATOM 2589 C CA . ARG B 1 98 ? 7.461 12.703 24.688 1 98.5 98 ARG B CA 1
ATOM 2590 C C . ARG B 1 98 ? 6.949 14.062 24.234 1 98.5 98 ARG B C 1
ATOM 2592 O O . ARG B 1 98 ? 5.852 14.484 24.609 1 98.5 98 ARG B O 1
ATOM 2599 N N . HIS B 1 99 ? 7.789 14.672 23.453 1 98.44 99 HIS B N 1
ATOM 2600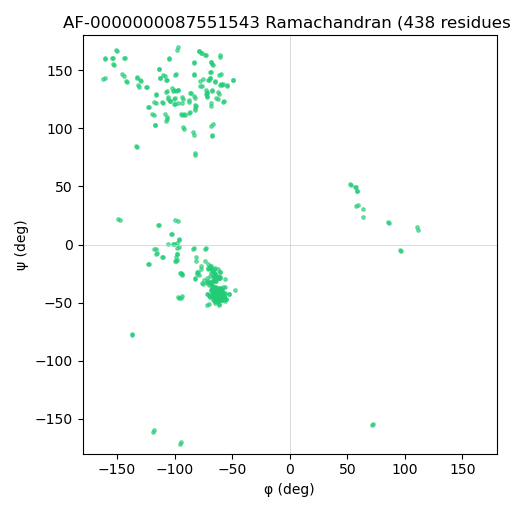 C CA . HIS B 1 99 ? 7.398 15.977 22.922 1 98.44 99 HIS B CA 1
ATOM 2601 C C . HIS B 1 99 ? 6.121 15.867 22.109 1 98.44 99 HIS B C 1
ATOM 2603 O O . HIS B 1 99 ? 5.227 16.703 22.234 1 98.44 99 HIS B O 1
ATOM 2609 N N . ILE B 1 100 ? 5.973 14.852 21.312 1 98.56 100 ILE B N 1
ATOM 2610 C CA . ILE B 1 100 ? 4.785 14.617 20.484 1 98.56 100 ILE B CA 1
ATOM 2611 C C . ILE B 1 100 ? 3.582 14.359 21.391 1 98.56 100 ILE B C 1
ATOM 2613 O O . ILE B 1 100 ? 2.498 14.898 21.172 1 98.56 100 ILE B O 1
ATOM 2617 N N . LYS B 1 101 ? 3.785 13.578 22.359 1 98.25 101 LYS B N 1
ATOM 2618 C CA . LYS B 1 101 ? 2.734 13.289 23.328 1 98.25 101 LYS B CA 1
ATOM 2619 C C . LYS B 1 101 ? 2.252 14.555 24.031 1 98.25 101 LYS B C 1
ATOM 2621 O O . LYS B 1 101 ? 1.049 14.742 24.219 1 98.25 101 LYS B O 1
ATOM 2626 N N . GLU B 1 102 ? 3.143 15.414 24.359 1 98.25 102 GLU B N 1
ATOM 2627 C CA . GLU B 1 102 ? 2.828 16.672 25.016 1 98.25 102 GLU B CA 1
ATOM 2628 C C . GLU B 1 102 ? 2.006 17.594 24.109 1 98.25 102 GLU B C 1
ATOM 2630 O O . GLU B 1 102 ? 1.328 18.5 24.594 1 98.25 102 GLU B O 1
ATOM 2635 N N . GLN B 1 103 ? 2.1 17.328 22.875 1 97.69 103 GLN B N 1
ATOM 2636 C CA . GLN B 1 103 ? 1.315 18.125 21.938 1 97.69 103 GLN B CA 1
ATOM 2637 C C . GLN B 1 103 ? -0.11 17.594 21.828 1 97.69 103 GLN B C 1
ATOM 2639 O O . GLN B 1 103 ? -0.915 18.109 21.047 1 97.69 103 GLN B O 1
ATOM 2644 N N . GLY B 1 104 ? -0.416 16.484 22.516 1 98.06 104 GLY B N 1
ATOM 2645 C CA . GLY B 1 104 ? -1.795 16.016 22.609 1 98.06 104 GLY B CA 1
ATOM 2646 C C . GLY B 1 104 ? -2.053 14.734 21.844 1 98.06 104 GLY B C 1
ATOM 2647 O O . GLY B 1 104 ? -3.203 14.336 21.672 1 98.06 104 GLY B O 1
ATOM 2648 N N . TYR B 1 105 ? -0.998 14.07 21.469 1 98.81 105 TYR B N 1
ATOM 2649 C CA . TYR B 1 105 ? -1.176 12.852 20.688 1 98.81 105 TYR B CA 1
ATOM 2650 C C . TYR B 1 105 ? -1.01 11.617 21.562 1 98.81 105 TYR B C 1
ATOM 2652 O O . TYR B 1 105 ? -0.084 11.539 22.375 1 98.81 105 TYR B O 1
ATOM 2660 N N . LYS B 1 106 ? -1.954 10.727 21.406 1 98.81 106 LYS B N 1
ATOM 2661 C CA . LYS B 1 106 ? -1.714 9.359 21.875 1 98.81 106 LYS B CA 1
ATOM 2662 C C . LYS B 1 106 ? -0.707 8.648 20.969 1 98.81 106 LYS B C 1
ATOM 2664 O O . LYS B 1 106 ? -0.84 8.656 19.75 1 98.81 106 LYS B O 1
ATOM 2669 N N . ILE B 1 107 ? 0.354 8.07 21.594 1 98.81 107 ILE B N 1
ATOM 2670 C CA . ILE B 1 107 ? 1.383 7.391 20.828 1 98.81 107 ILE B CA 1
ATOM 2671 C C . ILE B 1 107 ? 0.931 5.965 20.5 1 98.81 107 ILE B C 1
ATOM 2673 O O . ILE B 1 107 ? 0.716 5.16 21.422 1 98.81 107 ILE B O 1
ATOM 2677 N N . VAL B 1 108 ? 0.754 5.656 19.266 1 98.88 108 VAL B N 1
ATOM 2678 C CA . VAL B 1 108 ? 0.338 4.336 18.797 1 98.88 108 VAL B CA 1
ATOM 2679 C C . VAL B 1 108 ? 1.422 3.742 17.906 1 98.88 108 VAL B C 1
ATOM 2681 O O . VAL B 1 108 ? 1.697 4.262 16.812 1 98.88 108 VAL B O 1
ATOM 2684 N N . ALA B 1 109 ? 2.1 2.695 18.359 1 98.75 109 ALA B N 1
ATOM 2685 C CA . ALA B 1 109 ? 3.123 2.021 17.562 1 98.75 109 ALA B CA 1
ATOM 2686 C C . ALA B 1 109 ? 2.502 0.967 16.656 1 98.75 109 ALA B C 1
ATOM 2688 O O . ALA B 1 109 ? 1.717 0.131 17.109 1 98.75 109 ALA B O 1
ATOM 2689 N N . VAL B 1 110 ? 2.834 0.99 15.398 1 98.62 110 VAL B N 1
ATOM 2690 C CA . VAL B 1 110 ? 2.348 -0.016 14.461 1 98.62 110 VAL B CA 1
ATOM 2691 C C . VAL B 1 110 ? 3.221 -1.266 14.539 1 98.62 110 VAL B C 1
ATOM 2693 O O . VAL B 1 110 ? 4.301 -1.316 13.953 1 98.62 110 VAL B O 1
ATOM 2696 N N . SER B 1 111 ? 2.812 -2.154 15.297 1 97.69 111 SER B N 1
ATOM 2697 C CA . SER B 1 111 ? 3.51 -3.393 15.617 1 97.69 111 SER B CA 1
ATOM 2698 C C . SER B 1 111 ? 2.549 -4.441 16.172 1 97.69 111 SER B C 1
ATOM 2700 O O . SER B 1 111 ? 1.608 -4.113 16.891 1 97.69 111 SER B O 1
ATOM 2702 N N . PRO B 1 112 ? 2.801 -5.691 15.812 1 96.25 112 PRO B N 1
ATOM 2703 C CA . PRO B 1 112 ? 1.932 -6.738 16.359 1 96.25 112 PRO B CA 1
ATOM 2704 C C . PRO B 1 112 ? 2.203 -7.023 17.828 1 96.25 112 PRO B C 1
ATOM 2706 O O . PRO B 1 112 ? 1.462 -7.777 18.469 1 96.25 112 PRO B O 1
ATOM 2709 N N . GLU B 1 113 ? 3.164 -6.398 18.375 1 95.25 113 GLU B N 1
ATOM 2710 C CA . GLU B 1 113 ? 3.58 -6.684 19.75 1 95.25 113 GLU B CA 1
ATOM 2711 C C . GLU B 1 113 ? 2.615 -6.07 20.75 1 95.25 113 GLU B C 1
ATOM 2713 O O . GLU B 1 113 ? 1.747 -5.273 20.391 1 95.25 113 GLU B O 1
ATOM 2718 N N . LYS B 1 114 ? 2.678 -6.523 22.109 1 95.12 114 LYS B N 1
ATOM 2719 C CA . LYS B 1 114 ? 1.956 -5.984 23.25 1 95.12 114 LYS B CA 1
ATOM 2720 C C . LYS B 1 114 ? 0.448 -6.035 23.031 1 95.12 114 LYS B C 1
ATOM 2722 O O . LYS B 1 114 ? -0.248 -5.035 23.219 1 95.12 114 LYS B O 1
ATOM 2727 N N . ASN B 1 115 ? -0.069 -7.188 22.547 1 94.62 115 ASN B N 1
ATOM 2728 C CA . ASN B 1 115 ? -1.497 -7.398 22.328 1 94.62 115 ASN B CA 1
ATOM 2729 C C . ASN B 1 115 ? -2.104 -6.285 21.484 1 94.62 115 ASN B C 1
ATOM 2731 O O . ASN B 1 115 ? -3.113 -5.691 21.859 1 94.62 115 ASN B O 1
ATOM 2735 N N . ALA B 1 116 ? -1.527 -6.039 20.406 1 98.19 116 ALA B N 1
ATOM 2736 C CA . ALA B 1 116 ? -1.918 -4.977 19.469 1 98.19 116 ALA B CA 1
ATOM 2737 C C . ALA B 1 116 ? -3.387 -5.105 19.078 1 98.19 116 ALA B C 1
ATOM 2739 O O . ALA B 1 116 ? -3.881 -6.211 18.859 1 98.19 116 ALA B O 1
ATOM 2740 N N . VAL B 1 117 ? -4.086 -3.959 19.062 1 98.69 117 VAL B N 1
ATOM 2741 C CA . VAL B 1 117 ? -5.418 -3.926 18.469 1 98.69 117 VAL B CA 1
ATOM 2742 C C . VAL B 1 117 ? -5.301 -4.031 16.953 1 98.69 117 VAL B C 1
ATOM 2744 O O . VAL B 1 117 ? -4.473 -3.35 16.344 1 98.69 117 VAL B O 1
ATOM 2747 N N . MET B 1 118 ? -6.066 -4.934 16.375 1 98.75 118 MET B N 1
ATOM 2748 C CA . MET B 1 118 ? -6.051 -5.066 14.922 1 98.75 118 MET B CA 1
ATOM 2749 C C . MET B 1 118 ? -6.73 -3.869 14.258 1 98.75 118 MET B C 1
ATOM 2751 O O . MET B 1 118 ? -7.754 -3.383 14.75 1 98.75 118 MET B O 1
ATOM 2755 N N . LEU B 1 119 ? -6.191 -3.422 13.156 1 98.81 119 LEU B N 1
ATOM 2756 C CA . LEU B 1 119 ? -6.586 -2.203 12.461 1 98.81 119 LEU B CA 1
ATOM 2757 C C . LEU B 1 119 ? -8.086 -2.191 12.195 1 98.81 119 LEU B C 1
ATOM 2759 O O . LEU B 1 119 ? -8.758 -1.181 12.422 1 98.81 119 LEU B O 1
ATOM 2763 N N . PRO B 1 120 ? -8.734 -3.289 11.773 1 98.56 120 PRO B N 1
ATOM 2764 C CA . PRO B 1 120 ? -10.18 -3.236 11.539 1 98.56 120 PRO B CA 1
ATOM 2765 C C . PRO B 1 120 ? -10.969 -2.902 12.805 1 98.56 120 PRO B C 1
ATOM 2767 O O . PRO B 1 120 ? -12.023 -2.27 12.734 1 98.56 120 PRO B O 1
ATOM 2770 N N . ASP B 1 121 ? -10.445 -3.258 13.914 1 98.31 121 ASP B N 1
ATOM 2771 C CA . ASP B 1 121 ? -11.164 -3.117 15.18 1 98.31 121 ASP B CA 1
ATOM 2772 C C . ASP B 1 121 ? -10.734 -1.849 15.914 1 98.31 121 ASP B C 1
ATOM 2774 O O . ASP B 1 121 ? -11.32 -1.495 16.938 1 98.31 121 ASP B O 1
ATOM 2778 N N . TYR B 1 122 ? -9.734 -1.214 15.422 1 98.5 122 TYR B N 1
ATOM 2779 C CA . TYR B 1 122 ? -9.211 -0.046 16.125 1 98.5 122 TYR B CA 1
ATOM 2780 C C . TYR B 1 122 ? -10.164 1.137 16 1 98.5 122 TYR B C 1
ATOM 2782 O O . TYR B 1 122 ? -10.633 1.461 14.906 1 98.5 122 TYR B O 1
ATOM 2790 N N . GLN B 1 123 ? -10.461 1.789 17.031 1 97.19 123 GLN B N 1
ATOM 2791 C CA . GLN B 1 123 ? -11.32 2.969 17.078 1 97.19 123 GLN B CA 1
ATOM 2792 C C . GLN B 1 123 ? -10.516 4.223 17.406 1 97.19 123 GLN B C 1
ATOM 2794 O O . GLN B 1 123 ? -9.828 4.277 18.438 1 97.19 123 GLN B O 1
ATOM 2799 N N . VAL B 1 124 ? -10.602 5.156 16.547 1 97.31 124 VAL B N 1
ATOM 2800 C CA . VAL B 1 124 ? -9.969 6.445 16.812 1 97.31 124 VAL B CA 1
ATOM 2801 C C . VAL B 1 124 ? -10.875 7.293 17.703 1 97.31 124 VAL B C 1
ATOM 2803 O O . VAL B 1 124 ? -12.008 7.598 17.328 1 97.31 124 VAL B O 1
ATOM 2806 N N . THR B 1 125 ? -10.422 7.652 18.812 1 97.69 125 THR B N 1
ATOM 2807 C CA . THR B 1 125 ? -11.258 8.406 19.75 1 97.69 125 THR B CA 1
ATOM 2808 C C . THR B 1 125 ? -10.594 9.727 20.109 1 97.69 125 THR B C 1
ATOM 2810 O O . THR B 1 125 ? -11.242 10.617 20.688 1 97.69 125 THR B O 1
ATOM 2813 N N . GLU B 1 126 ? -9.352 9.898 19.875 1 98.31 126 GLU B N 1
ATOM 2814 C CA . GLU B 1 126 ? -8.531 11.078 20.109 1 98.31 126 GLU B CA 1
ATOM 2815 C C . GLU B 1 126 ? -7.383 11.172 19.109 1 98.31 126 GLU B C 1
ATOM 2817 O O . GLU B 1 126 ? -7.117 10.219 18.375 1 98.31 126 GLU B O 1
ATOM 2822 N N . PRO B 1 127 ? -6.715 12.281 19.016 1 98.75 127 PRO B N 1
ATOM 2823 C CA . PRO B 1 127 ? -5.582 12.391 18.094 1 98.75 127 PRO B CA 1
ATOM 2824 C C . PRO B 1 127 ? -4.484 11.367 18.391 1 98.75 127 PRO B C 1
ATOM 2826 O O . PRO B 1 127 ? -4.133 11.141 19.547 1 98.75 127 PRO B O 1
ATOM 2829 N N . ILE B 1 128 ? -3.982 10.805 17.328 1 98.88 128 ILE B N 1
ATOM 2830 C CA . ILE B 1 128 ? -2.975 9.773 17.531 1 98.88 128 ILE B CA 1
ATOM 2831 C C . ILE B 1 128 ? -1.748 10.062 16.672 1 98.88 128 ILE B C 1
ATOM 2833 O O . ILE B 1 128 ? -1.873 10.57 15.562 1 98.88 128 ILE B O 1
ATOM 2837 N N . ALA B 1 129 ? -0.528 9.812 17.234 1 98.88 129 ALA B N 1
ATOM 2838 C CA . ALA B 1 129 ? 0.723 9.695 16.484 1 98.88 129 ALA B CA 1
ATOM 2839 C C . ALA B 1 129 ? 1.021 8.242 16.141 1 98.88 129 ALA B C 1
ATOM 2841 O O . ALA B 1 129 ? 1.237 7.414 17.031 1 98.88 129 ALA B O 1
ATOM 2842 N N . LEU B 1 130 ? 0.942 7.961 14.914 1 98.81 130 LEU B N 1
ATOM 2843 C CA . LEU B 1 130 ? 1.129 6.605 14.414 1 98.81 130 LEU B CA 1
ATOM 2844 C C . LEU B 1 130 ? 2.59 6.355 14.055 1 98.81 130 LEU B C 1
ATOM 2846 O O . LEU B 1 130 ? 3.088 6.887 13.062 1 98.81 130 LEU B O 1
ATOM 2850 N N . VAL B 1 131 ? 3.287 5.512 14.805 1 98.75 131 VAL B N 1
ATOM 2851 C CA . VAL B 1 131 ? 4.73 5.344 14.664 1 98.75 131 VAL B CA 1
ATOM 2852 C C . VAL B 1 131 ? 5.023 4.098 13.828 1 98.75 131 VAL B C 1
ATOM 2854 O O . VAL B 1 131 ? 4.594 2.996 14.172 1 98.75 131 VAL B O 1
ATOM 2857 N N . PHE B 1 132 ? 5.711 4.328 12.75 1 98.25 132 PHE B N 1
ATOM 2858 C CA . PHE B 1 132 ? 6.18 3.256 11.875 1 98.25 132 PHE B CA 1
ATOM 2859 C C . PHE B 1 132 ? 7.684 3.062 12.016 1 98.25 132 PHE B C 1
ATOM 2861 O O . PHE B 1 132 ? 8.438 4.035 12.117 1 98.25 132 PHE B O 1
ATOM 2868 N N . GLY B 1 133 ? 8.102 1.874 11.984 1 95.19 133 GLY B N 1
ATOM 2869 C CA . GLY B 1 133 ? 9.508 1.555 12.195 1 95.19 133 GLY B CA 1
ATOM 2870 C C . GLY B 1 133 ? 10.289 1.423 10.898 1 95.19 133 GLY B C 1
ATOM 2871 O O . GLY B 1 133 ? 9.789 1.769 9.828 1 95.19 133 GLY B O 1
ATOM 2872 N N . THR B 1 134 ? 11.539 0.952 11.062 1 90.62 134 THR B N 1
ATOM 2873 C CA . THR B 1 134 ? 12.438 0.793 9.922 1 90.62 134 THR B CA 1
ATOM 2874 C C . THR B 1 134 ? 12.008 -0.389 9.055 1 90.62 134 THR B C 1
ATOM 2876 O O . THR B 1 134 ? 11.25 -1.254 9.508 1 90.62 134 THR B O 1
ATOM 2879 N N . GLU B 1 135 ? 12.508 -0.438 7.805 1 87.38 135 GLU B N 1
ATOM 2880 C CA . GLU B 1 135 ? 12.18 -1.487 6.844 1 87.38 135 GLU B CA 1
ATOM 2881 C C . GLU B 1 135 ? 12.695 -2.846 7.312 1 87.38 135 GLU B C 1
ATOM 2883 O O . GLU B 1 135 ? 12.078 -3.877 7.031 1 87.38 135 GLU B O 1
ATOM 2888 N N . LEU B 1 136 ? 13.695 -2.85 8.094 1 82.94 136 LEU B N 1
ATOM 2889 C CA . LEU B 1 136 ? 14.336 -4.105 8.477 1 82.94 136 LEU B CA 1
ATOM 2890 C C . LEU B 1 136 ? 13.812 -4.594 9.82 1 82.94 136 LEU B C 1
ATOM 2892 O O . LEU B 1 136 ? 13.312 -5.715 9.93 1 82.94 136 LEU B O 1
ATOM 2896 N N . GLU B 1 137 ? 13.711 -3.693 10.836 1 87.19 137 GLU B N 1
ATOM 2897 C CA . GLU B 1 137 ? 13.5 -4.137 12.211 1 87.19 137 GLU B CA 1
ATOM 2898 C C . GLU B 1 137 ? 12.094 -3.783 12.695 1 87.19 137 GLU B C 1
ATOM 2900 O O . GLU B 1 137 ? 11.633 -4.309 13.711 1 87.19 137 GLU B O 1
ATOM 2905 N N . GLY B 1 138 ? 11.43 -2.971 11.891 1 92.31 138 GLY B N 1
ATOM 2906 C CA . GLY B 1 138 ? 10.172 -2.455 12.422 1 92.31 138 GLY B CA 1
ATOM 2907 C C . GLY B 1 138 ? 10.367 -1.432 13.523 1 92.31 138 GLY B C 1
ATOM 2908 O O . GLY B 1 138 ? 11.359 -0.699 13.531 1 92.31 138 GLY B O 1
ATOM 2909 N N . VAL B 1 139 ? 9.398 -1.319 14.32 1 95.06 139 VAL B N 1
ATOM 2910 C CA . VAL B 1 139 ? 9.453 -0.357 15.414 1 95.06 139 VAL B CA 1
ATOM 2911 C C . VAL B 1 139 ? 10.344 -0.893 16.531 1 95.06 139 VAL B C 1
ATOM 2913 O O . VAL B 1 139 ? 10.281 -2.074 16.875 1 95.06 139 VAL B O 1
ATOM 2916 N N . SER B 1 140 ? 11.188 -0.093 17.094 1 95.25 140 SER B N 1
ATOM 2917 C CA . SER B 1 140 ? 12.117 -0.521 18.125 1 95.25 140 SER B CA 1
ATOM 2918 C C . SER B 1 140 ? 11.383 -0.874 19.422 1 95.25 140 SER B C 1
ATOM 2920 O O . SER B 1 140 ? 10.289 -0.378 19.672 1 95.25 140 SER B O 1
ATOM 2922 N N . ASP B 1 141 ? 12.039 -1.67 20.188 1 96.12 141 ASP B N 1
ATOM 2923 C CA . ASP B 1 141 ? 11.477 -2.057 21.484 1 96.12 141 ASP B CA 1
ATOM 2924 C C . ASP B 1 141 ? 11.266 -0.837 22.375 1 96.12 141 ASP B C 1
ATOM 2926 O O . ASP B 1 141 ? 10.281 -0.771 23.125 1 96.12 141 ASP B O 1
ATOM 2930 N N . GLU B 1 142 ? 12.164 0.093 22.312 1 96.25 142 GLU B N 1
ATOM 2931 C CA . GLU B 1 142 ? 12.055 1.317 23.109 1 96.25 142 GLU B CA 1
ATOM 2932 C C . GLU B 1 142 ? 10.773 2.074 22.766 1 96.25 142 GLU B C 1
ATOM 2934 O O . GLU B 1 142 ? 10.078 2.547 23.672 1 96.25 142 GLU B O 1
ATOM 2939 N N . VAL B 1 143 ? 10.461 2.146 21.516 1 97.12 143 VAL B N 1
ATOM 2940 C CA . VAL B 1 143 ? 9.266 2.848 21.062 1 97.12 143 VAL B CA 1
ATOM 2941 C C . VAL B 1 143 ? 8.023 2.055 21.469 1 97.12 143 VAL B C 1
ATOM 2943 O O . VAL B 1 143 ? 7.039 2.629 21.938 1 97.12 143 VAL B O 1
ATOM 2946 N N . ILE B 1 144 ? 8.086 0.773 21.312 1 97.94 144 ILE B N 1
ATOM 2947 C CA . ILE B 1 144 ? 6.965 -0.087 21.688 1 97.94 144 ILE B CA 1
ATOM 2948 C C . ILE B 1 144 ? 6.668 0.065 23.172 1 97.94 144 ILE B C 1
ATOM 2950 O O . ILE B 1 144 ? 5.508 0.19 23.578 1 97.94 144 ILE B O 1
ATOM 2954 N N . ASP B 1 145 ? 7.695 0.083 23.938 1 97.94 145 ASP B N 1
ATOM 2955 C CA . ASP B 1 145 ? 7.547 0.187 25.391 1 97.94 145 ASP B CA 1
ATOM 2956 C C . ASP B 1 145 ? 6.984 1.549 25.797 1 97.94 145 ASP B C 1
ATOM 2958 O O . ASP B 1 145 ? 6.246 1.657 26.766 1 97.94 145 ASP B O 1
ATOM 2962 N N . PHE B 1 146 ? 7.301 2.539 25.047 1 98.12 146 PHE B N 1
ATOM 2963 C CA . PHE B 1 146 ? 6.875 3.9 25.344 1 98.12 146 PHE B CA 1
ATOM 2964 C C . PHE B 1 146 ? 5.457 4.145 24.844 1 98.12 146 PHE B C 1
ATOM 2966 O O . PHE B 1 146 ? 4.73 4.973 25.391 1 98.12 146 PHE B O 1
ATOM 2973 N N . ALA B 1 147 ? 5.004 3.482 23.797 1 98.5 147 ALA B N 1
ATOM 2974 C CA . ALA B 1 147 ? 3.73 3.725 23.125 1 98.5 147 ALA B CA 1
ATOM 2975 C C . ALA B 1 147 ? 2.557 3.5 24.078 1 98.5 147 ALA B C 1
ATOM 2977 O O . ALA B 1 147 ? 2.629 2.656 24.984 1 98.5 147 ALA B O 1
ATOM 2978 N N . ASP B 1 148 ? 1.481 4.273 23.922 1 98.56 148 ASP B N 1
ATOM 2979 C CA . ASP B 1 148 ? 0.255 4.098 24.688 1 98.56 148 ASP B CA 1
ATOM 2980 C C . ASP B 1 148 ? -0.495 2.844 24.25 1 98.56 148 ASP B C 1
ATOM 2982 O O . ASP B 1 148 ? -1.209 2.23 25.047 1 98.56 148 ASP B O 1
ATOM 2986 N N . GLU B 1 149 ? -0.39 2.525 23.031 1 98.25 149 GLU B N 1
ATOM 2987 C CA . GLU B 1 149 ? -1.059 1.388 22.406 1 98.25 149 GLU B CA 1
ATOM 2988 C C . GLU B 1 149 ? -0.283 0.892 21.188 1 98.25 149 GLU B C 1
ATOM 2990 O O . GLU B 1 149 ? 0.573 1.604 20.656 1 98.25 149 GLU B O 1
ATOM 2995 N N . THR B 1 150 ? -0.486 -0.345 20.891 1 98.62 150 THR B N 1
ATOM 2996 C CA . THR B 1 150 ? 0.033 -0.876 19.641 1 98.62 150 THR B CA 1
ATOM 2997 C C . THR B 1 150 ? -1.106 -1.245 18.688 1 98.62 150 THR B C 1
ATOM 2999 O O . THR B 1 150 ? -2.199 -1.601 19.141 1 98.62 150 THR B O 1
ATOM 3002 N N . LEU B 1 151 ? -0.902 -1.031 17.453 1 98.69 151 LEU B N 1
ATOM 3003 C CA . LEU B 1 151 ? -1.822 -1.292 16.359 1 98.69 151 LEU B CA 1
ATOM 3004 C C . LEU B 1 151 ? -1.176 -2.191 15.305 1 98.69 151 LEU B C 1
ATOM 3006 O O . LEU B 1 151 ? -0.009 -2.004 14.953 1 98.69 151 LEU B O 1
ATOM 3010 N N . ALA 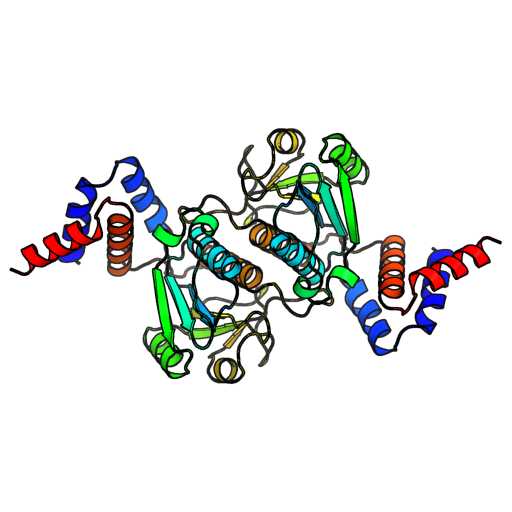B 1 152 ? -1.917 -3.176 14.836 1 98.62 152 ALA B N 1
ATOM 3011 C CA . ALA B 1 152 ? -1.348 -4.074 13.836 1 98.62 152 ALA B CA 1
ATOM 3012 C C . ALA B 1 152 ? -2.309 -4.27 12.672 1 98.62 152 ALA B C 1
ATOM 3014 O O . ALA B 1 152 ? -3.529 -4.242 12.852 1 98.62 152 ALA B O 1
ATOM 3015 N N . ILE B 1 153 ? -1.786 -4.371 11.508 1 98.69 153 ILE B N 1
ATOM 3016 C CA . ILE B 1 153 ? -2.547 -4.797 10.344 1 98.69 153 ILE B CA 1
ATOM 3017 C C . ILE B 1 153 ? -2.627 -6.324 10.305 1 98.69 153 ILE B C 1
ATOM 3019 O O . ILE B 1 153 ? -1.604 -7.008 10.398 1 98.69 153 ILE B O 1
ATOM 3023 N N . PRO B 1 154 ? -3.77 -6.867 10.219 1 98.25 154 PRO B N 1
ATOM 3024 C CA . PRO B 1 154 ? -3.85 -8.328 10.18 1 98.25 154 PRO B CA 1
ATOM 3025 C C . PRO B 1 154 ? -3.094 -8.93 9 1 98.25 154 PRO B C 1
ATOM 3027 O O . PRO B 1 154 ? -3.096 -8.367 7.906 1 98.25 154 PRO B O 1
ATOM 3030 N N . MET B 1 155 ? -2.404 -9.969 9.219 1 97.5 155 MET B N 1
ATOM 3031 C CA . MET B 1 155 ? -1.702 -10.75 8.211 1 97.5 155 MET B CA 1
ATOM 3032 C C . MET B 1 155 ? -2.404 -12.086 7.973 1 97.5 155 MET B C 1
ATOM 3034 O O . MET B 1 155 ? -2.705 -12.812 8.922 1 97.5 155 MET B O 1
ATOM 3038 N N . TYR B 1 156 ? -2.619 -12.391 6.723 1 97.56 156 TYR B N 1
ATOM 3039 C CA . TYR B 1 156 ? -3.363 -13.609 6.414 1 97.56 156 TYR B CA 1
ATOM 3040 C C . TYR B 1 156 ? -2.494 -14.602 5.66 1 97.56 156 TYR B C 1
ATOM 3042 O O . TYR B 1 156 ? -2.945 -15.695 5.32 1 97.56 156 TYR B O 1
ATOM 3050 N N . GLY B 1 157 ? -1.263 -14.18 5.344 1 96.94 157 GLY B N 1
ATOM 3051 C CA . GLY B 1 157 ? -0.294 -15.031 4.672 1 96.94 157 GLY B CA 1
ATOM 3052 C C . GLY B 1 157 ? 0.956 -15.281 5.496 1 96.94 157 GLY B C 1
ATOM 3053 O O . GLY B 1 157 ? 0.931 -15.156 6.723 1 96.94 157 GLY B O 1
ATOM 3054 N N . PHE B 1 158 ? 2.045 -15.688 4.793 1 96.06 158 PHE B N 1
ATOM 3055 C CA . PHE B 1 158 ? 3.291 -16.109 5.422 1 96.06 158 PHE B CA 1
ATOM 3056 C C . PHE B 1 158 ? 4.125 -14.898 5.832 1 96.06 158 PHE B C 1
ATOM 3058 O O . PHE B 1 158 ? 4.918 -14.977 6.773 1 96.06 158 PHE B O 1
ATOM 3065 N N . THR B 1 159 ? 3.855 -13.875 5.117 1 93.5 159 THR B N 1
ATOM 3066 C CA . THR B 1 159 ? 4.629 -12.664 5.383 1 93.5 159 THR B CA 1
ATOM 3067 C C . THR B 1 159 ? 4.266 -12.078 6.742 1 93.5 159 THR B C 1
ATOM 3069 O O . THR B 1 159 ? 3.107 -12.141 7.16 1 93.5 159 THR B O 1
ATOM 3072 N N . LYS B 1 160 ? 5.281 -11.453 7.344 1 92.69 160 LYS B N 1
ATOM 3073 C CA . LYS B 1 160 ? 5.078 -10.977 8.711 1 92.69 160 LYS B CA 1
ATOM 3074 C C . LYS B 1 160 ? 4.75 -9.484 8.727 1 92.69 160 LYS B C 1
ATOM 3076 O O . LYS B 1 160 ? 4.348 -8.945 9.766 1 92.69 160 LYS B O 1
ATOM 3081 N N . SER B 1 161 ? 4.973 -8.852 7.66 1 95.44 161 SER B N 1
ATOM 3082 C CA . SER B 1 161 ? 4.68 -7.418 7.609 1 95.44 161 SER B CA 1
ATOM 3083 C C . SER B 1 161 ? 4.551 -6.934 6.168 1 95.44 161 SER B C 1
ATOM 3085 O O . SER B 1 161 ? 5.02 -7.594 5.238 1 95.44 161 SER B O 1
ATOM 3087 N N . PHE B 1 162 ? 3.934 -5.824 6.012 1 97 162 PHE B N 1
ATOM 3088 C CA . PHE B 1 162 ? 3.896 -5.09 4.754 1 97 162 PHE B CA 1
ATOM 3089 C C . PHE B 1 162 ? 5.141 -4.227 4.594 1 97 162 PHE B C 1
ATOM 3091 O O . PHE B 1 162 ? 5.855 -3.969 5.566 1 97 162 PHE B O 1
ATOM 3098 N N . ASN B 1 163 ? 5.477 -3.883 3.287 1 95.75 163 ASN B N 1
ATOM 3099 C CA . ASN B 1 163 ? 6.398 -2.77 3.072 1 95.75 163 ASN B CA 1
ATOM 3100 C C . ASN B 1 163 ? 5.977 -1.535 3.863 1 95.75 163 ASN B C 1
ATOM 3102 O O . ASN B 1 163 ? 4.789 -1.223 3.951 1 95.75 163 ASN B O 1
ATOM 3106 N N . VAL B 1 164 ? 6.898 -0.846 4.391 1 96.88 164 VAL B N 1
ATOM 3107 C CA . VAL B 1 164 ? 6.609 0.218 5.344 1 96.88 164 VAL B CA 1
ATOM 3108 C C . VAL B 1 164 ? 5.711 1.269 4.695 1 96.88 164 VAL B C 1
ATOM 3110 O O . VAL B 1 164 ? 4.816 1.815 5.34 1 96.88 164 VAL B O 1
ATOM 3113 N N . SER B 1 165 ? 5.945 1.639 3.42 1 97.06 165 SER B N 1
ATOM 3114 C CA . SER B 1 165 ? 5.113 2.65 2.777 1 97.06 165 SER B CA 1
ATOM 3115 C C . SER B 1 165 ? 3.701 2.129 2.535 1 97.06 165 SER B C 1
ATOM 3117 O O . SER B 1 165 ? 2.73 2.885 2.623 1 97.06 165 SER B O 1
ATOM 3119 N N . VAL B 1 166 ? 3.592 0.809 2.268 1 98.38 166 VAL B N 1
ATOM 3120 C CA . VAL B 1 166 ? 2.283 0.188 2.096 1 98.38 166 VAL B CA 1
ATOM 3121 C C . VAL B 1 166 ? 1.55 0.149 3.436 1 98.38 166 VAL B C 1
ATOM 3123 O O . VAL B 1 166 ? 0.368 0.493 3.514 1 98.38 166 VAL B O 1
ATOM 3126 N N . ALA B 1 167 ? 2.275 -0.234 4.488 1 98.69 167 ALA B N 1
ATOM 3127 C CA . ALA B 1 167 ? 1.691 -0.262 5.828 1 98.69 167 ALA B CA 1
ATOM 3128 C C . ALA B 1 167 ? 1.171 1.115 6.227 1 98.69 167 ALA B C 1
ATOM 3130 O O . ALA B 1 167 ? 0.049 1.241 6.727 1 98.69 167 ALA B O 1
ATOM 3131 N N . ALA B 1 168 ? 1.984 2.1 5.973 1 98.69 168 ALA B N 1
ATOM 3132 C CA . ALA B 1 168 ? 1.574 3.469 6.277 1 98.69 168 ALA B CA 1
ATOM 3133 C C . ALA B 1 168 ? 0.336 3.861 5.473 1 98.69 168 ALA B C 1
ATOM 3135 O O . ALA B 1 168 ? -0.621 4.41 6.027 1 98.69 168 ALA B O 1
ATOM 3136 N N . GLY B 1 169 ? 0.336 3.559 4.191 1 98.81 169 GLY B N 1
ATOM 3137 C CA . GLY B 1 169 ? -0.798 3.865 3.334 1 98.81 169 GLY B CA 1
ATOM 3138 C C . GLY B 1 169 ? -2.084 3.199 3.785 1 98.81 169 GLY B C 1
ATOM 3139 O O . GLY B 1 169 ? -3.133 3.844 3.852 1 98.81 169 GLY B O 1
ATOM 3140 N N . ILE B 1 170 ? -2.021 1.896 4.156 1 98.94 170 ILE B N 1
ATOM 3141 C CA . ILE B 1 170 ? -3.184 1.139 4.609 1 98.94 170 ILE B CA 1
ATOM 3142 C C . ILE B 1 170 ? -3.729 1.751 5.898 1 98.94 170 ILE B C 1
ATOM 3144 O O . ILE B 1 170 ? -4.93 2.002 6.016 1 98.94 170 ILE B O 1
ATOM 3148 N N . CYS B 1 171 ? -2.865 2.016 6.832 1 98.94 171 CYS B N 1
ATOM 3149 C CA . CYS B 1 171 ? -3.287 2.533 8.133 1 98.94 171 CYS B CA 1
ATOM 3150 C C . CYS B 1 171 ? -3.902 3.92 7.992 1 98.94 171 CYS B C 1
ATOM 3152 O O . CYS B 1 171 ? -4.996 4.172 8.5 1 98.94 171 CYS B O 1
ATOM 3154 N N . ILE B 1 172 ? -3.207 4.773 7.277 1 98.88 172 ILE B N 1
ATOM 3155 C CA . ILE B 1 172 ? -3.648 6.16 7.172 1 98.88 172 ILE B CA 1
ATOM 3156 C C . ILE B 1 172 ? -4.965 6.227 6.402 1 98.88 172 ILE B C 1
ATOM 3158 O O . ILE B 1 172 ? -5.879 6.957 6.785 1 98.88 172 ILE B O 1
ATOM 3162 N N . TYR B 1 173 ? -5.102 5.465 5.352 1 98.88 173 TYR B N 1
ATOM 3163 C CA . TYR B 1 173 ? -6.336 5.406 4.574 1 98.88 173 TYR B CA 1
ATOM 3164 C C . TYR B 1 173 ? -7.496 4.91 5.43 1 98.88 173 TYR B C 1
ATOM 3166 O O . TYR B 1 173 ? -8.555 5.539 5.477 1 98.88 173 TYR B O 1
ATOM 3174 N N . GLU B 1 174 ? -7.309 3.789 6.105 1 98.81 174 GLU B N 1
ATOM 3175 C CA . GLU B 1 174 ? -8.383 3.199 6.895 1 98.81 174 GLU B CA 1
ATOM 3176 C C . GLU B 1 174 ? -8.789 4.117 8.047 1 98.81 174 GLU B C 1
ATOM 3178 O O . GLU B 1 174 ? -9.977 4.277 8.328 1 98.81 174 GLU B O 1
ATOM 3183 N N . LEU B 1 175 ? -7.832 4.68 8.68 1 98.75 175 LEU B N 1
ATOM 3184 C CA . LEU B 1 175 ? -8.148 5.566 9.797 1 98.75 175 LEU B CA 1
ATOM 3185 C C . LEU B 1 175 ? -8.844 6.828 9.312 1 98.75 175 LEU B C 1
ATOM 3187 O O . LEU B 1 175 ? -9.703 7.375 10.008 1 98.75 175 LEU B O 1
ATOM 3191 N N . LYS B 1 176 ? -8.453 7.32 8.117 1 98.62 176 LYS B N 1
ATOM 3192 C CA . LYS B 1 176 ? -9.188 8.43 7.516 1 98.62 176 LYS B CA 1
ATOM 3193 C C . LYS B 1 176 ? -10.648 8.047 7.266 1 98.62 176 LYS B C 1
ATOM 3195 O O . LYS B 1 176 ? -11.555 8.828 7.566 1 98.62 176 LYS B O 1
ATOM 3200 N N . GLN B 1 177 ? -10.898 6.875 6.73 1 98.5 177 GLN B N 1
ATOM 3201 C CA . GLN B 1 177 ? -12.273 6.414 6.516 1 98.5 177 GLN B CA 1
ATOM 3202 C C . GLN B 1 177 ? -13.039 6.352 7.828 1 98.5 177 GLN B C 1
ATOM 3204 O O . GLN B 1 177 ? -14.211 6.75 7.887 1 98.5 177 GLN B O 1
ATOM 3209 N N . LYS B 1 178 ? -12.391 5.898 8.852 1 98.38 178 LYS B N 1
ATOM 3210 C CA . LYS B 1 178 ? -13.039 5.805 10.156 1 98.38 178 LYS B CA 1
ATOM 3211 C C . LYS B 1 178 ? -13.391 7.191 10.695 1 98.38 178 LYS B C 1
ATOM 3213 O O . LYS B 1 178 ? -14.453 7.387 11.281 1 98.38 178 LYS B O 1
ATOM 3218 N N . LEU B 1 179 ? -12.5 8.117 10.516 1 98.38 179 LEU B N 1
ATOM 3219 C CA . LEU B 1 179 ? -12.766 9.484 10.945 1 98.38 179 LEU B CA 1
ATOM 3220 C C . LEU B 1 179 ? -13.977 10.055 10.211 1 98.38 179 LEU B C 1
ATOM 3222 O O . LEU B 1 179 ? -14.836 10.695 10.82 1 98.38 179 LEU B O 1
ATOM 3226 N N . LEU B 1 180 ? -14.047 9.789 8.906 1 97.5 180 LEU B N 1
ATOM 3227 C CA . LEU B 1 180 ? -15.125 10.305 8.078 1 97.5 180 LEU B CA 1
ATOM 3228 C C . LEU B 1 180 ? -16.484 9.797 8.578 1 97.5 180 LEU B C 1
ATOM 3230 O O . LEU B 1 180 ? -17.5 10.484 8.43 1 97.5 180 LEU B O 1
ATOM 3234 N N . HIS B 1 181 ? -16.453 8.656 9.18 1 96.62 181 HIS B N 1
ATOM 3235 C CA . HIS B 1 181 ? -17.703 8.039 9.617 1 96.62 181 HIS B CA 1
ATOM 3236 C C . HIS B 1 181 ? -17.906 8.203 11.125 1 96.62 181 HIS B C 1
ATOM 3238 O O . HIS B 1 181 ? -18.797 7.59 11.703 1 96.62 181 HIS B O 1
ATOM 3244 N N . SER B 1 182 ? -17.047 9 11.719 1 97.19 182 SER B N 1
ATOM 3245 C CA . SER B 1 182 ? -17.125 9.227 13.156 1 97.19 182 SER B CA 1
ATOM 3246 C C . SER B 1 182 ? -17.875 10.523 13.469 1 97.19 182 SER B C 1
ATOM 3248 O O . SER B 1 182 ? -18.203 11.281 12.562 1 97.19 182 SER B O 1
ATOM 3250 N N . ASN B 1 183 ? -18.188 10.734 14.695 1 97.19 183 ASN B N 1
ATOM 3251 C CA . ASN B 1 183 ? -18.766 11.984 15.172 1 97.19 183 ASN B CA 1
ATOM 3252 C C . ASN B 1 183 ? -17.719 12.875 15.812 1 97.19 183 ASN B C 1
ATOM 3254 O O . ASN B 1 183 ? -18.047 13.805 16.562 1 97.19 183 ASN B O 1
ATOM 3258 N N . LEU B 1 184 ? -16.484 12.57 15.43 1 97.5 184 LEU B N 1
ATOM 3259 C CA . LEU B 1 184 ? -15.391 13.32 16.031 1 97.5 184 LEU B CA 1
ATOM 3260 C C . LEU B 1 184 ? -15.172 14.641 15.305 1 97.5 184 LEU B C 1
ATOM 3262 O O . LEU B 1 184 ? -15.375 14.727 14.094 1 97.5 184 LEU B O 1
ATOM 3266 N N . ASP B 1 185 ? -14.773 15.617 16.109 1 96.94 185 ASP B N 1
ATOM 3267 C CA . ASP B 1 185 ? -14.305 16.875 15.508 1 96.94 185 ASP B CA 1
ATOM 3268 C C . ASP B 1 185 ? -12.844 16.75 15.086 1 96.94 185 ASP B C 1
ATOM 3270 O O . ASP B 1 185 ? -11.953 17.312 15.734 1 96.94 185 ASP B O 1
ATOM 3274 N N . TYR B 1 186 ? -12.656 16.094 13.945 1 97.44 186 TYR B N 1
ATOM 3275 C CA . TYR B 1 186 ? -11.297 15.688 13.57 1 97.44 186 TYR B CA 1
ATOM 3276 C C . TYR B 1 186 ? -10.688 16.688 12.602 1 97.44 186 TYR B C 1
ATOM 3278 O O . TYR B 1 186 ? -9.539 16.531 12.172 1 97.44 186 TYR B O 1
ATOM 3286 N N . LYS B 1 187 ? -11.391 17.688 12.195 1 96.38 187 LYS B N 1
ATOM 3287 C CA . LYS B 1 187 ? -10.867 18.703 11.289 1 96.38 187 LYS B CA 1
ATOM 3288 C C . LYS B 1 187 ? -9.992 19.703 12.031 1 96.38 187 LYS B C 1
ATOM 3290 O O . LYS B 1 187 ? -9.977 19.734 13.266 1 96.38 187 LYS B O 1
ATOM 3295 N N . LEU B 1 188 ? -9.266 20.469 11.281 1 97.38 188 LEU B N 1
ATOM 3296 C CA . LEU B 1 188 ? -8.344 21.438 11.875 1 97.38 188 LEU B CA 1
ATOM 3297 C C . LEU B 1 188 ? -9.117 22.562 12.562 1 97.38 188 LEU B C 1
ATOM 3299 O O . LEU B 1 188 ? -10.164 23 12.078 1 97.38 188 LEU B O 1
ATOM 3303 N N . SER B 1 189 ? -8.578 23 13.648 1 95.88 189 SER B N 1
ATOM 3304 C CA . SER B 1 189 ? -9.055 24.266 14.188 1 95.88 189 SER B CA 1
ATOM 3305 C C . SER B 1 189 ? -8.844 25.406 13.203 1 95.88 189 SER B C 1
ATOM 3307 O O . SER B 1 189 ? -8.047 25.297 12.273 1 95.88 189 SER B O 1
ATOM 3309 N N . GLU B 1 190 ? -9.516 26.406 13.453 1 95.94 190 GLU B N 1
ATOM 3310 C CA . GLU B 1 190 ? -9.391 27.562 12.578 1 95.94 190 GLU B CA 1
ATOM 3311 C C . GLU B 1 190 ? -7.945 28.047 12.5 1 95.94 190 GLU B C 1
ATOM 3313 O O . GLU B 1 190 ? -7.449 28.375 11.422 1 95.94 190 GLU B O 1
ATOM 3318 N N . GLU B 1 191 ? -7.348 28.062 13.562 1 97.06 191 GLU B N 1
ATOM 3319 C CA . GLU B 1 191 ? -5.969 28.531 13.617 1 97.06 191 GLU B CA 1
ATOM 3320 C C . GLU B 1 191 ? -5.039 27.625 12.828 1 97.06 191 GLU B C 1
ATOM 3322 O O . GLU B 1 191 ? -4.238 28.094 12.016 1 97.06 191 GLU B O 1
ATOM 3327 N N . LYS B 1 192 ? -5.18 26.375 13.078 1 96.94 192 LYS B N 1
ATOM 3328 C CA . LYS B 1 192 ? -4.328 25.406 12.383 1 96.94 192 LYS B CA 1
ATOM 3329 C C . LYS B 1 192 ? -4.609 25.422 10.883 1 96.94 192 LYS B C 1
ATOM 3331 O O . LYS B 1 192 ? -3.693 25.25 10.07 1 96.94 192 LYS B O 1
ATOM 3336 N N . LEU B 1 193 ? -5.828 25.578 10.594 1 97.69 193 LEU B N 1
ATOM 3337 C CA . LEU B 1 193 ? -6.242 25.656 9.195 1 97.69 193 LEU B CA 1
ATOM 3338 C C . LEU B 1 193 ? -5.566 26.828 8.484 1 97.69 193 LEU B C 1
ATOM 3340 O O . LEU B 1 193 ? -5.02 26.656 7.395 1 97.69 193 LEU B O 1
ATOM 3344 N N . LEU B 1 194 ? -5.617 27.953 9.125 1 97.69 194 LEU B N 1
ATOM 3345 C CA . LEU B 1 194 ? -5.016 29.156 8.531 1 97.69 194 LEU B CA 1
ATOM 3346 C C . LEU B 1 194 ? -3.504 28.984 8.406 1 97.69 194 LEU B C 1
ATOM 3348 O O . LEU B 1 194 ? -2.92 29.359 7.387 1 97.69 194 LEU B O 1
ATOM 3352 N N . LYS B 1 195 ? -2.906 28.422 9.375 1 97.81 195 LYS B N 1
ATOM 3353 C CA . LYS B 1 195 ? -1.466 28.203 9.328 1 97.81 195 LYS B CA 1
ATOM 3354 C C . LYS B 1 195 ? -1.099 27.266 8.18 1 97.81 195 LYS B C 1
ATOM 3356 O O . LYS B 1 195 ? -0.103 27.484 7.484 1 97.81 195 LYS B O 1
ATOM 3361 N N . MET B 1 196 ? -1.877 26.281 7.992 1 97.94 196 MET B N 1
ATOM 3362 C CA . MET B 1 196 ? -1.652 25.344 6.891 1 97.94 196 MET B CA 1
ATOM 3363 C C . MET B 1 196 ? -1.828 26.047 5.543 1 97.94 196 MET B C 1
ATOM 3365 O O . MET B 1 196 ? -0.994 25.891 4.648 1 97.94 196 MET B O 1
ATOM 3369 N N . LYS B 1 197 ? -2.857 26.797 5.438 1 98.25 197 LYS B N 1
ATOM 3370 C CA . LYS B 1 197 ? -3.107 27.516 4.191 1 98.25 197 LYS B CA 1
ATOM 3371 C C . LYS B 1 197 ? -1.963 28.484 3.869 1 98.25 197 LYS B C 1
ATOM 3373 O O . LYS B 1 197 ? -1.581 28.625 2.707 1 98.25 197 LYS B O 1
ATOM 3378 N N . ILE B 1 198 ? -1.504 29.094 4.859 1 98.19 198 ILE B N 1
ATOM 3379 C CA . ILE B 1 198 ? -0.382 30 4.684 1 98.19 198 ILE B CA 1
ATOM 3380 C C . ILE B 1 198 ? 0.84 29.234 4.188 1 98.19 198 ILE B C 1
ATOM 3382 O O . ILE B 1 198 ? 1.493 29.641 3.227 1 98.19 198 ILE B O 1
ATOM 3386 N N . ARG B 1 199 ? 1.108 28.172 4.793 1 97.75 199 ARG B N 1
ATOM 3387 C CA . ARG B 1 199 ? 2.234 27.359 4.359 1 97.75 199 ARG B CA 1
ATOM 3388 C C . ARG B 1 199 ? 2.059 26.906 2.912 1 97.75 199 ARG B C 1
ATOM 3390 O O . ARG B 1 199 ? 3.002 26.969 2.121 1 97.75 199 ARG B O 1
ATOM 3397 N N . TRP B 1 200 ? 0.885 26.438 2.537 1 98.19 200 TRP B N 1
ATOM 3398 C CA . TRP B 1 200 ? 0.587 26 1.176 1 98.19 200 TRP B CA 1
ATOM 3399 C C . TRP B 1 200 ? 0.77 27.141 0.187 1 98.19 200 TRP B C 1
ATOM 3401 O O . TRP B 1 200 ? 1.318 26.953 -0.9 1 98.19 200 TRP B O 1
ATOM 3411 N N . ALA B 1 201 ? 0.307 28.312 0.62 1 98.25 201 ALA B N 1
ATOM 3412 C CA . ALA B 1 201 ? 0.457 29.484 -0.232 1 98.25 201 ALA B CA 1
ATOM 3413 C C . ALA B 1 201 ? 1.931 29.812 -0.462 1 98.25 201 ALA B C 1
ATOM 3415 O O . ALA B 1 201 ? 2.363 29.984 -1.604 1 98.25 201 ALA B O 1
ATOM 3416 N N . VAL B 1 202 ? 2.635 29.812 0.59 1 98.12 202 VAL B N 1
ATOM 3417 C CA . VAL B 1 202 ? 4.059 30.125 0.52 1 98.12 202 VAL B CA 1
ATOM 3418 C C . VAL B 1 202 ? 4.762 29.141 -0.405 1 98.12 202 VAL B C 1
ATOM 3420 O O . VAL B 1 202 ? 5.535 29.531 -1.278 1 98.12 202 VAL B O 1
ATOM 3423 N N . ASN B 1 203 ? 4.453 27.906 -0.319 1 96.81 203 ASN B N 1
ATOM 3424 C CA . ASN B 1 203 ? 5.078 26.844 -1.111 1 96.81 203 ASN B CA 1
ATOM 3425 C C . ASN B 1 203 ? 4.66 26.922 -2.576 1 96.81 203 ASN B C 1
ATOM 3427 O O . ASN B 1 203 ? 5.297 26.328 -3.441 1 96.81 203 ASN B O 1
ATOM 3431 N N . SER B 1 204 ? 3.584 27.656 -2.842 1 96.56 204 SER B N 1
ATOM 3432 C CA . SER B 1 204 ? 3.014 27.688 -4.184 1 96.56 204 SER B CA 1
ATOM 3433 C C . SER B 1 204 ? 3.453 28.922 -4.945 1 96.56 204 SER B C 1
ATOM 3435 O O . SER B 1 204 ? 3.162 29.062 -6.137 1 96.56 204 SER B O 1
ATOM 3437 N N . ILE B 1 205 ? 4.051 29.828 -4.262 1 96.31 205 ILE B N 1
ATOM 3438 C CA . ILE B 1 205 ? 4.43 31.109 -4.852 1 96.31 205 ILE B CA 1
ATOM 3439 C C . ILE B 1 205 ? 5.922 31.109 -5.172 1 96.31 205 ILE B C 1
ATOM 3441 O O . ILE B 1 205 ? 6.738 30.672 -4.363 1 96.31 205 ILE B O 1
ATOM 3445 N N . ARG B 1 206 ? 6.191 31.609 -6.418 1 92.69 206 ARG B N 1
ATOM 3446 C CA . ARG B 1 206 ? 7.598 31.844 -6.727 1 92.69 206 ARG B CA 1
ATOM 3447 C C . ARG B 1 206 ? 8.219 32.812 -5.73 1 92.69 206 ARG B C 1
ATOM 3449 O O . ARG B 1 206 ? 7.699 33.906 -5.516 1 92.69 206 ARG B O 1
ATOM 3456 N N . SER B 1 207 ? 9.266 32.438 -5.035 1 95.56 207 SER B N 1
ATOM 3457 C CA . SER B 1 207 ? 9.922 33.188 -3.975 1 95.56 207 SER B CA 1
ATOM 3458 C C . SER B 1 207 ? 8.992 33.406 -2.789 1 95.56 207 SER B C 1
ATOM 3460 O O . SER B 1 207 ? 9.008 34.469 -2.162 1 95.56 207 SER B O 1
ATOM 3462 N N . GLY B 1 208 ? 8.125 32.469 -2.627 1 96.06 208 GLY B N 1
ATOM 3463 C CA . GLY B 1 208 ? 7.109 32.594 -1.589 1 96.06 208 GLY B CA 1
ATOM 3464 C C . GLY B 1 208 ? 7.695 32.812 -0.208 1 96.06 208 GLY B C 1
ATOM 3465 O O . GLY B 1 208 ? 7.176 33.625 0.565 1 96.06 208 GLY B O 1
ATOM 3466 N N . ARG B 1 209 ? 8.734 32.25 0.126 1 96.44 209 ARG B N 1
ATOM 3467 C CA . ARG B 1 209 ? 9.359 32.406 1.437 1 96.44 209 ARG B CA 1
ATOM 3468 C C . ARG B 1 209 ? 9.836 33.844 1.655 1 96.44 209 ARG B C 1
ATOM 3470 O O . ARG B 1 209 ? 9.617 34.406 2.723 1 96.44 209 ARG B O 1
ATOM 3477 N N . GLN B 1 210 ? 10.422 34.312 0.662 1 96.69 210 GLN B N 1
ATOM 3478 C CA . GLN B 1 210 ? 10.906 35.688 0.742 1 96.69 210 GLN B CA 1
ATOM 3479 C C . GLN B 1 210 ? 9.758 36.656 0.893 1 96.69 210 GLN B C 1
ATOM 3481 O O . GLN B 1 210 ? 9.828 37.594 1.699 1 96.69 210 GLN B O 1
ATOM 3486 N N . ILE B 1 211 ? 8.797 36.406 0.108 1 95.81 211 ILE B N 1
ATOM 3487 C CA . ILE B 1 211 ? 7.629 37.281 0.144 1 95.81 211 ILE B CA 1
ATOM 3488 C C . ILE B 1 211 ? 6.984 37.25 1.528 1 95.81 211 ILE B C 1
ATOM 3490 O O . ILE B 1 211 ? 6.641 38.281 2.102 1 95.81 211 ILE B O 1
ATOM 3494 N N . PHE B 1 212 ? 6.863 36.062 2.039 1 96.06 212 PHE B N 1
ATOM 3495 C CA . PHE B 1 212 ? 6.273 35.844 3.355 1 96.06 212 PHE B CA 1
ATOM 3496 C C . PHE B 1 212 ? 7.117 36.531 4.441 1 96.06 212 PHE B C 1
ATOM 3498 O O . PHE B 1 212 ? 6.59 37.25 5.285 1 96.06 212 PHE B O 1
ATOM 3505 N N . GLU B 1 213 ? 8.312 36.312 4.418 1 95.88 213 GLU B N 1
ATOM 3506 C CA . GLU B 1 213 ? 9.211 36.875 5.426 1 95.88 213 GLU B CA 1
ATOM 3507 C C . GLU B 1 213 ? 9.18 38.406 5.406 1 95.88 213 GLU B C 1
ATOM 3509 O O . GLU B 1 213 ? 9.203 39.062 6.457 1 95.88 213 GLU B O 1
ATOM 3514 N N . LYS B 1 214 ? 9.227 38.938 4.27 1 94.69 214 LYS B N 1
ATOM 3515 C CA . LYS B 1 214 ? 9.141 40.406 4.145 1 94.69 214 LYS B CA 1
ATOM 3516 C C . LYS B 1 214 ? 7.84 40.906 4.746 1 94.69 214 LYS B C 1
ATOM 3518 O O . LYS B 1 214 ? 7.848 41.906 5.473 1 94.69 214 LYS B O 1
ATOM 3523 N N . TYR B 1 215 ? 6.793 40.281 4.402 1 93.62 215 TYR B N 1
ATOM 3524 C CA . TYR B 1 215 ? 5.496 40.688 4.93 1 93.62 215 TYR B CA 1
ATOM 3525 C C . TYR B 1 215 ? 5.496 40.656 6.453 1 93.62 215 TYR B C 1
ATOM 3527 O O . TYR B 1 215 ? 5.062 41.625 7.098 1 93.62 215 TYR B O 1
ATOM 3535 N N . VAL B 1 216 ? 5.973 39.625 7.023 1 93 216 VAL B N 1
ATOM 3536 C CA . VAL B 1 216 ? 5.988 39.438 8.469 1 93 216 VAL B CA 1
ATOM 3537 C C . VAL B 1 216 ? 6.871 40.531 9.109 1 93 216 VAL B C 1
ATOM 3539 O O . VAL B 1 216 ? 6.516 41.094 10.141 1 93 216 VAL B O 1
ATOM 3542 N N . ARG B 1 217 ? 7.945 40.781 8.445 1 91.81 217 ARG B N 1
ATOM 3543 C CA . ARG B 1 217 ? 8.852 41.812 8.938 1 91.81 217 ARG B CA 1
ATOM 3544 C C . ARG B 1 217 ? 8.172 43.188 8.922 1 91.81 217 ARG B C 1
ATOM 3546 O O . ARG B 1 217 ? 8.32 43.969 9.867 1 91.81 217 ARG B O 1
ATOM 3553 N N . ASP B 1 218 ? 7.535 43.406 7.973 1 91.44 218 ASP B N 1
ATOM 3554 C CA . ASP B 1 218 ? 6.891 44.719 7.801 1 91.44 218 ASP B CA 1
ATOM 3555 C C . ASP B 1 218 ? 5.738 44.875 8.789 1 91.44 218 ASP B C 1
ATOM 3557 O O . ASP B 1 218 ? 5.383 46.031 9.141 1 91.44 218 ASP B O 1
ATOM 3561 N N . GLN B 1 219 ? 5.121 43.844 9.125 1 87.44 219 GLN B N 1
ATOM 3562 C CA . GLN B 1 219 ? 4.023 43.906 10.078 1 87.44 219 GLN B CA 1
ATOM 3563 C C . GLN B 1 219 ? 4.539 44.094 11.508 1 87.44 219 GLN B C 1
ATOM 3565 O O . GLN B 1 219 ? 3.83 44.594 12.375 1 87.44 219 GLN B O 1
ATOM 3570 N N . ASN B 1 220 ? 5.633 43.531 11.758 1 78.19 220 ASN B N 1
ATOM 3571 C CA . ASN B 1 220 ? 6.199 43.625 13.102 1 78.19 220 ASN B CA 1
ATOM 3572 C C . ASN B 1 220 ? 6.938 44.969 13.297 1 78.19 220 ASN B C 1
ATOM 3574 O O . ASN B 1 220 ? 7.457 45.219 14.383 1 78.19 220 ASN B O 1
ATOM 3578 N N . PHE B 1 221 ? 7.188 45.625 12.359 1 72.44 221 PHE B N 1
ATOM 3579 C CA . PHE B 1 221 ? 7.73 47 12.477 1 72.44 221 PHE B CA 1
ATOM 3580 C C . PHE B 1 221 ? 6.617 48.031 12.43 1 72.44 221 PHE B C 1
ATOM 3582 O O . PHE B 1 221 ? 5.605 47.844 11.75 1 72.44 221 PHE B O 1
#

Solvent-accessible surface area (backbone atoms only — not comparable to full-atom values): 23102 Å² total; per-residue (Å²): 104,68,65,51,53,51,50,39,58,58,54,52,76,66,47,53,69,68,57,48,50,47,51,62,57,35,55,72,56,28,26,70,39,58,30,46,29,36,38,33,41,67,54,36,68,42,41,8,37,36,46,23,35,40,22,21,54,11,24,41,52,35,37,36,23,30,74,94,27,66,80,48,52,42,64,82,65,23,68,60,23,66,54,62,35,45,76,46,76,43,62,64,48,69,64,51,53,50,52,48,37,74,73,62,28,46,38,29,25,50,35,71,54,87,81,30,42,41,53,92,76,54,76,86,85,65,38,32,29,42,34,39,30,24,84,85,76,37,51,52,68,69,53,54,70,67,30,76,41,31,32,19,74,84,63,38,33,89,39,90,64,60,49,56,34,31,44,48,30,38,50,52,47,52,52,45,56,51,52,73,74,44,93,64,86,48,55,52,52,71,62,56,43,46,53,49,50,38,51,40,48,33,62,70,25,89,65,17,63,59,53,50,50,52,52,54,51,56,66,74,94,105,68,66,51,52,51,49,40,56,60,52,52,75,68,47,53,70,68,56,48,51,48,51,60,56,37,55,70,56,26,24,68,36,59,32,46,29,37,37,33,43,65,53,35,68,40,42,9,37,35,47,22,35,40,21,18,55,12,25,41,51,35,38,35,24,30,74,95,28,66,81,47,53,43,64,84,66,23,69,60,23,64,54,62,35,47,74,47,77,44,61,63,48,69,65,50,52,49,54,48,38,73,73,61,28,45,39,30,26,51,35,71,54,85,81,29,43,41,52,92,75,55,76,86,84,65,38,31,32,42,34,38,30,24,84,84,74,38,52,50,68,68,53,55,70,67,30,77,41,29,32,20,74,83,63,38,34,87,38,90,65,59,49,56,33,31,44,49,34,38,51,50,47,52,52,43,54,50,52,73,74,46,92,63,87,48,56,53,51,71,62,57,43,45,52,48,51,37,50,39,48,32,62,70,26,90,64,18,62,58,54,50,49,51,50,55,51,57,67,75,94

Radius of gyration: 23.78 Å; Cα contacts (8 Å, |Δi|>4): 833; chains: 2; bounding box: 43×91×51 Å

Secondary structure (DSSP, 8-state):
-HHHHHHHHHHHTTS-HHHHHHHHHHHTT---SEEEEEES---HHHHHHHHHHHHHTT--EEEEEESSS-----HHHHTTGGGT-EEEEEESSHHHHHHHHHTTPEEEEESSTTTPEEGGG----S-EEEEE-BTTTBS-HHHHHH-SEEEE----SS-S---HHHHHHHHHHHHHHHHHTS-S--SPPHHHHHHHHHHHHHHHSTTHHHHHHHHHHHHH-/-HHHHHHHHHHHTTS-HHHHHHHHHHHTT---SEEEEEES---HHHHHHHHHHHHHTT--EEEEEESSS-----HHHHTTGGGT-EEEEEESSHHHHHHHHHTT-EEEEESSTTTPEEGGG----S-EEEEE-BTTTBS-HHHHHH-SEEEE----SS-S---HHHHHHHHHHHHHHHHHTS----SPPHHHHHHHHHHHHHHHSTTHHHHHHHHHHHHH-

InterPro domains:
  IPR001537 tRNA/rRNA methyltransferase, SpoU type [PF00588] (37-173)
  IPR029026 tRNA (guanine-N1-)-methyltransferase, N-terminal [G3DSA:3.40.1280.10] (10-213)
  IPR029028 Alpha/beta knot methyltransferases [SSF75217] (28-183)
  IPR033671 tRNA (guanosine(18)-2'-O)-methyltransferase [MF_02060] (16-207)
  IPR033671 tRNA (guanosine(18)-2'-O)-methyltransferase [PTHR43453] (9-218)
  IPR033671 tRNA (guanosine(18)-2'-O)-methyltransferase [cd18092] (18-179)

pLDDT: mean 95.51, std 4.92, range [72.06, 98.94]

Nearest PDB structures (foldseek):
  1zjr-assembly1_A  TM=8.971E-01  e=7.788E-17  Aquifex aeolicus
  1v2x-assembly1_A-2  TM=9.046E-01  e=8.204E-16  Thermus thermophilus
  7edc-assembly1_A-2  TM=8.221E-01  e=6.731E-14  Escherichia coli
  7qiu-assembly1_B  TM=8.910E-01  e=4.854E-11  Bacillus subtilis
  5l0z-assembly1_B  TM=8.661E-01  e=1.201E-10  Sinorhizobium meliloti 1021